Protein AF-A0AAN8G117-F1 (afdb_monomer_lite)

Foldseek 3Di:
DCVVVVNCVVPPLVVVLVVLLVVLLVVQVVDVVPDALQVLLVVLVVVLVVLQVVCVPDNPPVSNVSNSVSSLCNSDVVCLLVSLQPPVLVCLVVLVLVSLLSQQVSLVVDVCSLVSNLVSLLVSLLVVLLVLPVDPVNLQCSLVVVLVSVVSQLCSLVRRHDDPVSSVSSVVSNLVSLLVRVCVVPLSVLLSLLVVLLVCFFLVNLVDDLVNLLVVLVSSLVSVLSDLVNVLNLLSNLQSLVVCLLVVTTNDPVSLVSSLVSCCVRPNCVSSVLVVLQVVQSVVLVVLQVVLVVVVVVCVVVVNDDQADDDRDGDHDPPSHDDADQADWDDDPRVVVNVVSSQVVVCVPDPPDDDDDHQQSAWDWDFDDFPPPDTATETGGSLLVLLVVVCVVPQKDFLQRSCVNTVGDPVVSLQSQCLQDVDPWHQWDWVPDDNDHDRGIMIGGDRDGPDPDRYHYRDGPDDPCDVVNVVVSVVVSVVVLLVVLVVLLCVVCVVVQKDFPVVSLVSSVVRDSHDDDPVVSVVSVVVCCLVAPQDDDPVPNTIGGDDFDDPPPDPPLLPCPDPDHPVVVVVVVVVCVPPNDDDDDDDDDDDDDDDFDKDKDKDKDWDWPDDVVVVVCVVPPDPVPDDDDDDGDDDDPDDDSPVVVVVVVPPPDDDDDDDDDTTDIFMAMDMDTDDDDDDDDDDDDDDDDDDDDDDGDDDDDD

pLDDT: mean 73.95, std 25.24, range [22.16, 97.25]

Radius of gyration: 40.82 Å; chains: 1; bounding box: 96×75×125 Å

Structure (mmCIF, N/CA/C/O backbone):
data_AF-A0AAN8G117-F1
#
_entry.id   AF-A0AAN8G117-F1
#
loop_
_atom_site.group_PDB
_atom_site.id
_atom_site.type_symbol
_atom_site.label_atom_id
_atom_site.label_alt_id
_atom_site.label_comp_id
_atom_site.label_asym_id
_atom_site.label_entity_id
_atom_site.label_seq_id
_atom_site.pdbx_PDB_ins_code
_atom_site.Cartn_x
_atom_site.Cartn_y
_atom_site.Cartn_z
_atom_site.occupancy
_atom_site.B_iso_or_equiv
_atom_site.auth_seq_id
_atom_site.auth_comp_id
_atom_site.auth_asym_id
_atom_site.auth_atom_id
_atom_site.pdbx_PDB_model_num
ATOM 1 N N . MET A 1 1 ? 39.769 -10.212 -61.638 1.00 79.75 1 MET A N 1
ATOM 2 C CA . MET A 1 1 ? 40.255 -9.079 -62.457 1.00 79.75 1 MET A CA 1
ATOM 3 C C . MET A 1 1 ? 40.534 -7.855 -61.595 1.00 79.75 1 MET A C 1
ATOM 5 O O . MET A 1 1 ? 41.683 -7.718 -61.225 1.00 79.75 1 MET A O 1
ATOM 9 N N . LEU A 1 2 ? 39.553 -7.024 -61.202 1.00 82.44 2 LEU A N 1
ATOM 10 C CA . LEU A 1 2 ? 39.826 -5.782 -60.441 1.00 82.44 2 LEU A CA 1
ATOM 11 C C . LEU A 1 2 ? 40.625 -6.002 -59.141 1.00 82.44 2 LEU A C 1
ATOM 13 O O . LEU A 1 2 ? 41.574 -5.268 -58.888 1.00 82.44 2 LEU A O 1
ATOM 17 N N . ARG A 1 3 ? 40.301 -7.055 -58.372 1.00 78.38 3 ARG A N 1
ATOM 18 C CA . ARG A 1 3 ? 41.070 -7.487 -57.182 1.00 78.38 3 ARG A CA 1
ATOM 19 C C . ARG A 1 3 ? 42.521 -7.865 -57.515 1.00 78.38 3 ARG A C 1
ATOM 21 O O . ARG A 1 3 ? 43.430 -7.564 -56.768 1.00 78.38 3 ARG A O 1
ATOM 28 N N . THR A 1 4 ? 42.730 -8.518 -58.657 1.00 79.81 4 THR A N 1
ATOM 29 C CA . THR A 1 4 ? 44.030 -9.017 -59.147 1.00 79.81 4 THR A CA 1
ATOM 30 C C . THR A 1 4 ? 44.927 -7.907 -59.712 1.00 79.81 4 THR A C 1
ATOM 32 O O . THR A 1 4 ? 46.083 -8.160 -60.025 1.00 79.81 4 THR A O 1
ATOM 35 N N . LEU A 1 5 ? 44.377 -6.705 -59.904 1.00 85.75 5 LEU A N 1
ATOM 36 C CA . LEU A 1 5 ? 45.055 -5.537 -60.470 1.00 85.75 5 LEU A CA 1
ATOM 37 C C . LEU A 1 5 ? 45.213 -4.403 -59.437 1.00 85.75 5 LEU A C 1
ATOM 39 O O . LEU A 1 5 ? 45.572 -3.299 -59.824 1.00 85.75 5 LEU A O 1
ATOM 43 N N . ASP A 1 6 ? 44.864 -4.638 -58.165 1.00 81.62 6 ASP A N 1
ATOM 44 C CA . ASP A 1 6 ? 44.795 -3.641 -57.077 1.00 81.62 6 ASP A CA 1
ATOM 45 C C . ASP A 1 6 ? 43.905 -2.402 -57.347 1.00 81.62 6 ASP A C 1
ATOM 47 O O . ASP A 1 6 ? 43.872 -1.453 -56.565 1.00 81.62 6 ASP A O 1
ATOM 51 N N . LEU A 1 7 ? 43.088 -2.430 -58.407 1.00 88.50 7 LEU A N 1
ATOM 52 C CA . LEU A 1 7 ? 42.188 -1.331 -58.789 1.00 88.50 7 LEU A CA 1
ATOM 53 C C . LEU A 1 7 ? 40.824 -1.368 -58.082 1.00 88.50 7 LEU A C 1
ATOM 55 O O . LEU A 1 7 ? 40.067 -0.405 -58.177 1.00 88.50 7 LEU A O 1
ATOM 59 N N . TYR A 1 8 ? 40.483 -2.461 -57.388 1.00 90.12 8 TYR A N 1
ATOM 60 C CA . TYR A 1 8 ? 39.139 -2.694 -56.835 1.00 90.12 8 TYR A CA 1
ATOM 61 C C . TYR A 1 8 ? 38.614 -1.543 -55.960 1.00 90.12 8 TYR A C 1
ATOM 63 O O . TYR A 1 8 ? 37.458 -1.150 -56.107 1.00 90.12 8 TYR A O 1
ATOM 71 N N . LYS A 1 9 ? 39.460 -0.966 -55.097 1.00 83.62 9 LYS A N 1
ATOM 72 C CA . LYS A 1 9 ? 39.037 0.112 -54.190 1.00 83.62 9 LYS A CA 1
ATOM 73 C C . LYS A 1 9 ? 38.709 1.403 -54.941 1.00 83.62 9 LYS A C 1
ATOM 75 O O . LYS A 1 9 ? 37.574 1.865 -54.923 1.00 83.62 9 LYS A O 1
ATOM 80 N N . GLN A 1 10 ? 39.698 1.916 -55.674 1.00 84.38 10 GLN A N 1
ATOM 81 C CA . GLN A 1 10 ? 39.625 3.211 -56.359 1.00 84.38 10 GLN A CA 1
ATOM 82 C C . GLN A 1 10 ? 38.670 3.220 -57.561 1.00 84.38 10 GLN A C 1
ATOM 84 O O . GLN A 1 10 ? 38.085 4.254 -57.864 1.00 84.38 10 GLN A O 1
ATOM 89 N N . ALA A 1 11 ? 38.530 2.097 -58.274 1.00 86.31 11 ALA A N 1
ATOM 90 C CA . ALA A 1 11 ? 37.745 2.029 -59.509 1.00 86.31 11 ALA A CA 1
ATOM 91 C C . ALA A 1 11 ? 36.320 1.476 -59.322 1.00 86.31 11 ALA A C 1
ATOM 93 O O . ALA A 1 11 ? 35.545 1.491 -60.278 1.00 86.31 11 ALA A O 1
ATOM 94 N N . PHE A 1 12 ? 35.978 0.947 -58.140 1.00 91.88 12 PHE A N 1
ATOM 95 C CA . PHE A 1 12 ? 34.670 0.331 -57.897 1.00 91.88 12 PHE A CA 1
ATOM 96 C C . PHE A 1 12 ? 34.134 0.548 -56.475 1.00 91.88 12 PHE A C 1
ATOM 98 O O . PHE A 1 12 ? 33.015 1.034 -56.350 1.00 91.88 12 PHE A O 1
ATOM 105 N N . GLU A 1 13 ? 34.889 0.208 -55.421 1.00 91.69 13 GLU A N 1
ATOM 106 C CA . GLU A 1 13 ? 34.377 0.188 -54.034 1.00 91.69 13 GLU A CA 1
ATOM 107 C C . GLU A 1 13 ? 33.813 1.552 -53.592 1.00 91.69 13 GLU A C 1
ATOM 109 O O . GLU A 1 13 ? 32.686 1.611 -53.097 1.00 91.69 13 GLU A O 1
ATOM 114 N N . ASP A 1 14 ? 34.533 2.650 -53.839 1.00 90.62 14 ASP A N 1
ATOM 115 C CA . ASP A 1 14 ? 34.104 3.996 -53.423 1.00 90.62 14 ASP A CA 1
ATOM 116 C C . ASP A 1 14 ? 32.811 4.460 -54.128 1.00 90.62 14 ASP A C 1
ATOM 118 O O . ASP A 1 14 ? 31.867 4.922 -53.476 1.00 90.62 14 ASP A O 1
ATOM 122 N N . GLU A 1 15 ? 32.723 4.289 -55.452 1.00 92.56 15 GLU A N 1
ATOM 123 C CA . GLU A 1 15 ? 31.542 4.676 -56.240 1.00 92.56 15 GLU A CA 1
ATOM 124 C C . GLU A 1 15 ? 30.341 3.760 -55.951 1.00 92.56 15 GLU A C 1
ATOM 126 O O . GLU A 1 15 ? 29.205 4.225 -55.838 1.00 92.56 15 GLU A O 1
ATOM 131 N N . PHE A 1 16 ? 30.586 2.464 -55.734 1.00 93.88 16 PHE A N 1
ATOM 132 C CA . PHE A 1 16 ? 29.570 1.501 -55.316 1.00 93.88 16 PHE A CA 1
ATOM 133 C C . PHE A 1 16 ? 28.966 1.868 -53.952 1.00 93.88 16 PHE A C 1
ATOM 135 O O . PHE A 1 16 ? 27.741 1.887 -53.809 1.00 93.88 16 PHE A O 1
ATOM 142 N N . LEU A 1 17 ? 29.788 2.223 -52.958 1.00 93.88 17 LEU A N 1
ATOM 143 C CA . LEU A 1 17 ? 29.320 2.645 -51.630 1.00 93.88 17 LEU A CA 1
ATOM 144 C C . LEU A 1 17 ? 28.597 4.004 -51.666 1.00 93.88 17 LEU A C 1
ATOM 146 O O . LEU A 1 17 ? 27.619 4.207 -50.934 1.00 93.88 17 LEU A O 1
ATOM 150 N N . SER A 1 18 ? 29.038 4.922 -52.532 1.00 93.19 18 SER A N 1
ATOM 151 C CA . SER A 1 18 ? 28.368 6.203 -52.798 1.00 93.19 18 SER A CA 1
ATOM 152 C C . SER A 1 18 ? 26.968 5.983 -53.385 1.00 93.19 18 SER A C 1
ATOM 154 O O . SER A 1 18 ? 25.963 6.366 -52.775 1.00 93.19 18 SER A O 1
ATOM 156 N N . SER A 1 19 ? 26.885 5.252 -54.500 1.00 94.31 19 SER A N 1
ATOM 157 C CA . SER A 1 19 ? 25.632 4.883 -55.166 1.00 94.31 19 SER A CA 1
ATOM 158 C C . SER A 1 19 ? 24.686 4.092 -54.252 1.00 94.31 19 SER A C 1
ATOM 160 O O . SER A 1 19 ? 23.479 4.342 -54.247 1.00 94.31 19 SER A O 1
ATOM 162 N N . THR A 1 20 ? 25.218 3.193 -53.417 1.00 94.62 20 THR A N 1
ATOM 163 C CA . THR A 1 20 ? 24.432 2.430 -52.431 1.00 94.62 20 THR A CA 1
ATOM 164 C C . THR A 1 20 ? 23.830 3.331 -51.353 1.00 94.62 20 THR A C 1
ATOM 166 O O . THR A 1 20 ? 22.662 3.165 -51.004 1.00 94.62 20 THR A O 1
ATOM 169 N N . SER A 1 21 ? 24.578 4.333 -50.874 1.00 94.00 21 SER A N 1
ATOM 170 C CA . SER A 1 21 ? 24.059 5.321 -49.915 1.00 94.00 21 SER A CA 1
ATOM 171 C C . SER A 1 21 ? 22.875 6.094 -50.522 1.00 94.00 21 SER A C 1
ATOM 173 O O . SER A 1 21 ? 21.808 6.177 -49.917 1.00 94.00 21 SER A O 1
ATOM 175 N N . VAL A 1 22 ? 23.016 6.587 -51.761 1.00 95.56 22 VAL A N 1
ATOM 176 C CA . VAL A 1 22 ? 21.943 7.307 -52.480 1.00 95.56 22 VAL A CA 1
ATOM 177 C C . VAL A 1 22 ? 20.724 6.412 -52.734 1.00 95.56 22 VAL A C 1
ATOM 179 O O . VAL A 1 22 ? 19.584 6.865 -52.592 1.00 95.56 22 VAL A O 1
ATOM 182 N N . HIS A 1 23 ? 20.943 5.141 -53.087 1.00 95.56 23 HIS A N 1
ATOM 183 C CA . HIS A 1 23 ? 19.869 4.168 -53.273 1.00 95.56 23 HIS A CA 1
ATOM 184 C C . HIS A 1 23 ? 19.073 3.962 -51.981 1.00 95.56 23 HIS A C 1
ATOM 186 O O . HIS A 1 23 ? 17.854 4.150 -51.987 1.00 95.56 23 HIS A O 1
ATOM 192 N N . TYR A 1 24 ? 19.752 3.630 -50.878 1.00 96.25 24 TYR A N 1
ATOM 193 C CA . TYR A 1 24 ? 19.077 3.293 -49.628 1.00 96.25 24 TYR A CA 1
ATOM 194 C C . TYR A 1 24 ? 18.432 4.490 -48.939 1.00 96.25 24 TYR A C 1
ATOM 196 O O . TYR A 1 24 ? 17.336 4.325 -48.418 1.00 96.25 24 TYR A O 1
ATOM 204 N N . THR A 1 25 ? 19.007 5.697 -49.001 1.00 94.06 25 THR A N 1
ATOM 205 C CA . THR A 1 25 ? 18.320 6.910 -48.517 1.00 94.06 25 THR A CA 1
ATOM 206 C C . THR A 1 25 ? 17.015 7.168 -49.278 1.00 94.06 25 THR A C 1
ATOM 208 O O . THR A 1 25 ? 16.018 7.570 -48.682 1.00 94.06 25 THR A O 1
ATOM 211 N N . ARG A 1 26 ? 16.981 6.925 -50.596 1.00 94.31 26 ARG A N 1
ATOM 212 C CA . ARG A 1 26 ? 15.754 7.086 -51.392 1.00 94.31 26 ARG A CA 1
ATOM 213 C C . ARG A 1 26 ? 14.731 5.985 -51.106 1.00 94.31 26 ARG A C 1
ATOM 215 O O . ARG A 1 26 ? 13.543 6.286 -51.032 1.00 94.31 26 ARG A O 1
ATOM 222 N N . GLU A 1 27 ? 15.172 4.734 -50.969 1.00 94.44 27 GLU A N 1
ATOM 223 C CA . GLU A 1 27 ? 14.284 3.616 -50.629 1.00 94.44 27 GLU A CA 1
ATOM 224 C C . GLU A 1 27 ? 13.686 3.788 -49.228 1.00 94.44 27 GLU A C 1
ATOM 226 O O . GLU A 1 27 ? 12.467 3.736 -49.088 1.00 94.44 27 GLU A O 1
ATOM 231 N N . SER A 1 28 ? 14.500 4.078 -48.209 1.00 92.94 28 SER A N 1
ATOM 232 C CA . SER A 1 28 ? 14.032 4.210 -46.826 1.00 92.94 28 SER A CA 1
ATOM 233 C C . SER A 1 28 ? 13.000 5.327 -46.656 1.00 92.94 28 SER A C 1
ATOM 235 O O . SER A 1 28 ? 11.952 5.093 -46.055 1.00 92.94 28 SER A O 1
ATOM 237 N N . LEU A 1 29 ? 13.223 6.492 -47.279 1.00 92.25 29 LEU A N 1
ATOM 238 C CA . LEU A 1 29 ? 12.275 7.616 -47.283 1.00 92.25 29 LEU A CA 1
ATOM 239 C C . LEU A 1 29 ? 10.951 7.315 -48.001 1.00 92.25 29 LEU A C 1
ATOM 241 O O . LEU A 1 29 ? 9.932 7.925 -47.671 1.00 92.25 29 LEU A O 1
ATOM 245 N N . ALA A 1 30 ? 10.948 6.417 -48.989 1.00 93.12 30 ALA A N 1
ATOM 246 C CA . ALA A 1 30 ? 9.717 5.951 -49.618 1.00 93.12 30 ALA A CA 1
ATOM 247 C C . ALA A 1 30 ? 9.003 4.935 -48.714 1.00 93.12 30 ALA A C 1
ATOM 249 O O . ALA A 1 30 ? 7.826 5.113 -48.405 1.00 93.12 30 ALA A O 1
ATOM 250 N N . MET A 1 31 ? 9.734 3.918 -48.243 1.00 91.00 31 MET A N 1
ATOM 251 C CA . MET A 1 31 ? 9.188 2.803 -47.470 1.00 91.00 31 MET A CA 1
ATOM 252 C C . MET A 1 31 ? 8.594 3.249 -46.130 1.00 91.00 31 MET A C 1
ATOM 254 O O . MET A 1 31 ? 7.488 2.826 -45.807 1.00 91.00 31 MET A O 1
ATOM 258 N N . ILE A 1 32 ? 9.257 4.141 -45.381 1.00 89.44 32 ILE A N 1
ATOM 259 C CA . ILE A 1 32 ? 8.759 4.613 -44.073 1.00 89.44 32 ILE A CA 1
ATOM 260 C C . ILE A 1 32 ? 7.438 5.392 -44.169 1.00 89.44 32 ILE A C 1
ATOM 262 O O . ILE A 1 32 ? 6.661 5.420 -43.221 1.00 89.44 32 ILE A O 1
ATOM 266 N N . ARG A 1 33 ? 7.152 5.990 -45.332 1.00 88.94 33 ARG A N 1
ATOM 267 C CA . ARG A 1 33 ? 5.899 6.715 -45.598 1.00 88.94 33 ARG A CA 1
ATOM 268 C C . ARG A 1 33 ? 4.774 5.817 -46.106 1.00 88.94 33 ARG A C 1
ATOM 270 O O . ARG A 1 33 ? 3.619 6.226 -46.049 1.00 88.94 33 ARG A O 1
ATOM 277 N N . SER A 1 34 ? 5.104 4.651 -46.664 1.00 90.25 34 SER A N 1
ATOM 278 C CA . SER A 1 34 ? 4.140 3.748 -47.307 1.00 90.25 34 SER A CA 1
ATOM 279 C C . SER A 1 34 ? 3.825 2.481 -46.513 1.00 90.25 34 SER A C 1
ATOM 281 O O . SER A 1 34 ? 2.805 1.856 -46.784 1.00 90.25 34 SER A O 1
ATOM 283 N N . LEU A 1 35 ? 4.706 2.066 -45.599 1.00 90.62 35 LEU A N 1
ATOM 284 C CA . LEU A 1 35 ? 4.595 0.821 -44.838 1.00 90.62 35 LEU A CA 1
ATOM 285 C C . LEU A 1 35 ? 4.259 1.090 -43.369 1.00 90.62 35 LEU A C 1
ATOM 287 O O . LEU A 1 35 ? 4.689 2.088 -42.793 1.00 90.62 35 LEU A O 1
ATOM 291 N N . GLU A 1 36 ? 3.554 0.153 -42.736 1.00 89.12 36 GLU A N 1
ATOM 292 C CA . GLU A 1 36 ? 3.450 0.128 -41.277 1.00 89.12 36 GLU A CA 1
ATOM 293 C C . GLU A 1 36 ? 4.792 -0.264 -40.637 1.00 89.12 36 GLU A C 1
ATOM 295 O O . GLU A 1 36 ? 5.656 -0.878 -41.268 1.00 89.12 36 GLU A O 1
ATOM 300 N N . THR A 1 37 ? 4.969 0.044 -39.347 1.00 88.94 37 THR A N 1
ATOM 301 C CA . THR A 1 37 ? 6.219 -0.222 -38.612 1.00 88.94 37 THR A CA 1
ATOM 302 C C . THR A 1 37 ? 6.690 -1.674 -38.735 1.00 88.94 37 THR A C 1
ATOM 304 O O . THR A 1 37 ? 7.881 -1.910 -38.912 1.00 88.94 37 THR A O 1
ATOM 307 N N . VAL A 1 38 ? 5.784 -2.656 -38.653 1.00 91.69 38 VAL A N 1
ATOM 308 C CA . VAL A 1 38 ? 6.152 -4.083 -38.722 1.00 91.69 38 VAL A CA 1
ATOM 309 C C . VAL A 1 38 ? 6.702 -4.446 -40.103 1.00 91.69 38 VAL A C 1
ATOM 311 O O . VAL A 1 38 ? 7.765 -5.065 -40.192 1.00 91.69 38 VAL A O 1
ATOM 314 N N . ASP A 1 39 ? 6.032 -4.003 -41.167 1.00 92.62 39 ASP A N 1
ATOM 315 C CA . ASP A 1 39 ? 6.437 -4.259 -42.551 1.00 92.62 39 ASP A CA 1
ATOM 316 C C . ASP A 1 39 ? 7.736 -3.529 -42.909 1.00 92.62 39 ASP A C 1
ATOM 318 O O . ASP A 1 39 ? 8.590 -4.086 -43.598 1.00 92.62 39 ASP A O 1
ATOM 322 N N . PHE A 1 40 ? 7.935 -2.314 -42.386 1.00 93.56 40 PHE A N 1
ATOM 323 C CA . PHE A 1 40 ? 9.199 -1.592 -42.510 1.00 93.56 40 PHE A CA 1
ATOM 324 C C . PHE A 1 40 ? 10.354 -2.357 -41.842 1.00 93.56 40 PHE A C 1
ATOM 326 O O . PHE A 1 40 ? 11.394 -2.564 -42.467 1.00 93.56 40 PHE A O 1
ATOM 333 N N . LEU A 1 41 ? 10.177 -2.850 -40.609 1.00 93.12 41 LEU A N 1
ATOM 334 C CA . LEU A 1 41 ? 11.213 -3.629 -39.915 1.00 93.12 41 LEU A CA 1
ATOM 335 C C . LEU A 1 41 ? 11.537 -4.944 -40.649 1.00 93.12 41 LEU A C 1
ATOM 337 O O . LEU A 1 41 ? 12.708 -5.307 -40.751 1.00 93.12 41 LEU A O 1
ATOM 341 N N . LEU A 1 42 ? 10.528 -5.630 -41.199 1.00 94.19 42 LEU A N 1
ATOM 342 C CA . LEU A 1 42 ? 10.712 -6.815 -42.050 1.00 94.19 42 LEU A CA 1
ATOM 343 C C . LEU A 1 42 ? 11.447 -6.486 -43.359 1.00 94.19 42 LEU A C 1
ATOM 345 O O . LEU A 1 42 ? 12.324 -7.238 -43.787 1.00 94.19 42 LEU A O 1
ATOM 349 N N . HIS A 1 43 ? 11.125 -5.353 -43.991 1.00 94.50 43 HIS A N 1
ATOM 350 C CA . HIS A 1 43 ? 11.813 -4.883 -45.191 1.00 94.50 43 HIS A CA 1
ATOM 351 C C . HIS A 1 43 ? 13.300 -4.626 -44.909 1.00 94.50 43 HIS A C 1
ATOM 353 O O . HIS A 1 43 ? 14.148 -5.087 -45.675 1.00 94.50 43 HIS A O 1
ATOM 359 N N . VAL A 1 44 ? 13.620 -3.934 -43.810 1.00 94.25 44 VAL A N 1
ATOM 360 C CA . VAL A 1 44 ? 15.004 -3.650 -43.400 1.00 94.25 44 VAL A CA 1
ATOM 361 C C . VAL A 1 44 ? 15.763 -4.940 -43.075 1.00 94.25 44 VAL A C 1
ATOM 363 O O . VAL A 1 44 ? 16.865 -5.132 -43.582 1.00 94.25 44 VAL A O 1
ATOM 366 N N . GLU A 1 45 ? 15.171 -5.857 -42.302 1.00 93.88 45 GLU A N 1
ATOM 367 C CA . GLU A 1 45 ? 15.765 -7.169 -41.995 1.00 93.88 45 GLU A CA 1
ATOM 368 C C . GLU A 1 45 ? 16.097 -7.956 -43.276 1.00 93.88 45 GLU A C 1
ATOM 370 O O . GLU A 1 45 ? 17.203 -8.484 -43.421 1.00 93.88 45 GLU A O 1
ATOM 375 N N . ARG A 1 46 ? 15.182 -7.959 -44.255 1.00 95.25 46 ARG A N 1
ATOM 376 C CA . ARG A 1 46 ? 15.409 -8.570 -45.569 1.00 95.25 46 ARG A CA 1
ATOM 377 C C . ARG A 1 46 ? 16.544 -7.887 -46.341 1.00 95.25 46 ARG A C 1
ATOM 379 O O . ARG A 1 46 ? 17.421 -8.591 -46.830 1.00 95.25 46 ARG A O 1
ATOM 386 N N . ARG A 1 47 ? 16.565 -6.550 -46.438 1.00 94.56 47 ARG A N 1
ATOM 387 C CA . ARG A 1 47 ? 17.636 -5.813 -47.144 1.00 94.56 47 ARG A CA 1
ATOM 388 C C . ARG A 1 47 ? 19.012 -6.079 -46.539 1.00 94.56 47 ARG A C 1
ATOM 390 O O . ARG A 1 47 ? 19.959 -6.346 -47.271 1.00 94.56 47 ARG A O 1
ATOM 397 N N . MET A 1 48 ? 19.108 -6.105 -45.211 1.00 93.00 48 MET A N 1
ATOM 398 C CA . MET A 1 48 ? 20.347 -6.446 -44.505 1.00 93.00 48 MET A CA 1
ATOM 399 C C . MET A 1 48 ? 20.836 -7.868 -44.824 1.00 93.00 48 MET A C 1
ATOM 401 O O . MET A 1 48 ? 22.039 -8.084 -44.964 1.00 93.00 48 MET A O 1
ATOM 405 N N . LYS A 1 49 ? 19.919 -8.832 -44.982 1.00 93.62 49 LYS A N 1
ATOM 406 C CA . LYS A 1 49 ? 20.247 -10.199 -45.419 1.00 93.62 49 LYS A CA 1
ATOM 407 C C . LYS A 1 49 ? 20.710 -10.239 -46.880 1.00 93.62 49 LYS A C 1
ATOM 409 O O . LYS A 1 49 ? 21.736 -10.847 -47.161 1.00 93.62 49 LYS A O 1
ATOM 414 N N . GLU A 1 50 ? 20.003 -9.549 -47.777 1.00 94.56 50 GLU A N 1
ATOM 415 C CA . GLU A 1 50 ? 20.333 -9.460 -49.208 1.00 94.56 50 GLU A CA 1
ATOM 416 C C . GLU A 1 50 ? 21.714 -8.825 -49.463 1.00 94.56 50 GLU A C 1
ATOM 418 O O . GLU A 1 50 ? 22.448 -9.304 -50.324 1.00 94.56 50 GLU A O 1
ATOM 423 N N . GLU A 1 51 ? 22.107 -7.779 -48.723 1.00 93.50 51 GLU A N 1
ATOM 424 C CA . GLU A 1 51 ? 23.459 -7.200 -48.838 1.00 93.50 51 GLU A CA 1
ATOM 425 C C . GLU A 1 51 ? 24.547 -8.146 -48.319 1.00 93.50 51 GLU A C 1
ATOM 427 O O . GLU A 1 51 ? 25.617 -8.241 -48.919 1.00 93.50 51 GLU A O 1
ATOM 432 N N . ASN A 1 52 ? 24.281 -8.883 -47.238 1.00 91.25 52 ASN A N 1
ATOM 433 C CA . ASN A 1 52 ? 25.248 -9.832 -46.692 1.00 91.25 52 ASN A CA 1
ATOM 434 C C . ASN A 1 52 ? 25.473 -11.016 -47.659 1.00 91.25 52 ASN A C 1
ATOM 436 O O . ASN A 1 52 ? 26.615 -11.361 -47.953 1.00 91.25 52 ASN A O 1
ATOM 440 N N . GLU A 1 53 ? 24.394 -11.550 -48.243 1.00 94.31 53 GLU A N 1
ATOM 441 C CA . GLU A 1 53 ? 24.445 -12.575 -49.299 1.00 94.31 53 GLU A CA 1
ATOM 442 C C . GLU A 1 53 ? 25.123 -12.062 -50.580 1.00 94.31 53 GLU A C 1
ATOM 444 O O . GLU A 1 53 ? 25.844 -12.803 -51.247 1.00 94.31 53 GLU A O 1
ATOM 449 N N . ARG A 1 54 ? 24.945 -10.780 -50.927 1.00 93.06 54 ARG A N 1
ATOM 450 C CA . ARG A 1 54 ? 25.622 -10.155 -52.076 1.00 93.06 54 ARG A CA 1
ATOM 451 C C . ARG A 1 54 ? 27.140 -10.129 -51.908 1.00 93.06 54 ARG A C 1
ATOM 453 O O . ARG A 1 54 ? 27.857 -10.332 -52.890 1.00 93.06 54 ARG A O 1
ATOM 460 N N . VAL A 1 55 ? 27.625 -9.899 -50.685 1.00 92.75 55 VAL A N 1
ATOM 461 C CA . VAL A 1 55 ? 29.059 -9.988 -50.387 1.00 92.75 55 VAL A CA 1
ATOM 462 C C . VAL A 1 55 ? 29.552 -11.416 -50.576 1.00 92.75 55 VAL A C 1
ATOM 464 O O . VAL A 1 55 ? 30.509 -11.616 -51.320 1.00 92.75 55 VAL A O 1
ATOM 467 N N . ASP A 1 56 ? 28.851 -12.394 -49.994 1.00 91.56 56 ASP A N 1
ATOM 468 C CA . ASP A 1 56 ? 29.201 -13.819 -50.085 1.00 91.56 56 ASP A CA 1
ATOM 469 C C . ASP A 1 56 ? 29.254 -14.333 -51.538 1.00 91.56 56 ASP A C 1
ATOM 471 O O . ASP A 1 56 ? 30.034 -15.231 -51.857 1.00 91.56 56 ASP A O 1
ATOM 475 N N . LEU A 1 57 ? 28.428 -13.766 -52.426 1.00 92.69 57 LEU A N 1
ATOM 476 C CA . LEU A 1 57 ? 28.327 -14.171 -53.828 1.00 92.69 57 LEU A CA 1
ATOM 477 C C . LEU A 1 57 ? 29.445 -13.624 -54.730 1.00 92.69 57 LEU A C 1
ATOM 479 O O . LEU A 1 57 ? 29.952 -14.380 -55.562 1.00 92.69 57 LEU A O 1
ATOM 483 N N . TYR A 1 58 ? 29.779 -12.325 -54.663 1.00 87.75 58 TYR A N 1
ATOM 484 C CA . TYR A 1 58 ? 30.666 -11.720 -55.677 1.00 87.75 58 TYR A CA 1
ATOM 485 C C . TYR A 1 58 ? 31.467 -10.459 -55.295 1.00 87.75 58 TYR A C 1
ATOM 487 O O . TYR A 1 58 ? 32.217 -9.969 -56.147 1.00 87.75 58 TYR A O 1
ATOM 495 N N . LEU A 1 59 ? 31.350 -9.908 -54.081 1.00 90.94 59 LEU A N 1
ATOM 496 C CA . LEU A 1 59 ? 32.150 -8.736 -53.675 1.00 90.94 59 LEU A CA 1
ATOM 497 C C . LEU A 1 59 ? 33.468 -9.159 -52.997 1.00 90.94 59 LEU A C 1
ATOM 499 O O . LEU A 1 59 ? 33.702 -10.334 -52.719 1.00 90.94 59 LEU A O 1
ATOM 503 N N . ASP A 1 60 ? 34.372 -8.204 -52.758 1.00 89.88 60 ASP A N 1
ATOM 504 C CA . ASP A 1 60 ? 35.489 -8.428 -51.833 1.00 89.88 60 ASP A CA 1
ATOM 505 C C . ASP A 1 60 ? 34.974 -8.418 -50.383 1.00 89.88 60 ASP A C 1
ATOM 507 O O . ASP A 1 60 ? 34.120 -7.608 -50.018 1.00 89.88 60 ASP A O 1
ATOM 511 N N . GLU A 1 61 ? 35.539 -9.279 -49.538 1.00 90.81 61 GLU A N 1
ATOM 512 C CA . GLU A 1 61 ? 35.277 -9.311 -48.098 1.00 90.81 61 GLU A CA 1
ATOM 513 C C . GLU A 1 61 ? 35.587 -7.955 -47.434 1.00 90.81 61 GLU A C 1
ATOM 515 O O . GLU A 1 61 ? 34.906 -7.560 -46.488 1.00 90.81 61 GLU A O 1
ATOM 520 N N . SER A 1 62 ? 36.545 -7.179 -47.972 1.00 90.44 62 SER A N 1
ATOM 521 C CA . SER A 1 62 ? 36.829 -5.815 -47.496 1.00 90.44 62 SER A CA 1
ATOM 522 C C . SER A 1 62 ? 35.628 -4.876 -47.579 1.00 90.44 62 SER A C 1
ATOM 524 O O . SER A 1 62 ? 35.545 -3.927 -46.798 1.00 90.44 62 SER A O 1
ATOM 526 N N . THR A 1 63 ? 34.702 -5.139 -48.504 1.00 93.06 63 THR A N 1
ATOM 527 C CA . THR A 1 63 ? 33.511 -4.322 -48.734 1.00 93.06 63 THR A CA 1
ATOM 528 C C . THR A 1 63 ? 32.407 -4.616 -47.719 1.00 93.06 63 THR A C 1
ATOM 530 O O . THR A 1 63 ? 31.539 -3.762 -47.544 1.00 93.06 63 THR A O 1
ATOM 533 N N . ARG A 1 64 ? 32.439 -5.749 -46.991 1.00 93.88 64 ARG A N 1
ATOM 534 C CA . ARG A 1 64 ? 31.356 -6.153 -46.070 1.00 93.88 64 ARG A CA 1
ATOM 535 C C . ARG A 1 64 ? 31.050 -5.081 -45.027 1.00 93.88 64 ARG A C 1
ATOM 537 O O . ARG A 1 64 ? 29.932 -4.575 -44.974 1.00 93.88 64 ARG A O 1
ATOM 544 N N . THR A 1 65 ? 32.039 -4.705 -44.219 1.00 93.31 65 THR A N 1
ATOM 545 C CA . THR A 1 65 ? 31.835 -3.743 -43.126 1.00 93.31 65 THR A CA 1
ATOM 546 C C . THR A 1 65 ? 31.460 -2.348 -43.646 1.00 93.31 65 THR A C 1
ATOM 548 O O . THR A 1 65 ? 30.469 -1.804 -43.162 1.00 93.31 65 THR A O 1
ATOM 551 N N . PRO A 1 66 ? 32.149 -1.758 -44.650 1.00 93.50 66 PRO A N 1
ATOM 552 C CA . PRO A 1 66 ? 31.728 -0.489 -45.248 1.00 93.50 66 PRO A CA 1
ATOM 553 C C . PRO A 1 66 ? 30.300 -0.508 -45.809 1.00 93.50 66 PRO A C 1
ATOM 555 O O . PRO A 1 66 ? 29.553 0.440 -45.576 1.00 93.50 66 PRO A O 1
ATOM 558 N N . LEU A 1 67 ? 29.909 -1.576 -46.512 1.00 93.81 67 LEU A N 1
ATOM 559 C CA . LEU A 1 67 ? 28.584 -1.723 -47.117 1.00 93.81 67 LEU A CA 1
ATOM 560 C C . LEU A 1 67 ? 27.483 -1.802 -46.059 1.00 93.81 67 LEU A C 1
ATOM 562 O O . LEU A 1 67 ? 26.527 -1.025 -46.112 1.00 93.81 67 LEU A O 1
ATOM 566 N N . LEU A 1 68 ? 27.644 -2.688 -45.071 1.00 93.50 68 LEU A N 1
ATOM 567 C CA . LEU A 1 68 ? 26.667 -2.851 -43.997 1.00 93.50 68 LEU A CA 1
ATOM 568 C C . LEU A 1 68 ? 26.540 -1.571 -43.161 1.00 93.50 68 LEU A C 1
ATOM 570 O O . LEU A 1 68 ? 25.419 -1.142 -42.924 1.00 93.50 68 LEU A O 1
ATOM 574 N N . MET A 1 69 ? 27.638 -0.871 -42.843 1.00 93.00 69 MET A N 1
ATOM 575 C CA . MET A 1 69 ? 27.565 0.425 -42.146 1.00 93.00 69 MET A CA 1
ATOM 576 C C . MET A 1 69 ? 26.793 1.496 -42.940 1.00 93.00 69 MET A C 1
ATOM 578 O O . MET A 1 69 ? 26.108 2.328 -42.342 1.00 93.00 69 MET A O 1
ATOM 582 N N . ARG A 1 70 ? 26.872 1.508 -44.282 1.00 93.88 70 ARG A N 1
ATOM 583 C CA . ARG A 1 70 ? 26.056 2.423 -45.108 1.00 93.88 70 ARG A CA 1
ATOM 584 C C . ARG A 1 70 ? 24.583 2.018 -45.117 1.00 93.88 70 ARG A C 1
ATOM 586 O O . ARG A 1 70 ? 23.732 2.892 -44.965 1.00 93.88 70 ARG A O 1
ATOM 593 N N . ALA A 1 71 ? 24.286 0.726 -45.245 1.00 93.62 71 ALA A N 1
ATOM 594 C CA . ALA A 1 71 ? 22.919 0.213 -45.193 1.00 93.62 71 ALA A CA 1
ATOM 595 C C . ALA A 1 71 ? 22.270 0.467 -43.818 1.00 93.62 71 ALA A C 1
ATOM 597 O O . ALA A 1 71 ? 21.199 1.065 -43.753 1.00 93.62 71 ALA A O 1
ATOM 598 N N . GLU A 1 72 ? 22.945 0.117 -42.719 1.00 93.94 72 GLU A N 1
ATOM 599 C CA . GLU A 1 72 ? 22.488 0.342 -41.339 1.00 93.94 72 GLU A CA 1
ATOM 600 C C . GLU A 1 72 ? 22.281 1.832 -41.054 1.00 93.94 72 GLU A C 1
ATOM 602 O O . GLU A 1 72 ? 21.276 2.206 -40.447 1.00 93.94 72 GLU A O 1
ATOM 607 N N . LYS A 1 73 ? 23.148 2.715 -41.569 1.00 93.69 73 LYS A N 1
ATOM 608 C CA . LYS A 1 73 ? 22.912 4.158 -41.468 1.00 93.69 73 LYS A CA 1
ATOM 609 C C . LYS A 1 73 ? 21.614 4.576 -42.174 1.00 93.69 73 LYS A C 1
ATOM 611 O O . LYS A 1 73 ? 20.729 5.137 -41.534 1.00 93.69 73 LYS A O 1
ATOM 616 N N . CYS A 1 74 ? 21.493 4.288 -43.469 1.00 93.81 74 CYS A N 1
ATOM 617 C CA . CYS A 1 74 ? 20.408 4.814 -44.302 1.00 93.81 74 CYS A CA 1
ATOM 618 C C . CYS A 1 74 ? 19.042 4.146 -44.070 1.00 93.81 74 CYS A C 1
ATOM 620 O O . CYS A 1 74 ? 18.014 4.763 -44.358 1.00 93.81 74 CYS A O 1
ATOM 622 N N . LEU A 1 75 ? 19.017 2.898 -43.587 1.00 92.56 75 LEU A N 1
ATOM 623 C CA . LEU A 1 75 ? 17.797 2.133 -43.296 1.00 92.56 75 LEU A CA 1
ATOM 624 C C . LEU A 1 75 ? 17.373 2.212 -41.822 1.00 92.56 75 LEU A C 1
ATOM 626 O O . LEU A 1 75 ? 16.177 2.156 -41.547 1.00 92.56 75 LEU A O 1
ATOM 630 N N . ILE A 1 76 ? 18.320 2.331 -40.881 1.00 93.69 76 ILE A N 1
ATOM 631 C CA . ILE A 1 76 ? 18.049 2.278 -39.433 1.00 93.69 76 ILE A CA 1
ATOM 632 C C . ILE A 1 76 ? 18.397 3.612 -38.763 1.00 93.69 76 ILE A C 1
ATOM 634 O O . ILE A 1 76 ? 17.514 4.246 -38.189 1.00 93.69 76 ILE A O 1
ATOM 638 N N . SER A 1 77 ? 19.655 4.061 -38.833 1.00 93.62 77 SER A N 1
ATOM 639 C CA . SER A 1 77 ? 20.129 5.227 -38.064 1.00 93.62 77 SER A CA 1
ATOM 640 C C . SER A 1 77 ? 19.403 6.524 -38.410 1.00 93.62 77 SER A C 1
ATOM 642 O O . SER A 1 77 ? 19.076 7.291 -37.508 1.00 93.62 77 SER A O 1
ATOM 644 N N . ASP A 1 78 ? 19.158 6.776 -39.695 1.00 92.62 78 ASP A N 1
ATOM 645 C CA . ASP A 1 78 ? 18.520 8.012 -40.157 1.00 92.62 78 ASP A CA 1
ATOM 646 C C . ASP A 1 78 ? 17.020 8.072 -39.767 1.00 92.62 78 ASP A C 1
ATOM 648 O O . ASP A 1 78 ? 16.441 9.156 -39.733 1.00 92.62 78 ASP A O 1
ATOM 652 N N . HIS A 1 79 ? 16.404 6.931 -39.407 1.00 92.62 79 HIS A N 1
ATOM 653 C CA . HIS A 1 79 ? 14.955 6.786 -39.156 1.00 92.62 79 HIS A CA 1
ATOM 654 C C . HIS A 1 79 ? 14.582 6.305 -37.747 1.00 92.62 79 HIS A C 1
ATOM 656 O O . HIS A 1 79 ? 13.402 6.287 -37.394 1.00 92.62 79 HIS A O 1
ATOM 662 N N . MET A 1 80 ? 15.557 5.911 -36.919 1.00 92.94 80 MET A N 1
ATOM 663 C CA . MET A 1 80 ? 15.304 5.247 -35.631 1.00 92.94 80 MET A CA 1
ATOM 664 C C . MET A 1 80 ? 14.398 6.046 -34.683 1.00 92.94 80 MET A C 1
ATOM 666 O O . MET A 1 80 ? 13.619 5.447 -33.944 1.00 92.94 80 MET A O 1
ATOM 670 N N . GLN A 1 81 ? 14.458 7.381 -34.729 1.00 93.06 81 GLN A N 1
ATOM 671 C CA . GLN A 1 81 ? 13.598 8.259 -33.930 1.00 93.06 81 GLN A CA 1
ATOM 672 C C . GLN A 1 81 ? 12.123 8.125 -34.335 1.00 93.06 81 GLN A C 1
ATOM 674 O O . GLN A 1 81 ? 11.277 7.872 -33.483 1.00 93.06 81 GLN A O 1
ATOM 679 N N . GLU A 1 82 ? 11.822 8.217 -35.633 1.00 91.12 82 GLU A N 1
ATOM 680 C CA . GLU A 1 82 ? 10.455 8.134 -36.164 1.00 91.12 82 GLU A CA 1
ATOM 681 C C . GLU A 1 82 ? 9.847 6.739 -35.943 1.00 91.12 82 GLU A C 1
ATOM 683 O O . GLU A 1 82 ? 8.698 6.612 -35.513 1.00 91.12 82 GLU A O 1
ATOM 688 N N . VAL A 1 83 ? 10.648 5.686 -36.149 1.00 92.06 83 VAL A N 1
ATOM 689 C CA . VAL A 1 83 ? 10.253 4.288 -35.910 1.00 92.06 83 VAL A CA 1
ATOM 690 C C . VAL A 1 83 ? 9.938 4.032 -34.430 1.00 92.06 83 VAL A C 1
ATOM 692 O O . VAL A 1 83 ? 8.953 3.358 -34.121 1.00 92.06 83 VAL A O 1
ATOM 695 N N . VAL A 1 84 ? 10.737 4.571 -33.501 1.00 93.31 84 VAL A N 1
ATOM 696 C CA . VAL A 1 84 ? 10.501 4.414 -32.056 1.00 93.31 84 VAL A CA 1
ATOM 697 C C . VAL A 1 84 ? 9.306 5.246 -31.589 1.00 93.31 84 VAL A C 1
ATOM 699 O O . VAL A 1 84 ? 8.444 4.705 -30.896 1.00 93.31 84 VAL A O 1
ATOM 702 N N . ASP A 1 85 ? 9.210 6.519 -31.976 1.00 89.25 85 ASP A N 1
ATOM 703 C CA . ASP A 1 85 ? 8.160 7.419 -31.482 1.00 89.25 85 ASP A CA 1
ATOM 704 C C . ASP A 1 85 ? 6.759 7.013 -31.968 1.00 89.25 85 ASP A C 1
ATOM 706 O O . ASP A 1 85 ? 5.810 6.996 -31.176 1.00 89.25 85 ASP A O 1
ATOM 710 N N . ASN A 1 86 ? 6.630 6.630 -33.243 1.00 86.69 86 ASN A N 1
ATOM 711 C CA . ASN A 1 86 ? 5.347 6.246 -33.834 1.00 86.69 86 ASN A CA 1
ATOM 712 C C . ASN A 1 86 ? 5.038 4.752 -33.636 1.00 86.69 86 ASN A C 1
ATOM 714 O O . ASN A 1 86 ? 3.904 4.384 -33.324 1.00 86.69 86 ASN A O 1
ATOM 718 N N . GLY A 1 87 ? 6.042 3.882 -33.784 1.00 88.69 87 GLY A N 1
ATOM 719 C CA . GLY A 1 87 ? 5.846 2.434 -33.853 1.00 88.69 87 GLY A CA 1
ATOM 720 C C . GLY A 1 87 ? 5.851 1.706 -32.508 1.00 88.69 87 GLY A C 1
ATOM 721 O O . GLY A 1 87 ? 4.997 0.851 -32.268 1.00 88.69 87 GLY A O 1
ATOM 722 N N . LEU A 1 88 ? 6.774 2.041 -31.594 1.00 93.31 88 LEU A N 1
ATOM 723 C CA . LEU A 1 88 ? 6.993 1.260 -30.364 1.00 93.31 88 LEU A CA 1
ATOM 724 C C . LEU A 1 88 ? 5.725 1.140 -29.506 1.00 93.31 88 LEU A C 1
ATOM 726 O O . LEU A 1 88 ? 5.441 0.079 -28.951 1.00 93.31 88 LEU A O 1
ATOM 730 N N . SER A 1 89 ? 4.950 2.223 -29.407 1.00 92.25 89 SER A N 1
ATOM 731 C CA . SER A 1 89 ? 3.735 2.240 -28.587 1.00 92.25 89 SER A CA 1
ATOM 732 C C . SER A 1 89 ? 2.649 1.286 -29.099 1.00 92.25 89 SER A C 1
ATOM 734 O O . SER A 1 89 ? 1.947 0.685 -28.286 1.00 92.25 89 SER A O 1
ATOM 736 N N . LEU A 1 90 ? 2.555 1.091 -30.420 1.00 91.88 90 LEU A N 1
ATOM 737 C CA . LEU A 1 90 ? 1.629 0.149 -31.051 1.00 91.88 90 LEU A CA 1
ATOM 738 C C . LEU A 1 90 ? 2.066 -1.295 -30.787 1.00 91.88 90 LEU A C 1
ATOM 740 O O . LEU A 1 90 ? 1.272 -2.086 -30.285 1.00 91.88 90 LEU A O 1
ATOM 744 N N . LEU A 1 91 ? 3.347 -1.614 -31.014 1.00 93.62 91 LEU A N 1
ATOM 745 C CA . LEU A 1 91 ? 3.897 -2.959 -30.781 1.00 93.62 91 LEU A CA 1
ATOM 746 C C . LEU A 1 91 ? 3.718 -3.420 -29.324 1.00 93.62 91 LEU A C 1
ATOM 748 O O . LEU A 1 91 ? 3.347 -4.568 -29.067 1.00 93.62 91 LEU A O 1
ATOM 752 N N . LEU A 1 92 ? 3.943 -2.513 -28.365 1.00 94.25 92 LEU A N 1
ATOM 753 C CA . LEU A 1 92 ? 3.746 -2.783 -26.940 1.00 94.25 92 LEU A CA 1
ATOM 754 C C . LEU A 1 92 ? 2.258 -2.918 -26.580 1.00 94.25 92 LEU A C 1
ATOM 756 O O . LEU A 1 92 ? 1.901 -3.817 -25.815 1.00 94.25 92 LEU A O 1
ATOM 760 N N . ASN A 1 93 ? 1.370 -2.091 -27.142 1.00 92.69 93 ASN A N 1
ATOM 761 C CA . ASN A 1 93 ? -0.077 -2.214 -26.930 1.00 92.69 93 ASN A CA 1
ATOM 762 C C . ASN A 1 93 ? -0.613 -3.561 -27.441 1.00 92.69 93 ASN A C 1
ATOM 764 O O . ASN A 1 93 ? -1.196 -4.306 -26.650 1.00 92.69 93 ASN A O 1
ATOM 768 N N . ASP A 1 94 ? -0.308 -3.915 -28.689 1.00 92.50 94 ASP A N 1
ATOM 769 C CA . ASP A 1 94 ? -0.741 -5.144 -29.374 1.00 92.50 94 ASP A CA 1
ATOM 770 C C . ASP A 1 94 ? -0.082 -6.431 -28.839 1.00 92.50 94 ASP A C 1
ATOM 772 O O . ASP A 1 94 ? -0.421 -7.530 -29.271 1.00 92.50 94 ASP A O 1
ATOM 776 N N . ASN A 1 95 ? 0.858 -6.320 -27.893 1.00 92.44 95 ASN A N 1
ATOM 777 C CA . ASN A 1 95 ? 1.601 -7.448 -27.321 1.00 92.44 95 ASN A CA 1
ATOM 778 C C . ASN A 1 95 ? 2.493 -8.199 -28.341 1.00 92.44 95 ASN A C 1
ATOM 780 O O . ASN A 1 95 ? 2.679 -9.413 -28.237 1.00 92.44 95 ASN A O 1
ATOM 784 N N . ARG A 1 96 ? 3.061 -7.493 -29.332 1.00 93.31 96 ARG A N 1
ATOM 785 C CA . ARG A 1 96 ? 3.861 -8.088 -30.423 1.00 93.31 96 ARG A CA 1
ATOM 786 C C . ARG A 1 96 ? 5.312 -8.365 -30.015 1.00 93.31 96 ARG A C 1
ATOM 788 O O . ARG A 1 96 ? 6.244 -7.701 -30.464 1.00 93.31 96 ARG A O 1
ATOM 795 N N . VAL A 1 97 ? 5.496 -9.371 -29.161 1.00 93.50 97 VAL A N 1
ATOM 796 C CA . VAL A 1 97 ? 6.798 -9.812 -28.615 1.00 93.50 97 VAL A CA 1
ATOM 797 C C . VAL A 1 97 ? 7.862 -10.015 -29.711 1.00 93.50 97 VAL A C 1
ATOM 799 O O . VAL A 1 97 ? 8.961 -9.473 -29.615 1.00 93.50 97 VAL A O 1
ATOM 802 N N . SER A 1 98 ? 7.532 -10.723 -30.797 1.00 93.31 98 SER A N 1
ATOM 803 C CA . SER A 1 98 ? 8.459 -10.973 -31.915 1.00 93.31 98 SER A CA 1
ATOM 804 C C . SER A 1 98 ? 8.949 -9.692 -32.593 1.00 93.31 98 SER A C 1
ATOM 806 O O . SER A 1 98 ? 10.129 -9.567 -32.915 1.00 93.31 98 SER A O 1
ATOM 808 N N . ASP A 1 99 ? 8.056 -8.724 -32.786 1.00 93.88 99 ASP A N 1
ATOM 809 C CA . ASP A 1 99 ? 8.353 -7.503 -33.534 1.00 93.88 99 ASP A CA 1
ATOM 810 C C . ASP A 1 99 ? 9.128 -6.495 -32.673 1.00 93.88 99 ASP A C 1
ATOM 812 O O . ASP A 1 99 ? 10.004 -5.799 -33.185 1.00 93.88 99 ASP A O 1
ATOM 816 N N . VAL A 1 100 ? 8.895 -6.479 -31.353 1.00 94.62 100 VAL A N 1
ATOM 817 C CA . VAL A 1 100 ? 9.738 -5.740 -30.395 1.00 94.62 100 VAL A CA 1
ATOM 818 C C . VAL A 1 100 ? 11.142 -6.350 -30.310 1.00 94.62 100 VAL A C 1
ATOM 820 O O . VAL A 1 100 ? 12.121 -5.607 -30.238 1.00 94.62 100 VAL A O 1
ATOM 823 N N . SER A 1 101 ? 11.275 -7.680 -30.385 1.00 94.44 101 SER A N 1
ATOM 824 C CA . SER A 1 101 ? 12.588 -8.336 -30.452 1.00 94.44 101 SER A CA 1
ATOM 825 C C . SER A 1 101 ? 13.335 -8.015 -31.757 1.00 94.44 101 SER A C 1
ATOM 827 O O . SER A 1 101 ? 14.515 -7.658 -31.711 1.00 94.44 101 SER A O 1
ATOM 829 N N . ARG A 1 102 ? 12.644 -8.009 -32.912 1.00 94.38 102 ARG A N 1
ATOM 830 C CA . ARG A 1 102 ? 13.208 -7.532 -34.193 1.00 94.38 102 ARG A CA 1
ATOM 831 C C . ARG A 1 102 ? 13.656 -6.071 -34.100 1.00 94.38 102 ARG A C 1
ATOM 833 O O . ARG A 1 102 ? 14.770 -5.750 -34.507 1.00 94.38 102 ARG A O 1
ATOM 840 N N . LEU A 1 103 ? 12.826 -5.198 -33.524 1.00 94.19 103 LEU A N 1
ATOM 841 C CA . LEU A 1 103 ? 13.154 -3.785 -33.313 1.00 94.19 103 LEU A CA 1
ATOM 842 C C . LEU A 1 103 ? 14.412 -3.614 -32.445 1.00 94.19 103 LEU A C 1
ATOM 844 O O . LEU A 1 103 ? 15.288 -2.833 -32.809 1.00 94.19 103 LEU A O 1
ATOM 848 N N . TYR A 1 104 ? 14.547 -4.367 -31.345 1.00 94.94 104 TYR A N 1
ATOM 849 C CA . TYR A 1 104 ? 15.778 -4.373 -30.545 1.00 94.94 104 TYR A CA 1
ATOM 850 C C . TYR A 1 104 ? 16.985 -4.856 -31.364 1.00 94.94 104 TYR A C 1
ATOM 852 O O . TYR A 1 104 ? 18.015 -4.191 -31.346 1.00 94.94 104 TYR A O 1
ATOM 860 N N . SER A 1 105 ? 16.864 -5.958 -32.114 1.00 93.38 105 SER A N 1
ATOM 861 C CA . SER A 1 105 ? 17.975 -6.515 -32.902 1.00 93.38 105 SER A CA 1
ATOM 862 C C . SER A 1 105 ? 18.467 -5.571 -34.008 1.00 93.38 105 SER A C 1
ATOM 864 O O . SER A 1 105 ? 19.668 -5.490 -34.270 1.00 93.38 105 SER A O 1
ATOM 866 N N . LEU A 1 106 ? 17.557 -4.825 -34.640 1.00 93.25 106 LEU A N 1
ATOM 867 C CA . LEU A 1 106 ? 17.915 -3.805 -35.626 1.00 93.25 106 LEU A CA 1
ATOM 868 C C . LEU A 1 106 ? 18.553 -2.580 -34.953 1.00 93.25 106 LEU A C 1
ATOM 870 O O . LEU A 1 106 ? 19.614 -2.131 -35.380 1.00 93.25 106 LEU A O 1
ATOM 874 N N . LEU A 1 107 ? 17.978 -2.080 -33.855 1.00 93.31 107 LEU A N 1
ATOM 875 C CA . LEU A 1 107 ? 18.520 -0.927 -33.125 1.00 93.31 107 LEU A CA 1
ATOM 876 C C . LEU A 1 107 ? 19.813 -1.228 -32.348 1.00 93.31 107 LEU A C 1
ATOM 878 O O . LEU A 1 107 ? 20.547 -0.295 -32.031 1.00 93.31 107 LEU A O 1
ATOM 882 N N . SER A 1 108 ? 20.140 -2.494 -32.066 1.00 93.56 108 SER A N 1
ATOM 883 C CA . SER A 1 108 ? 21.418 -2.876 -31.445 1.00 93.56 108 SER A CA 1
ATOM 884 C C . SER A 1 108 ? 22.624 -2.770 -32.381 1.00 93.56 108 SER A C 1
ATOM 886 O O . SER A 1 108 ? 23.755 -2.858 -31.915 1.00 93.56 108 SER A O 1
ATOM 888 N N . ARG A 1 109 ? 22.395 -2.589 -33.687 1.00 90.75 109 ARG A N 1
ATOM 889 C CA . ARG A 1 109 ? 23.446 -2.442 -34.710 1.00 90.75 109 ARG A CA 1
ATOM 890 C C . ARG A 1 109 ? 23.983 -1.017 -34.836 1.00 90.75 109 ARG A C 1
ATOM 892 O O . ARG A 1 109 ? 25.037 -0.816 -35.421 1.00 90.75 109 ARG A O 1
ATOM 899 N N . VAL A 1 110 ? 23.250 -0.035 -34.312 1.00 92.19 110 VAL A N 1
ATOM 900 C CA . VAL A 1 110 ? 23.516 1.392 -34.517 1.00 92.19 110 VAL A CA 1
ATOM 901 C C . VAL A 1 110 ? 23.809 2.076 -33.186 1.00 92.19 110 VAL A C 1
ATOM 903 O O . VAL A 1 110 ? 23.086 1.891 -32.201 1.00 92.19 110 VAL A O 1
ATOM 906 N N . ASP A 1 111 ? 24.838 2.922 -33.171 1.00 89.75 111 ASP A N 1
ATOM 907 C CA . ASP A 1 111 ? 25.192 3.743 -32.015 1.00 89.75 111 ASP A CA 1
ATOM 908 C C . ASP A 1 111 ? 23.995 4.573 -31.524 1.00 89.75 111 ASP A C 1
ATOM 910 O O . ASP A 1 111 ? 23.384 5.347 -32.258 1.00 89.75 111 ASP A O 1
ATOM 914 N N . GLY A 1 112 ? 23.645 4.407 -30.247 1.00 91.38 112 GLY A N 1
ATOM 915 C CA . GLY A 1 112 ? 22.513 5.096 -29.621 1.00 91.38 112 GLY A CA 1
ATOM 916 C C . GLY A 1 112 ? 21.129 4.473 -29.864 1.00 91.38 112 GLY A C 1
ATOM 917 O O . GLY A 1 112 ? 20.183 4.852 -29.173 1.00 91.38 112 GLY A O 1
ATOM 918 N N . GLY A 1 113 ? 20.983 3.472 -30.739 1.00 93.38 113 GLY A N 1
ATOM 919 C CA . GLY A 1 113 ? 19.682 2.842 -31.007 1.00 93.38 113 GLY A CA 1
ATOM 920 C C . GLY A 1 113 ? 19.064 2.176 -29.767 1.00 93.38 113 GLY A C 1
ATOM 921 O O . GLY A 1 113 ? 17.892 2.389 -29.449 1.00 93.38 113 GLY A O 1
ATOM 922 N N . VAL A 1 114 ? 19.865 1.439 -28.987 1.00 93.25 114 VAL A N 1
ATOM 923 C CA . VAL A 1 114 ? 19.407 0.785 -27.740 1.00 93.25 114 VAL A CA 1
ATOM 924 C C . VAL A 1 114 ? 19.039 1.804 -26.651 1.00 93.25 114 VAL A C 1
ATOM 926 O O . VAL A 1 114 ? 18.065 1.612 -25.917 1.00 93.25 114 VAL A O 1
ATOM 929 N N . SER A 1 115 ? 19.784 2.910 -26.530 1.00 93.56 115 SER A N 1
ATOM 930 C CA . SER A 1 115 ? 19.501 3.942 -25.521 1.00 93.56 115 SER A CA 1
ATOM 931 C C . SER A 1 115 ? 18.256 4.761 -25.872 1.00 93.56 115 SER A C 1
ATOM 933 O O . SER A 1 115 ? 17.483 5.094 -24.966 1.00 93.56 115 SER A O 1
ATOM 935 N N . LEU A 1 116 ? 18.009 5.001 -27.163 1.00 95.31 116 LEU A N 1
ATOM 936 C CA . LEU A 1 116 ? 16.756 5.546 -27.677 1.00 95.31 116 LEU A CA 1
ATOM 937 C C . LEU A 1 116 ? 15.578 4.601 -27.392 1.00 95.31 116 LEU A C 1
ATOM 939 O O . LEU A 1 116 ? 14.609 5.026 -26.763 1.00 95.31 116 LEU A O 1
ATOM 943 N N . LEU A 1 117 ? 15.684 3.312 -27.743 1.00 95.50 117 LEU A N 1
ATOM 944 C CA . LEU A 1 117 ? 14.634 2.312 -27.494 1.00 95.50 117 LEU A CA 1
ATOM 945 C C . LEU A 1 117 ? 14.253 2.235 -26.007 1.00 95.50 117 LEU A C 1
ATOM 947 O O . LEU A 1 117 ? 13.073 2.253 -25.660 1.00 95.50 117 LEU A O 1
ATOM 951 N N . ARG A 1 118 ? 15.247 2.229 -25.109 1.00 95.25 118 ARG A N 1
ATOM 952 C CA . ARG A 1 118 ? 15.040 2.263 -23.651 1.00 95.25 118 ARG A CA 1
ATOM 953 C C . ARG A 1 118 ? 14.334 3.539 -23.181 1.00 95.25 118 ARG A C 1
ATOM 955 O O . ARG A 1 118 ? 13.514 3.492 -22.263 1.00 95.25 118 ARG A O 1
ATOM 962 N N . THR A 1 119 ? 14.630 4.674 -23.812 1.00 95.69 119 THR A N 1
ATOM 963 C CA . THR A 1 119 ? 13.991 5.964 -23.512 1.00 95.69 119 THR A CA 1
ATOM 964 C C . THR A 1 119 ? 12.533 5.977 -23.982 1.00 95.69 119 THR A C 1
ATOM 966 O O . THR A 1 119 ? 11.652 6.347 -23.203 1.00 95.69 119 THR A O 1
ATOM 969 N N . GLY A 1 120 ? 12.256 5.477 -25.192 1.00 95.69 120 GLY A N 1
ATOM 970 C CA . GLY A 1 120 ? 10.901 5.261 -25.711 1.00 95.69 120 GLY A CA 1
ATOM 971 C C . GLY A 1 120 ? 10.081 4.306 -24.838 1.00 95.69 120 GLY A C 1
ATOM 972 O O . GLY A 1 120 ? 8.955 4.631 -24.463 1.00 95.69 120 GLY A O 1
ATOM 973 N N . PHE A 1 121 ? 10.668 3.182 -24.415 1.00 96.19 121 PHE A N 1
ATOM 974 C CA . PHE A 1 121 ? 10.047 2.210 -23.507 1.00 96.19 121 PHE A CA 1
ATOM 975 C C . PHE A 1 121 ? 9.672 2.846 -22.157 1.00 96.19 121 PHE A C 1
ATOM 977 O O . PHE A 1 121 ? 8.518 2.772 -21.735 1.00 96.19 121 PHE A O 1
ATOM 984 N N . SER A 1 122 ? 10.599 3.570 -21.516 1.00 96.69 122 SER A N 1
ATOM 985 C CA . SER A 1 122 ? 10.313 4.298 -20.267 1.00 96.69 122 SER A CA 1
ATOM 986 C C . SER A 1 122 ? 9.228 5.372 -20.458 1.00 96.69 122 SER A C 1
ATOM 988 O O . SER A 1 122 ? 8.357 5.530 -19.602 1.00 96.69 122 SER A O 1
ATOM 990 N N . SER A 1 123 ? 9.236 6.090 -21.587 1.00 96.06 123 SER A N 1
ATOM 991 C CA . SER A 1 123 ? 8.222 7.099 -21.928 1.00 96.06 123 SER A CA 1
ATOM 992 C C . SER A 1 123 ? 6.828 6.482 -22.106 1.00 96.06 123 SER A C 1
ATOM 994 O O . SER A 1 123 ? 5.856 6.963 -21.517 1.00 96.06 123 SER A O 1
ATOM 996 N N . TYR A 1 124 ? 6.735 5.361 -22.832 1.00 96.31 124 TYR A N 1
ATOM 997 C CA . TYR A 1 124 ? 5.511 4.577 -23.002 1.00 96.31 124 TYR A CA 1
ATOM 998 C C . TYR A 1 124 ? 4.932 4.133 -21.652 1.00 96.31 124 TYR A C 1
ATOM 1000 O O . TYR A 1 124 ? 3.769 4.427 -21.365 1.00 96.31 124 TYR A O 1
ATOM 1008 N N . ILE A 1 125 ? 5.748 3.517 -20.786 1.00 97.25 125 ILE A N 1
ATOM 1009 C CA . ILE A 1 125 ? 5.310 3.051 -19.460 1.00 97.25 125 ILE A CA 1
ATOM 1010 C C . ILE A 1 125 ? 4.784 4.223 -18.626 1.00 97.25 125 ILE A C 1
ATOM 1012 O O . ILE A 1 125 ? 3.704 4.132 -18.043 1.00 97.25 125 ILE A O 1
ATOM 1016 N N . LYS A 1 126 ? 5.493 5.360 -18.614 1.00 96.50 126 LYS A N 1
ATOM 1017 C CA . LYS A 1 126 ? 5.063 6.568 -17.890 1.00 96.50 126 LYS A CA 1
ATOM 1018 C C . LYS A 1 126 ? 3.753 7.143 -18.437 1.00 96.50 126 LYS A C 1
ATOM 1020 O O . LYS A 1 126 ? 2.938 7.617 -17.648 1.00 96.50 126 LYS A O 1
ATOM 1025 N N . LYS A 1 127 ? 3.533 7.112 -19.756 1.00 95.38 127 LYS A N 1
ATOM 1026 C CA . LYS A 1 127 ? 2.306 7.605 -20.410 1.00 95.38 127 LYS A CA 1
ATOM 1027 C C . LYS A 1 127 ? 1.105 6.705 -20.101 1.00 95.38 127 LYS A C 1
ATOM 1029 O O . LYS A 1 127 ? 0.079 7.201 -19.639 1.00 95.38 127 LYS A O 1
ATOM 1034 N N . VAL A 1 128 ? 1.244 5.396 -20.313 1.00 95.19 128 VAL A N 1
ATOM 1035 C CA . VAL A 1 128 ? 0.174 4.407 -20.094 1.00 95.19 128 VAL A CA 1
ATOM 1036 C C . VAL A 1 128 ? -0.135 4.249 -18.604 1.00 95.19 128 VAL A C 1
ATOM 1038 O O . VAL A 1 128 ? -1.297 4.342 -18.214 1.00 95.19 128 VAL A O 1
ATOM 1041 N N . GLY A 1 129 ? 0.888 4.124 -17.755 1.00 95.06 129 GLY A N 1
ATOM 1042 C CA . GLY A 1 129 ? 0.728 4.024 -16.304 1.00 95.06 129 GLY A CA 1
ATOM 1043 C C . GLY A 1 129 ? 0.034 5.244 -15.692 1.00 95.06 129 GLY A C 1
ATOM 1044 O O . GLY A 1 129 ? -0.862 5.090 -14.864 1.00 95.06 129 GLY A O 1
ATOM 1045 N N . LYS A 1 130 ? 0.345 6.466 -16.159 1.00 94.62 130 LYS A N 1
ATOM 1046 C CA . LYS A 1 130 ? -0.411 7.671 -15.768 1.00 94.62 130 LYS A CA 1
ATOM 1047 C C . LYS A 1 130 ? -1.882 7.593 -16.169 1.00 94.62 130 LYS A C 1
ATOM 1049 O O . LYS A 1 130 ? -2.737 7.900 -15.345 1.00 94.62 130 LYS A O 1
ATOM 1054 N N . ALA A 1 131 ? -2.191 7.170 -17.394 1.00 93.56 131 ALA A N 1
ATOM 1055 C CA . ALA A 1 131 ? -3.576 7.030 -17.846 1.00 93.56 131 ALA A CA 1
ATOM 1056 C C . ALA A 1 131 ? -4.356 5.961 -17.052 1.00 93.56 131 ALA A C 1
ATOM 1058 O O . ALA A 1 131 ? -5.553 6.123 -16.831 1.00 93.56 131 ALA A O 1
ATOM 1059 N N . MET A 1 132 ? -3.687 4.901 -16.583 1.00 92.38 132 MET A N 1
ATOM 1060 C CA . MET A 1 132 ? -4.290 3.887 -15.709 1.00 92.38 132 MET A CA 1
ATOM 1061 C C . MET A 1 132 ? -4.614 4.423 -14.312 1.00 92.38 132 MET A C 1
ATOM 1063 O O . MET A 1 132 ? -5.678 4.110 -13.786 1.00 92.38 132 MET A O 1
ATOM 1067 N N . ILE A 1 133 ? -3.725 5.223 -13.706 1.00 93.44 133 ILE A N 1
ATOM 1068 C CA . ILE A 1 133 ? -3.933 5.681 -12.325 1.00 93.44 133 ILE A CA 1
ATOM 1069 C C . ILE A 1 133 ? -4.739 6.975 -12.199 1.00 93.44 133 ILE A C 1
ATOM 1071 O O . ILE A 1 133 ? -5.319 7.201 -11.143 1.00 93.44 133 ILE A O 1
ATOM 1075 N N . MET A 1 134 ? -4.729 7.865 -13.196 1.00 91.50 134 MET A N 1
ATOM 1076 C CA . MET A 1 134 ? -5.289 9.218 -13.045 1.00 91.50 134 MET A CA 1
ATOM 1077 C C . MET A 1 134 ? -6.815 9.274 -13.158 1.00 91.50 134 MET A C 1
ATOM 1079 O O . MET A 1 134 ? -7.405 10.235 -12.668 1.00 91.50 134 MET A O 1
ATOM 1083 N N . ASP A 1 135 ? -7.446 8.268 -13.766 1.00 89.75 135 ASP A N 1
ATOM 1084 C CA . ASP A 1 135 ? -8.900 8.179 -13.920 1.00 89.75 135 ASP A CA 1
ATOM 1085 C C . ASP A 1 135 ? -9.571 7.592 -12.657 1.00 89.75 135 ASP A C 1
ATOM 1087 O O . ASP A 1 135 ? -9.386 6.406 -12.368 1.00 89.75 135 ASP A O 1
ATOM 1091 N N . PRO A 1 136 ? -10.393 8.366 -11.915 1.00 88.31 136 PRO A N 1
ATOM 1092 C CA . PRO A 1 136 ? -11.094 7.867 -10.733 1.00 88.31 136 PRO A CA 1
ATOM 1093 C C . PRO A 1 136 ? -12.114 6.759 -11.028 1.00 88.31 136 PRO A C 1
ATOM 1095 O O . PRO A 1 136 ? -12.462 6.009 -10.118 1.00 88.31 136 PRO A O 1
ATOM 1098 N N . GLN A 1 137 ? -12.606 6.627 -12.268 1.00 89.31 137 GLN A N 1
ATOM 1099 C CA . GLN A 1 137 ? -13.528 5.543 -12.632 1.00 89.31 137 GLN A CA 1
ATOM 1100 C C . GLN A 1 137 ? -12.836 4.173 -12.616 1.00 89.31 137 GLN A C 1
ATOM 1102 O O . GLN A 1 137 ? -13.497 3.153 -12.419 1.00 89.31 137 GLN A O 1
ATOM 1107 N N . ARG A 1 138 ? -11.504 4.154 -12.757 1.00 89.31 138 ARG A N 1
ATOM 1108 C CA . ARG A 1 138 ? -10.666 2.947 -12.740 1.00 89.31 138 ARG A CA 1
ATOM 1109 C C . ARG A 1 138 ? -10.139 2.579 -11.353 1.00 89.31 138 ARG A C 1
ATOM 1111 O O . ARG A 1 138 ? -9.543 1.516 -11.208 1.00 89.31 138 ARG A O 1
ATOM 1118 N N . ASP A 1 139 ? -10.402 3.383 -10.318 1.00 89.50 139 ASP A N 1
ATOM 1119 C CA . ASP A 1 139 ? -10.037 3.076 -8.921 1.00 89.50 139 ASP A CA 1
ATOM 1120 C C . ASP A 1 139 ? -10.385 1.639 -8.469 1.00 89.50 139 ASP A C 1
ATOM 1122 O O . ASP A 1 139 ? -9.559 1.048 -7.770 1.00 89.50 139 ASP A O 1
ATOM 1126 N N . PRO A 1 140 ? -11.531 1.031 -8.856 1.00 89.69 140 PRO A N 1
ATOM 1127 C CA . PRO A 1 140 ? -11.862 -0.339 -8.459 1.00 89.69 140 PRO A CA 1
ATOM 1128 C C . PRO A 1 140 ? -10.970 -1.424 -9.082 1.00 89.69 140 PRO A C 1
ATOM 1130 O O . PRO A 1 140 ? -10.714 -2.427 -8.420 1.00 89.69 140 PRO A O 1
ATOM 1133 N N . THR A 1 141 ? -10.508 -1.248 -10.328 1.00 92.94 141 THR A N 1
ATOM 1134 C CA . THR A 1 141 ? -9.691 -2.241 -11.062 1.00 92.94 141 THR A CA 1
ATOM 1135 C C . THR A 1 141 ? -8.201 -1.916 -11.049 1.00 92.94 141 THR A C 1
ATOM 1137 O O . THR A 1 141 ? -7.387 -2.770 -11.380 1.00 92.94 141 THR A O 1
ATOM 1140 N N . MET A 1 142 ? -7.819 -0.707 -10.626 1.00 94.44 142 MET A N 1
ATOM 1141 C CA . MET A 1 142 ? -6.463 -0.160 -10.732 1.00 94.44 142 MET A CA 1
ATOM 1142 C C . MET A 1 142 ? -5.347 -1.114 -10.311 1.00 94.44 142 MET A C 1
ATOM 1144 O O . MET A 1 142 ? -4.347 -1.231 -11.009 1.00 94.44 142 MET A O 1
ATOM 1148 N N . VAL A 1 143 ? -5.488 -1.782 -9.165 1.00 95.19 143 VAL A N 1
ATOM 1149 C CA . VAL A 1 143 ? -4.433 -2.669 -8.649 1.00 95.19 143 VAL A CA 1
ATOM 1150 C C . VAL A 1 143 ? -4.282 -3.912 -9.531 1.00 95.19 143 VAL A C 1
ATOM 1152 O O . VAL A 1 143 ? -3.165 -4.368 -9.752 1.00 95.19 143 VAL A O 1
ATOM 1155 N N . GLU A 1 144 ? -5.382 -4.423 -10.086 1.00 94.44 144 GLU A N 1
ATOM 1156 C CA . GLU A 1 144 ? -5.387 -5.559 -11.014 1.00 94.44 144 GLU A CA 1
ATOM 1157 C C . GLU A 1 144 ? -4.816 -5.154 -12.375 1.00 94.44 144 GLU A C 1
ATOM 1159 O O . GLU A 1 144 ? -3.891 -5.803 -12.862 1.00 94.44 144 GLU A O 1
ATOM 1164 N N . ASP A 1 145 ? -5.276 -4.024 -12.922 1.00 94.88 145 ASP A N 1
ATOM 1165 C CA . ASP A 1 145 ? -4.768 -3.433 -14.166 1.00 94.88 145 ASP A CA 1
ATOM 1166 C C . ASP A 1 145 ? -3.245 -3.203 -14.096 1.00 94.88 145 ASP A C 1
ATOM 1168 O O . ASP A 1 145 ? -2.522 -3.519 -15.042 1.00 94.88 145 ASP A O 1
ATOM 1172 N N . LEU A 1 146 ? -2.737 -2.696 -12.963 1.00 96.06 146 LEU A N 1
ATOM 1173 C CA . LEU A 1 146 ? -1.305 -2.473 -12.739 1.00 96.06 146 LEU A CA 1
ATOM 1174 C C . LEU A 1 146 ? -0.505 -3.775 -12.611 1.00 96.06 146 LEU A C 1
ATOM 1176 O O . LEU A 1 146 ? 0.629 -3.817 -13.088 1.00 96.06 146 LEU A O 1
ATOM 1180 N N . MET A 1 147 ? -1.060 -4.830 -12.001 1.00 95.31 147 MET A N 1
ATOM 1181 C CA . MET A 1 147 ? -0.403 -6.144 -11.956 1.00 95.31 147 MET A CA 1
ATOM 1182 C C . MET A 1 147 ? -0.312 -6.760 -13.355 1.00 95.31 147 MET A C 1
ATOM 1184 O O . MET A 1 147 ? 0.768 -7.182 -13.754 1.00 95.31 147 MET A O 1
ATOM 1188 N N . VAL A 1 148 ? -1.403 -6.738 -14.130 1.00 95.38 148 VAL A N 1
ATOM 1189 C CA . VAL A 1 148 ? -1.424 -7.248 -15.513 1.00 95.38 148 VAL A CA 1
ATOM 1190 C C . VAL A 1 148 ? -0.475 -6.448 -16.412 1.00 95.38 148 VAL A C 1
ATOM 1192 O O . VAL A 1 148 ? 0.239 -7.024 -17.233 1.00 95.38 148 VAL A O 1
ATOM 1195 N N . PHE A 1 149 ? -0.416 -5.124 -16.243 1.00 96.25 149 PHE A N 1
ATOM 1196 C CA . PHE A 1 149 ? 0.526 -4.278 -16.976 1.00 96.25 149 PHE A CA 1
ATOM 1197 C C . PHE A 1 149 ? 1.985 -4.577 -16.604 1.00 96.25 149 PHE A C 1
ATOM 1199 O O . PHE A 1 149 ? 2.827 -4.655 -17.497 1.00 96.25 149 PHE A O 1
ATOM 1206 N N . LYS A 1 150 ? 2.279 -4.805 -15.316 1.00 95.75 150 LYS A N 1
ATOM 1207 C CA . LYS A 1 150 ? 3.612 -5.205 -14.841 1.00 95.75 150 LYS A CA 1
ATOM 1208 C C . LYS A 1 150 ? 4.024 -6.571 -15.400 1.00 95.75 150 LYS A C 1
ATOM 1210 O O . LYS A 1 150 ? 5.087 -6.656 -16.003 1.00 95.75 150 LYS A O 1
ATOM 1215 N N . ASP A 1 151 ? 3.160 -7.585 -15.290 1.00 94.94 151 ASP A N 1
ATOM 1216 C CA . ASP A 1 151 ? 3.399 -8.933 -15.833 1.00 94.94 151 ASP A CA 1
ATOM 1217 C C . ASP A 1 151 ? 3.707 -8.880 -17.345 1.00 94.94 151 ASP A C 1
ATOM 1219 O O . ASP A 1 151 ? 4.633 -9.529 -17.831 1.00 94.94 151 ASP A O 1
ATOM 1223 N N . LYS A 1 152 ? 2.952 -8.069 -18.102 1.00 95.19 152 LYS A N 1
ATOM 1224 C CA . LYS A 1 152 ? 3.162 -7.868 -19.544 1.00 95.19 152 LYS A CA 1
ATOM 1225 C C . LYS A 1 152 ? 4.527 -7.243 -19.851 1.00 95.19 152 LYS A C 1
ATOM 1227 O O . LYS A 1 152 ? 5.187 -7.657 -20.802 1.00 95.19 152 LYS A O 1
ATOM 1232 N N . LEU A 1 153 ? 4.954 -6.252 -19.069 1.00 95.44 153 LEU A N 1
ATOM 1233 C CA . LEU A 1 153 ? 6.248 -5.591 -19.251 1.00 95.44 153 LEU A CA 1
ATOM 1234 C C . LEU A 1 153 ? 7.422 -6.494 -18.850 1.00 95.44 153 LEU A C 1
ATOM 1236 O O . LEU A 1 153 ? 8.415 -6.508 -19.575 1.00 95.44 153 LEU A O 1
ATOM 1240 N N . ASP A 1 154 ? 7.284 -7.306 -17.794 1.00 93.69 154 ASP A N 1
ATOM 1241 C CA . ASP A 1 154 ? 8.274 -8.335 -17.434 1.00 93.69 154 ASP A CA 1
ATOM 1242 C C . ASP A 1 154 ? 8.512 -9.309 -18.598 1.00 93.69 154 ASP A C 1
ATOM 1244 O O . ASP A 1 154 ? 9.661 -9.605 -18.920 1.00 93.69 154 ASP A O 1
ATOM 1248 N N . VAL A 1 155 ? 7.455 -9.750 -19.296 1.00 94.69 155 VAL A N 1
ATOM 1249 C CA . VAL A 1 155 ? 7.599 -10.611 -20.485 1.00 94.69 155 VAL A CA 1
ATOM 1250 C C . VAL A 1 155 ? 8.427 -9.926 -21.574 1.00 94.69 155 VAL A C 1
ATOM 1252 O O . VAL A 1 155 ? 9.336 -10.555 -22.115 1.00 94.69 155 VAL A O 1
ATOM 1255 N N . PHE A 1 156 ? 8.180 -8.649 -21.887 1.00 94.31 156 PHE A N 1
ATOM 1256 C CA . PHE A 1 156 ? 9.001 -7.915 -22.861 1.00 94.31 156 PHE A CA 1
ATOM 1257 C C . PHE A 1 156 ? 10.465 -7.802 -22.417 1.00 94.31 156 PHE A C 1
ATOM 1259 O O . PHE A 1 156 ? 11.366 -8.043 -23.222 1.00 94.31 156 PHE A O 1
ATOM 1266 N N . VAL A 1 157 ? 10.709 -7.476 -21.145 1.00 93.88 157 VAL A N 1
ATOM 1267 C CA . VAL A 1 157 ? 12.063 -7.336 -20.590 1.00 93.88 157 VAL A CA 1
ATOM 1268 C C . VAL A 1 157 ? 12.831 -8.660 -20.630 1.00 93.88 157 VAL A C 1
ATOM 1270 O O . VAL A 1 157 ? 14.005 -8.676 -21.002 1.00 93.88 157 VAL A O 1
ATOM 1273 N N . GLU A 1 158 ? 12.166 -9.768 -20.311 1.00 91.75 158 GLU A N 1
ATOM 1274 C CA . GLU A 1 158 ? 12.782 -11.093 -20.250 1.00 91.75 158 GLU A CA 1
ATOM 1275 C C . GLU A 1 158 ? 12.995 -11.721 -21.639 1.00 91.75 158 GLU A C 1
ATOM 1277 O O . GLU A 1 158 ? 13.959 -12.463 -21.830 1.00 91.75 158 GLU A O 1
ATOM 1282 N N . THR A 1 159 ? 12.136 -11.427 -22.623 1.00 91.69 159 THR A N 1
ATOM 1283 C CA . THR A 1 159 ? 12.141 -12.115 -23.933 1.00 91.69 159 THR A CA 1
ATOM 1284 C C . THR A 1 159 ? 12.675 -11.294 -25.107 1.00 91.69 159 THR A C 1
ATOM 1286 O O . THR A 1 159 ? 13.249 -11.879 -26.022 1.00 91.69 159 THR A O 1
ATOM 1289 N N . CYS A 1 160 ? 12.490 -9.969 -25.126 1.00 90.25 160 CYS A N 1
ATOM 1290 C CA . CYS A 1 160 ? 12.724 -9.172 -26.338 1.00 90.25 160 CYS A CA 1
ATOM 1291 C C . CYS A 1 160 ? 14.104 -8.519 -26.400 1.00 90.25 160 CYS A C 1
ATOM 1293 O O . CYS A 1 160 ? 14.645 -8.355 -27.494 1.00 90.25 160 CYS A O 1
ATOM 1295 N N . PHE A 1 161 ? 14.656 -8.123 -25.252 1.00 88.75 161 PHE A N 1
ATOM 1296 C CA . PHE A 1 161 ? 15.944 -7.433 -25.173 1.00 88.75 161 PHE A CA 1
ATOM 1297 C C . PHE A 1 161 ? 17.079 -8.448 -24.985 1.00 88.75 161 PHE A C 1
ATOM 1299 O O . PHE A 1 161 ? 16.938 -9.420 -24.250 1.00 88.75 161 PHE A O 1
ATOM 1306 N N . GLY A 1 162 ? 18.190 -8.248 -25.693 1.00 80.62 162 GLY A N 1
ATOM 1307 C CA . GLY A 1 162 ? 19.210 -9.276 -25.922 1.00 80.62 162 GLY A CA 1
ATOM 1308 C C . GLY A 1 162 ? 20.115 -9.572 -24.729 1.00 80.62 162 GLY A C 1
ATOM 1309 O O . GLY A 1 162 ? 19.883 -10.525 -23.984 1.00 80.62 162 GLY A O 1
ATOM 1310 N N . SER A 1 163 ? 21.209 -8.815 -24.600 1.00 82.06 163 SER A N 1
ATOM 1311 C CA . SER A 1 163 ? 22.257 -9.111 -23.614 1.00 82.06 163 SER A CA 1
ATOM 1312 C C . SER A 1 163 ? 21.745 -9.001 -22.170 1.00 82.06 163 SER A C 1
ATOM 1314 O O . SER A 1 163 ? 20.878 -8.180 -21.871 1.00 82.06 163 SER A O 1
ATOM 1316 N N . THR A 1 164 ? 22.303 -9.790 -21.243 1.00 86.06 164 THR A N 1
ATOM 1317 C CA . THR A 1 164 ? 21.921 -9.748 -19.816 1.00 86.06 164 THR A CA 1
ATOM 1318 C C . THR A 1 164 ? 22.066 -8.345 -19.212 1.00 86.06 164 THR A C 1
ATOM 1320 O O . THR A 1 164 ? 21.232 -7.928 -18.412 1.00 86.06 164 THR A O 1
ATOM 1323 N N . ASP A 1 165 ? 23.093 -7.600 -19.629 1.00 88.50 165 ASP A N 1
ATOM 1324 C CA . ASP A 1 165 ? 23.328 -6.214 -19.215 1.00 88.50 165 ASP A CA 1
ATOM 1325 C C . ASP A 1 165 ? 22.228 -5.269 -19.740 1.00 88.50 165 ASP A C 1
ATOM 1327 O O . ASP A 1 165 ? 21.673 -4.469 -18.986 1.00 88.50 165 ASP A O 1
ATOM 1331 N N . ASP A 1 166 ? 21.809 -5.411 -21.001 1.00 89.38 166 ASP A N 1
ATOM 1332 C CA . ASP A 1 166 ? 20.688 -4.625 -21.522 1.00 89.38 166 ASP A CA 1
ATOM 1333 C C . ASP A 1 166 ? 19.365 -4.992 -20.850 1.00 89.38 166 ASP A C 1
ATOM 1335 O O . ASP A 1 166 ? 18.638 -4.082 -20.451 1.00 89.38 166 ASP A O 1
ATOM 1339 N N . LYS A 1 167 ? 19.074 -6.282 -20.621 1.00 91.25 167 LYS A N 1
ATOM 1340 C CA . LYS A 1 167 ? 17.895 -6.697 -19.839 1.00 91.25 167 LYS A CA 1
ATOM 1341 C C . LYS A 1 167 ? 17.867 -6.012 -18.472 1.00 91.25 167 LYS A C 1
ATOM 1343 O O . LYS A 1 167 ? 16.836 -5.462 -18.091 1.00 91.25 167 LYS A O 1
ATOM 1348 N N . MET A 1 168 ? 19.003 -5.939 -17.770 1.00 91.94 168 MET A N 1
ATOM 1349 C CA . MET A 1 168 ? 19.111 -5.198 -16.506 1.00 91.94 168 MET A CA 1
ATOM 1350 C C . MET A 1 168 ? 18.854 -3.690 -16.675 1.00 91.94 168 MET A C 1
ATOM 1352 O O . MET A 1 168 ? 18.126 -3.106 -15.869 1.00 91.94 168 MET A O 1
ATOM 1356 N N . LYS A 1 169 ? 19.376 -3.046 -17.730 1.00 93.69 169 LYS A N 1
ATOM 1357 C CA . LYS A 1 169 ? 19.117 -1.619 -18.023 1.00 93.69 169 LYS A CA 1
ATOM 1358 C C . LYS A 1 169 ? 17.653 -1.337 -18.375 1.00 93.69 169 LYS A C 1
ATOM 1360 O O . LYS A 1 169 ? 17.146 -0.281 -17.991 1.00 93.69 169 LYS A O 1
ATOM 1365 N N . PHE A 1 170 ? 16.984 -2.232 -19.102 1.00 95.38 170 PHE A N 1
ATOM 1366 C CA . PHE A 1 170 ? 15.558 -2.125 -19.424 1.00 95.38 170 PHE A CA 1
ATOM 1367 C C . PHE A 1 170 ? 14.692 -2.378 -18.184 1.00 95.38 170 PHE A C 1
ATOM 1369 O O . PHE A 1 170 ? 13.822 -1.559 -17.897 1.00 95.38 170 PHE A O 1
ATOM 1376 N N . ALA A 1 171 ? 14.998 -3.404 -17.382 1.00 94.38 171 ALA A N 1
ATOM 1377 C CA . ALA A 1 171 ? 14.353 -3.652 -16.090 1.00 94.38 171 ALA A CA 1
ATOM 1378 C C . ALA A 1 171 ? 14.502 -2.462 -15.124 1.00 94.38 171 ALA A C 1
ATOM 1380 O O . ALA A 1 171 ? 13.581 -2.145 -14.373 1.00 94.38 171 ALA A O 1
ATOM 1381 N N . GLN A 1 172 ? 15.649 -1.773 -15.130 1.00 94.81 172 GLN A N 1
ATOM 1382 C CA . GLN A 1 172 ? 15.824 -0.556 -14.336 1.00 94.81 172 GLN A CA 1
ATOM 1383 C C . GLN A 1 172 ? 14.988 0.608 -14.886 1.00 94.81 172 GLN A C 1
ATOM 1385 O O . GLN A 1 172 ? 14.273 1.248 -14.123 1.00 94.81 172 GLN A O 1
ATOM 1390 N N . ALA A 1 173 ? 14.997 0.837 -16.204 1.00 95.75 173 ALA A N 1
ATOM 1391 C CA . ALA A 1 173 ? 14.183 1.881 -16.836 1.00 95.75 173 ALA A CA 1
ATOM 1392 C C . ALA A 1 173 ? 12.666 1.659 -16.667 1.00 95.75 1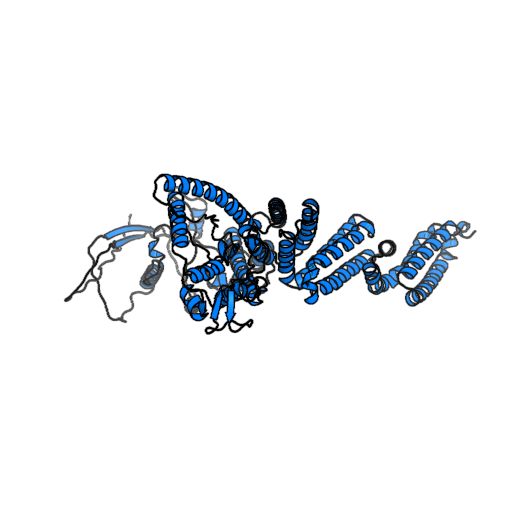73 ALA A C 1
ATOM 1394 O O . ALA A 1 173 ? 11.900 2.629 -16.652 1.00 95.75 173 ALA A O 1
ATOM 1395 N N . GLU A 1 174 ? 12.245 0.399 -16.525 1.00 96.06 174 GLU A N 1
ATOM 1396 C CA . GLU A 1 174 ? 10.895 -0.009 -16.145 1.00 96.06 174 GLU A CA 1
ATOM 1397 C C . GLU A 1 174 ? 10.597 0.344 -14.678 1.00 96.06 174 GLU A C 1
ATOM 1399 O O . GLU A 1 174 ? 9.628 1.052 -14.407 1.00 96.06 174 GLU A O 1
ATOM 1404 N N . LYS A 1 175 ? 11.455 -0.064 -13.730 1.00 95.19 175 LYS A N 1
ATOM 1405 C CA . LYS A 1 175 ? 11.319 0.271 -12.298 1.00 95.19 175 LYS A CA 1
ATOM 1406 C C . LYS A 1 175 ? 11.256 1.782 -12.064 1.00 95.19 175 LYS A C 1
ATOM 1408 O O . LYS A 1 175 ? 10.371 2.249 -11.352 1.00 95.19 175 LYS A O 1
ATOM 1413 N N . ASP A 1 176 ? 12.138 2.542 -12.714 1.00 95.00 176 ASP A N 1
ATOM 1414 C CA . ASP A 1 176 ? 12.173 4.008 -12.654 1.00 95.00 176 ASP A CA 1
ATOM 1415 C C . ASP A 1 176 ? 10.909 4.638 -13.267 1.00 95.00 176 ASP A C 1
ATOM 1417 O O . ASP A 1 176 ? 10.477 5.722 -12.869 1.00 95.00 176 ASP A O 1
ATOM 1421 N N . ALA A 1 177 ? 10.293 3.978 -14.256 1.00 96.88 177 ALA A N 1
ATOM 1422 C CA . ALA A 1 177 ? 9.019 4.404 -14.818 1.00 96.88 177 ALA A CA 1
ATOM 1423 C C . ALA A 1 177 ? 7.848 4.134 -13.867 1.00 96.88 177 ALA A C 1
ATOM 1425 O O . ALA A 1 177 ? 7.037 5.043 -13.675 1.00 96.88 177 ALA A O 1
ATOM 1426 N N . PHE A 1 178 ? 7.785 2.949 -13.252 1.00 96.38 178 PHE A N 1
ATOM 1427 C CA . PHE A 1 178 ? 6.777 2.604 -12.244 1.00 96.38 178 PHE A CA 1
ATOM 1428 C C . PHE A 1 178 ? 6.846 3.525 -11.023 1.00 96.38 178 PHE A C 1
ATOM 1430 O O . PHE A 1 178 ? 5.825 4.119 -10.678 1.00 96.38 178 PHE A O 1
ATOM 1437 N N . ASP A 1 179 ? 8.028 3.721 -10.426 1.00 93.69 179 ASP A N 1
ATOM 1438 C CA . ASP A 1 179 ? 8.202 4.654 -9.302 1.00 93.69 179 ASP A CA 1
ATOM 1439 C C . ASP A 1 179 ? 7.780 6.080 -9.690 1.00 93.69 179 ASP A C 1
ATOM 1441 O O . ASP A 1 179 ? 7.011 6.722 -8.971 1.00 93.69 179 ASP A O 1
ATOM 1445 N N . PHE A 1 180 ? 8.173 6.559 -10.876 1.00 93.88 180 PHE A N 1
ATOM 1446 C CA . PHE A 1 180 ? 7.747 7.878 -11.334 1.00 93.88 180 PHE A CA 1
ATOM 1447 C C . PHE A 1 180 ? 6.226 7.988 -11.486 1.00 93.88 180 PHE A C 1
ATOM 1449 O O . PHE A 1 180 ? 5.646 8.971 -11.022 1.00 93.88 180 PHE A O 1
ATOM 1456 N N . PHE A 1 181 ? 5.566 7.040 -12.167 1.00 95.38 181 PHE A N 1
ATOM 1457 C CA . PHE A 1 181 ? 4.151 7.218 -12.484 1.00 95.38 181 PHE A CA 1
ATOM 1458 C C . PHE A 1 181 ? 3.246 6.979 -11.274 1.00 95.38 181 PHE A C 1
ATOM 1460 O O . PHE A 1 181 ? 2.392 7.836 -11.044 1.00 95.38 181 PHE A O 1
ATOM 1467 N N . ILE A 1 182 ? 3.430 5.919 -10.467 1.00 94.56 182 ILE A N 1
ATOM 1468 C CA . ILE A 1 182 ? 2.498 5.627 -9.355 1.00 94.56 182 ILE A CA 1
ATOM 1469 C C . ILE A 1 182 ? 2.464 6.786 -8.352 1.00 94.56 182 ILE A C 1
ATOM 1471 O O . ILE A 1 182 ? 1.390 7.221 -7.938 1.00 94.56 182 ILE A O 1
ATOM 1475 N N . ASN A 1 183 ? 3.619 7.389 -8.060 1.00 91.44 183 ASN A N 1
ATOM 1476 C CA . ASN A 1 183 ? 3.716 8.496 -7.112 1.00 91.44 183 ASN A CA 1
ATOM 1477 C C . ASN A 1 183 ? 3.167 9.833 -7.660 1.00 91.44 183 ASN A C 1
ATOM 1479 O O . ASN A 1 183 ? 3.022 10.787 -6.896 1.00 91.44 183 ASN A O 1
ATOM 1483 N N . THR A 1 184 ? 2.771 9.924 -8.942 1.00 91.75 184 THR A N 1
ATOM 1484 C CA . THR A 1 184 ? 2.125 11.147 -9.468 1.00 91.75 184 THR A CA 1
ATOM 1485 C C . THR A 1 184 ? 0.690 11.368 -8.981 1.00 91.75 184 THR A C 1
ATOM 1487 O O . THR A 1 184 ? 0.229 12.507 -9.016 1.00 91.75 184 THR A O 1
ATOM 1490 N N . ARG A 1 185 ? 0.006 10.341 -8.446 1.00 88.50 185 ARG A N 1
ATOM 1491 C CA . ARG A 1 185 ? -1.321 10.480 -7.804 1.00 88.50 185 ARG A CA 1
ATOM 1492 C C . ARG A 1 185 ? -1.252 10.524 -6.268 1.00 88.50 185 ARG A C 1
ATOM 1494 O O . ARG A 1 185 ? -2.205 10.165 -5.575 1.00 88.50 185 ARG A O 1
ATOM 1501 N N . GLY A 1 186 ? -0.122 10.981 -5.727 1.00 84.81 186 GLY A N 1
ATOM 1502 C CA . GLY A 1 186 ? 0.065 11.208 -4.294 1.00 84.81 186 GLY A CA 1
ATOM 1503 C C . GLY A 1 186 ? -0.241 9.966 -3.454 1.00 84.81 186 GLY A C 1
ATOM 1504 O O . GLY A 1 186 ? 0.321 8.898 -3.675 1.00 84.81 186 GLY A O 1
ATOM 1505 N N . ASN A 1 187 ? -1.147 10.109 -2.487 1.00 85.19 187 ASN A N 1
ATOM 1506 C CA . ASN A 1 187 ? -1.450 9.075 -1.497 1.00 85.19 187 ASN A CA 1
ATOM 1507 C C . ASN A 1 187 ? -2.445 7.994 -1.991 1.00 85.19 187 ASN A C 1
ATOM 1509 O O . ASN A 1 187 ? -2.564 6.941 -1.362 1.00 85.19 187 ASN A O 1
ATOM 1513 N N . LYS A 1 188 ? -3.145 8.207 -3.118 1.00 88.56 188 LYS A N 1
ATOM 1514 C CA . LYS A 1 188 ? -4.275 7.352 -3.537 1.00 88.56 188 LYS A CA 1
ATOM 1515 C C . LYS A 1 188 ? -3.894 5.896 -3.875 1.00 88.56 188 LYS A C 1
ATOM 1517 O O . LYS A 1 188 ? -4.613 4.999 -3.436 1.00 88.56 188 LYS A O 1
ATOM 1522 N N . PRO A 1 189 ? -2.775 5.600 -4.570 1.00 92.38 189 PRO A N 1
ATOM 1523 C CA . PRO A 1 189 ? -2.382 4.213 -4.839 1.00 92.38 189 PRO A CA 1
ATOM 1524 C C . PRO A 1 189 ? -2.068 3.410 -3.569 1.00 92.38 189 PRO A C 1
ATOM 1526 O O . PRO A 1 189 ? -2.353 2.216 -3.521 1.00 92.38 189 PRO A O 1
ATOM 1529 N N . ALA A 1 190 ? -1.547 4.059 -2.519 1.00 92.06 190 ALA A N 1
ATOM 1530 C CA . ALA A 1 190 ? -1.278 3.424 -1.226 1.00 92.06 190 ALA A CA 1
ATOM 1531 C C . ALA A 1 190 ? -2.573 2.950 -0.540 1.00 92.06 190 ALA A C 1
ATOM 1533 O O . ALA A 1 190 ? -2.648 1.815 -0.069 1.00 92.06 190 ALA A O 1
ATOM 1534 N N . GLU A 1 191 ? -3.609 3.796 -0.541 1.00 90.19 191 GLU A N 1
ATOM 1535 C CA . GLU A 1 191 ? -4.950 3.452 -0.053 1.00 90.19 191 GLU A CA 1
ATOM 1536 C C . GLU A 1 191 ? -5.560 2.295 -0.859 1.00 90.19 191 GLU A C 1
ATOM 1538 O O . GLU A 1 191 ? -6.025 1.314 -0.276 1.00 90.19 191 GLU A O 1
ATOM 1543 N N . LEU A 1 192 ? -5.557 2.390 -2.194 1.00 92.44 192 LEU A N 1
ATOM 1544 C CA . LEU A 1 192 ? -6.180 1.382 -3.058 1.00 92.44 192 LEU A CA 1
ATOM 1545 C C . LEU A 1 192 ? -5.502 0.013 -2.918 1.00 92.44 192 LEU A C 1
ATOM 1547 O O . LEU A 1 192 ? -6.194 -1.001 -2.866 1.00 92.44 192 LEU A O 1
ATOM 1551 N N . ILE A 1 193 ? -4.176 -0.031 -2.762 1.00 94.88 193 ILE A N 1
ATOM 1552 C CA . ILE A 1 193 ? -3.431 -1.276 -2.527 1.00 94.88 193 ILE A CA 1
ATOM 1553 C C . ILE A 1 193 ? -3.723 -1.864 -1.133 1.00 94.88 193 ILE A C 1
ATOM 1555 O O . ILE A 1 193 ? -3.893 -3.080 -1.013 1.00 94.88 193 ILE A O 1
ATOM 1559 N N . ALA A 1 194 ? -3.892 -1.037 -0.093 1.00 93.12 194 ALA A N 1
ATOM 1560 C CA . ALA A 1 194 ? -4.350 -1.511 1.219 1.00 93.12 194 ALA A CA 1
ATOM 1561 C C . ALA A 1 194 ? -5.773 -2.101 1.155 1.00 93.12 194 ALA A C 1
ATOM 1563 O O . ALA A 1 194 ? -6.009 -3.206 1.652 1.00 93.12 194 ALA A O 1
ATOM 1564 N N . LYS A 1 195 ? -6.704 -1.406 0.487 1.00 91.31 195 LYS A N 1
ATOM 1565 C CA . LYS A 1 195 ? -8.103 -1.838 0.320 1.00 91.31 195 LYS A CA 1
ATOM 1566 C C . LYS A 1 195 ? -8.239 -3.088 -0.546 1.00 91.31 195 LYS A C 1
ATOM 1568 O O . LYS A 1 195 ? -9.058 -3.952 -0.239 1.00 91.31 195 LYS A O 1
ATOM 1573 N N . PHE A 1 196 ? -7.414 -3.219 -1.584 1.00 93.12 196 PHE A N 1
ATOM 1574 C CA . PHE A 1 196 ? -7.329 -4.429 -2.397 1.00 93.12 196 PHE A CA 1
ATOM 1575 C C . PHE A 1 196 ? -6.916 -5.638 -1.549 1.00 93.12 196 PHE A C 1
ATOM 1577 O O . PHE A 1 196 ? -7.586 -6.671 -1.576 1.00 93.12 196 PHE A O 1
ATOM 1584 N N . MET A 1 197 ? -5.872 -5.495 -0.725 1.00 92.19 197 MET A N 1
ATOM 1585 C CA . MET A 1 197 ? -5.440 -6.573 0.169 1.00 92.19 197 MET A CA 1
ATOM 1586 C C . MET A 1 197 ? -6.473 -6.907 1.245 1.00 92.19 197 MET A C 1
ATOM 1588 O O . MET A 1 197 ? -6.696 -8.087 1.503 1.00 92.19 197 MET A O 1
ATOM 1592 N N . ASP A 1 198 ? -7.157 -5.921 1.833 1.00 91.06 198 ASP A N 1
ATOM 1593 C CA . ASP A 1 198 ? -8.267 -6.196 2.752 1.00 91.06 198 ASP A CA 1
ATOM 1594 C C . ASP A 1 198 ? -9.411 -6.958 2.067 1.00 91.06 198 ASP A C 1
ATOM 1596 O O . ASP A 1 198 ? -9.912 -7.937 2.620 1.00 91.06 198 ASP A O 1
ATOM 1600 N N . ALA A 1 199 ? -9.796 -6.570 0.847 1.00 89.44 199 ALA A N 1
ATOM 1601 C CA . ALA A 1 199 ? -10.800 -7.298 0.080 1.00 89.44 199 ALA A CA 1
ATOM 1602 C C . ALA A 1 199 ? -10.376 -8.759 -0.141 1.00 89.44 199 ALA A C 1
ATOM 1604 O O . ALA A 1 199 ? -11.167 -9.667 0.117 1.00 89.44 199 ALA A O 1
ATOM 1605 N N . ARG A 1 200 ? -9.123 -8.996 -0.550 1.00 89.19 200 ARG A N 1
ATOM 1606 C CA . ARG A 1 200 ? -8.579 -10.333 -0.839 1.00 89.19 200 ARG A CA 1
ATOM 1607 C C . ARG A 1 200 ? -8.396 -11.204 0.413 1.00 89.19 200 ARG A C 1
ATOM 1609 O O . ARG A 1 200 ? -8.709 -12.386 0.348 1.00 89.19 200 ARG A O 1
ATOM 1616 N N . LEU A 1 201 ? -8.020 -10.631 1.559 1.00 88.38 201 LEU A N 1
ATOM 1617 C CA . LEU A 1 201 ? -7.826 -11.344 2.837 1.00 88.38 201 LEU A CA 1
ATOM 1618 C C . LEU A 1 201 ? -9.121 -11.592 3.640 1.00 88.38 201 LEU A C 1
ATOM 1620 O O . LEU A 1 201 ? -9.080 -12.211 4.706 1.00 88.38 201 LEU A O 1
ATOM 1624 N N . ARG A 1 202 ? -10.291 -11.138 3.169 1.00 86.31 202 ARG A N 1
ATOM 1625 C CA . ARG A 1 202 ? -11.586 -11.415 3.817 1.00 86.31 202 ARG A CA 1
ATOM 1626 C C . ARG A 1 202 ? -12.106 -12.822 3.502 1.00 86.31 202 ARG A C 1
ATOM 1628 O O . ARG A 1 202 ? -12.128 -13.261 2.361 1.00 86.31 202 ARG A O 1
ATOM 1635 N N . SER A 1 203 ? -12.701 -13.449 4.514 1.00 67.75 203 SER A N 1
ATOM 1636 C CA . SER A 1 203 ? -13.416 -14.743 4.517 1.00 67.75 203 SER A CA 1
ATOM 1637 C C . SER A 1 203 ? -14.515 -14.946 3.466 1.00 67.75 203 SER A C 1
ATOM 1639 O O . SER A 1 203 ? -15.010 -16.063 3.342 1.00 67.75 203 SER A O 1
ATOM 1641 N N . ALA A 1 204 ? -14.899 -13.911 2.715 1.00 60.62 204 ALA A N 1
ATOM 1642 C CA . ALA A 1 204 ? -15.744 -14.061 1.533 1.00 60.62 204 ALA A CA 1
ATOM 1643 C C . ALA A 1 204 ? -14.996 -14.731 0.362 1.00 60.62 204 ALA A C 1
ATOM 1645 O O . ALA A 1 204 ? -15.622 -15.428 -0.423 1.00 60.62 204 ALA A O 1
ATOM 1646 N N . ASN A 1 205 ? -13.668 -14.587 0.290 1.00 63.56 205 ASN A N 1
ATOM 1647 C CA . ASN A 1 205 ? -12.818 -15.111 -0.785 1.00 63.56 205 ASN A CA 1
ATOM 1648 C C . ASN A 1 205 ? -12.180 -16.471 -0.441 1.00 63.56 205 ASN A C 1
ATOM 1650 O O . ASN A 1 205 ? -11.066 -16.763 -0.862 1.00 63.56 205 ASN A O 1
ATOM 1654 N N . LYS A 1 206 ? -12.883 -17.319 0.323 1.00 63.75 206 LYS A N 1
ATOM 1655 C CA . LYS A 1 206 ? -12.420 -18.668 0.718 1.00 63.75 206 LYS A CA 1
ATOM 1656 C C . LYS A 1 206 ? -12.283 -19.677 -0.436 1.00 63.75 206 LYS A C 1
ATOM 1658 O O . LYS A 1 206 ? -11.959 -20.831 -0.185 1.00 63.75 206 LYS A O 1
ATOM 1663 N N . GLU A 1 207 ? -12.563 -19.261 -1.667 1.00 62.91 207 GLU A N 1
ATOM 1664 C CA . GLU A 1 207 ? -12.451 -20.084 -2.876 1.00 62.91 207 GLU A CA 1
ATOM 1665 C C . GLU A 1 207 ? -11.023 -20.109 -3.454 1.00 62.91 207 GLU A C 1
ATOM 1667 O O . GLU A 1 207 ? -10.696 -21.021 -4.207 1.00 62.91 207 GLU A O 1
ATOM 1672 N N . ALA A 1 208 ? -10.167 -19.141 -3.101 1.00 71.44 208 ALA A N 1
ATOM 1673 C CA . ALA A 1 208 ? -8.759 -19.133 -3.502 1.00 71.44 208 ALA A CA 1
ATOM 1674 C C . ALA A 1 208 ? -7.916 -20.038 -2.588 1.00 71.44 208 ALA A C 1
ATOM 1676 O O . ALA A 1 208 ? -8.120 -20.041 -1.372 1.00 71.44 208 ALA A O 1
ATOM 1677 N N . SER A 1 209 ? -6.948 -20.767 -3.156 1.00 83.12 209 SER A N 1
ATOM 1678 C CA . SER A 1 209 ? -5.994 -21.548 -2.353 1.00 83.12 209 SER A CA 1
ATOM 1679 C C . SER A 1 209 ? -4.958 -20.646 -1.672 1.00 83.12 209 SER A C 1
ATOM 1681 O O . SER A 1 209 ? -4.688 -19.532 -2.135 1.00 83.12 209 SER A O 1
ATOM 1683 N N . ASP A 1 210 ? -4.343 -21.128 -0.588 1.00 83.19 210 ASP A N 1
ATOM 1684 C CA . ASP A 1 210 ? -3.303 -20.368 0.114 1.00 83.19 210 ASP A CA 1
ATOM 1685 C C . ASP A 1 210 ? -2.074 -20.113 -0.792 1.00 83.19 210 ASP A C 1
ATOM 1687 O O . ASP A 1 210 ? -1.472 -19.043 -0.700 1.00 83.19 210 ASP A O 1
ATOM 1691 N N . GLU A 1 211 ? -1.742 -21.002 -1.744 1.00 87.69 211 GLU A N 1
ATOM 1692 C CA . GLU A 1 211 ? -0.672 -20.750 -2.728 1.00 87.69 211 GLU A CA 1
ATOM 1693 C C . GLU A 1 211 ? -1.041 -19.649 -3.733 1.00 87.69 211 GLU A C 1
ATOM 1695 O O . GLU A 1 211 ? -0.214 -18.790 -4.044 1.00 87.69 211 GLU A O 1
ATOM 1700 N N . GLN A 1 212 ? -2.281 -19.642 -4.237 1.00 88.31 212 GLN A N 1
ATOM 1701 C CA . GLN A 1 212 ? -2.771 -18.583 -5.130 1.00 88.31 212 GLN A CA 1
ATOM 1702 C C . GLN A 1 212 ? -2.768 -17.225 -4.420 1.00 88.31 212 GLN A C 1
ATOM 1704 O O . GLN A 1 212 ? -2.393 -16.202 -5.001 1.00 88.31 212 GLN A O 1
ATOM 1709 N N . LEU A 1 213 ? -3.152 -17.219 -3.142 1.00 88.19 213 LEU A N 1
ATOM 1710 C CA . LEU A 1 213 ? -3.149 -16.033 -2.302 1.00 88.19 213 LEU A CA 1
ATOM 1711 C C . LEU A 1 213 ? -1.716 -15.555 -2.004 1.00 88.19 213 LEU A C 1
ATOM 1713 O O . LEU A 1 213 ? -1.463 -14.351 -2.049 1.00 88.19 213 LEU A O 1
ATOM 1717 N N . ASP A 1 214 ? -0.757 -16.462 -1.782 1.00 90.69 214 ASP A N 1
ATOM 1718 C CA . ASP A 1 214 ? 0.662 -16.118 -1.619 1.00 90.69 214 ASP A CA 1
ATOM 1719 C C . ASP A 1 214 ? 1.263 -15.491 -2.888 1.00 90.69 214 ASP A C 1
ATOM 1721 O O . ASP A 1 214 ? 1.918 -14.444 -2.816 1.00 90.69 214 ASP A O 1
ATOM 1725 N N . GLN A 1 215 ? 0.985 -16.080 -4.057 1.00 91.88 215 GLN A N 1
ATOM 1726 C CA . GLN A 1 215 ? 1.393 -15.539 -5.358 1.00 91.88 215 GLN A CA 1
ATOM 1727 C C . GLN A 1 215 ? 0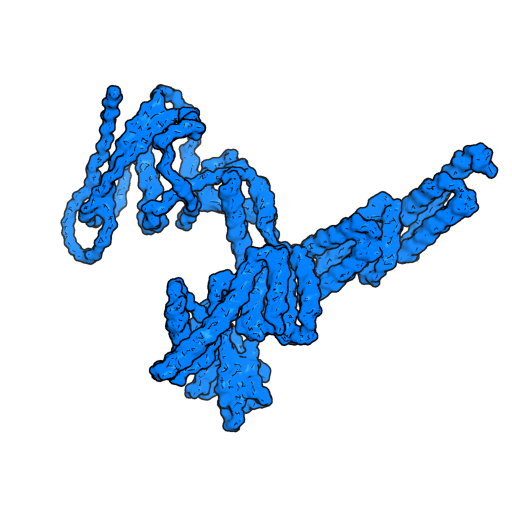.809 -14.141 -5.592 1.00 91.88 215 GLN A C 1
ATOM 1729 O O . GLN A 1 215 ? 1.536 -13.230 -5.996 1.00 91.88 215 GLN A O 1
ATOM 1734 N N . LEU A 1 216 ? -0.473 -13.935 -5.270 1.00 92.25 216 LEU A N 1
ATOM 1735 C CA . LEU A 1 216 ? -1.112 -12.622 -5.337 1.00 92.25 216 LEU A CA 1
ATOM 1736 C C . LEU A 1 216 ? -0.434 -11.613 -4.396 1.00 92.25 216 LEU A C 1
ATOM 1738 O O . LEU A 1 216 ? -0.127 -10.497 -4.817 1.00 92.25 216 LEU A O 1
ATOM 1742 N N . MET A 1 217 ? -0.122 -12.010 -3.155 1.00 93.19 217 MET A N 1
ATOM 1743 C CA . MET A 1 217 ? 0.648 -11.172 -2.228 1.00 93.19 217 MET A CA 1
ATOM 1744 C C . MET A 1 217 ? 2.020 -10.789 -2.808 1.00 93.19 217 MET A C 1
ATOM 1746 O O . MET A 1 217 ? 2.421 -9.639 -2.667 1.00 93.19 217 MET A O 1
ATOM 1750 N N . ASN A 1 218 ? 2.734 -11.695 -3.490 1.00 94.62 218 ASN A N 1
ATOM 1751 C CA . ASN A 1 218 ? 4.032 -11.382 -4.114 1.00 94.62 218 ASN A CA 1
ATOM 1752 C C . ASN A 1 218 ? 3.914 -10.318 -5.222 1.00 94.62 218 ASN A C 1
ATOM 1754 O O . ASN A 1 218 ? 4.753 -9.413 -5.304 1.00 94.62 218 ASN A O 1
ATOM 1758 N N . LYS A 1 219 ? 2.852 -10.374 -6.038 1.00 94.62 219 LYS A N 1
ATOM 1759 C CA . LYS A 1 219 ? 2.578 -9.354 -7.066 1.00 94.62 219 LYS A CA 1
ATOM 1760 C C . LYS A 1 219 ? 2.232 -8.001 -6.444 1.00 94.62 219 LYS A C 1
ATOM 1762 O O . LYS A 1 219 ? 2.815 -6.983 -6.816 1.00 94.62 219 LYS A O 1
ATOM 1767 N N . VAL A 1 220 ? 1.367 -7.984 -5.430 1.00 95.00 220 VAL A N 1
ATOM 1768 C CA . VAL A 1 220 ? 0.996 -6.741 -4.732 1.00 95.00 220 VAL A CA 1
ATOM 1769 C C . VAL A 1 220 ? 2.181 -6.137 -3.969 1.00 95.00 220 VAL A C 1
ATOM 1771 O O . VAL A 1 220 ? 2.364 -4.922 -3.999 1.00 95.00 220 VAL A O 1
ATOM 1774 N N . ILE A 1 221 ? 3.036 -6.956 -3.351 1.00 94.69 221 ILE A N 1
ATOM 1775 C CA . ILE A 1 221 ? 4.280 -6.499 -2.712 1.00 94.69 221 ILE A CA 1
ATOM 1776 C C . ILE A 1 221 ? 5.246 -5.895 -3.743 1.00 94.69 221 ILE A C 1
ATOM 1778 O O . ILE A 1 221 ? 5.863 -4.864 -3.473 1.00 94.69 221 ILE A O 1
ATOM 1782 N N . THR A 1 222 ? 5.324 -6.462 -4.950 1.00 93.38 222 THR A N 1
ATOM 1783 C CA . THR A 1 222 ? 6.100 -5.875 -6.053 1.00 93.38 222 THR A CA 1
ATOM 1784 C C . THR A 1 222 ? 5.591 -4.482 -6.433 1.00 93.38 222 THR A C 1
ATOM 1786 O O . THR A 1 222 ? 6.407 -3.577 -6.584 1.00 93.38 222 THR A O 1
ATOM 1789 N N . LEU A 1 223 ? 4.272 -4.259 -6.493 1.00 94.94 223 LEU A N 1
ATOM 1790 C CA . LEU A 1 223 ? 3.716 -2.912 -6.695 1.00 94.94 223 LEU A CA 1
ATOM 1791 C C . LEU A 1 223 ? 3.967 -1.980 -5.496 1.00 94.94 223 LEU A C 1
ATOM 1793 O O . LEU A 1 223 ? 4.334 -0.820 -5.677 1.00 94.94 223 LEU A O 1
ATOM 1797 N N . PHE A 1 224 ? 3.824 -2.484 -4.267 1.00 94.19 224 PHE A N 1
ATOM 1798 C CA . PHE A 1 224 ? 4.052 -1.734 -3.027 1.00 94.19 224 PHE A CA 1
ATOM 1799 C C . PHE A 1 224 ? 5.487 -1.196 -2.894 1.00 94.19 224 PHE A C 1
ATOM 1801 O O . PHE A 1 224 ? 5.695 -0.134 -2.300 1.00 94.19 224 PHE A O 1
ATOM 1808 N N . ARG A 1 225 ? 6.484 -1.870 -3.485 1.00 92.56 225 ARG A N 1
ATOM 1809 C CA . ARG A 1 225 ? 7.876 -1.386 -3.520 1.00 92.56 225 ARG A CA 1
ATOM 1810 C C . ARG A 1 225 ? 8.009 0.005 -4.143 1.00 92.56 225 ARG A C 1
ATOM 1812 O O . ARG A 1 225 ? 8.779 0.793 -3.596 1.00 92.56 225 ARG A O 1
ATOM 1819 N N . PHE A 1 226 ? 7.239 0.298 -5.196 1.00 92.56 226 PHE A N 1
ATOM 1820 C CA . PHE A 1 226 ? 7.242 1.571 -5.934 1.00 92.56 226 PHE A CA 1
ATOM 1821 C C . PHE A 1 226 ? 6.482 2.708 -5.232 1.00 92.56 226 PHE A C 1
ATOM 1823 O O . PHE A 1 226 ? 6.499 3.839 -5.704 1.00 92.56 226 PHE A O 1
ATOM 1830 N N . ILE A 1 227 ? 5.773 2.442 -4.131 1.00 91.19 227 ILE A N 1
ATOM 1831 C CA . ILE A 1 227 ? 4.993 3.467 -3.427 1.00 91.19 227 ILE A CA 1
ATOM 1832 C C . ILE A 1 227 ? 5.896 4.223 -2.449 1.00 91.19 227 ILE A C 1
ATOM 1834 O O . ILE A 1 227 ? 6.530 3.615 -1.590 1.00 91.19 227 ILE A O 1
ATOM 1838 N N . GLN A 1 228 ? 5.897 5.554 -2.500 1.00 85.56 228 GLN A N 1
ATOM 1839 C CA . GLN A 1 228 ? 6.620 6.385 -1.529 1.00 85.56 228 GLN A CA 1
ATOM 1840 C C . GLN A 1 228 ? 5.808 6.618 -0.236 1.00 85.56 228 GLN A C 1
ATOM 1842 O O . GLN A 1 228 ? 6.374 6.691 0.852 1.00 85.56 228 GLN A O 1
ATOM 1847 N N . GLY A 1 229 ? 4.473 6.679 -0.318 1.00 82.75 229 GLY A N 1
ATOM 1848 C CA . GLY A 1 229 ? 3.552 6.827 0.825 1.00 82.75 229 GLY A CA 1
ATOM 1849 C C . GLY A 1 229 ? 3.262 5.531 1.601 1.00 82.75 229 GLY A C 1
ATOM 1850 O O . GLY A 1 229 ? 2.100 5.159 1.764 1.00 82.75 229 GLY A O 1
ATOM 1851 N N . LYS A 1 230 ? 4.294 4.805 2.054 1.00 89.56 230 LYS A N 1
ATOM 1852 C CA . LYS A 1 230 ? 4.132 3.508 2.757 1.00 89.56 230 LYS A CA 1
ATOM 1853 C C . LYS A 1 230 ? 3.466 3.632 4.134 1.00 89.56 230 LYS A C 1
ATOM 1855 O O . LYS A 1 230 ? 2.806 2.702 4.585 1.00 89.56 230 LYS A O 1
ATOM 1860 N N . ASP A 1 231 ? 3.595 4.790 4.768 1.00 86.75 231 ASP A N 1
ATOM 1861 C CA . ASP A 1 231 ? 2.913 5.172 6.008 1.00 86.75 231 ASP A CA 1
ATOM 1862 C C . ASP A 1 231 ? 1.391 5.323 5.835 1.00 86.75 231 ASP A C 1
ATOM 1864 O O . ASP A 1 231 ? 0.623 4.863 6.677 1.00 86.75 231 ASP A O 1
ATOM 1868 N N . VAL A 1 232 ? 0.935 5.870 4.704 1.00 88.62 232 VAL A N 1
ATOM 1869 C CA . VAL A 1 232 ? -0.494 5.901 4.345 1.00 88.62 232 VAL A CA 1
ATOM 1870 C C . VAL A 1 232 ? -1.044 4.479 4.222 1.00 88.62 232 VAL A C 1
ATOM 1872 O O . VAL A 1 232 ? -2.097 4.170 4.785 1.00 88.62 232 VAL A O 1
ATOM 1875 N N . PHE A 1 233 ? -0.311 3.591 3.539 1.00 91.88 233 PHE A N 1
ATOM 1876 C CA . PHE A 1 233 ? -0.663 2.171 3.475 1.00 91.88 233 PHE A CA 1
ATOM 1877 C C . PHE A 1 233 ? -0.725 1.545 4.880 1.00 91.88 233 PHE A C 1
ATOM 1879 O O . PHE A 1 233 ? -1.690 0.838 5.161 1.00 91.88 233 PHE A O 1
ATOM 1886 N N . GLU A 1 234 ? 0.236 1.826 5.778 1.00 90.81 234 GLU A N 1
ATOM 1887 C CA . GLU A 1 234 ? 0.224 1.326 7.168 1.00 90.81 234 GLU A CA 1
ATOM 1888 C C . GLU A 1 234 ? -1.084 1.687 7.879 1.00 90.81 234 GLU A C 1
ATOM 1890 O O . GLU A 1 234 ? -1.710 0.810 8.471 1.00 90.81 234 GLU A O 1
ATOM 1895 N N . VAL A 1 235 ? -1.534 2.946 7.807 1.00 88.56 235 VAL A N 1
ATOM 1896 C CA . VAL A 1 235 ? -2.735 3.394 8.533 1.00 88.56 235 VAL A CA 1
ATOM 1897 C C . VAL A 1 235 ? -4.003 2.716 8.009 1.00 88.56 235 VAL A C 1
ATOM 1899 O O . VAL A 1 235 ? -4.765 2.170 8.815 1.00 88.56 235 VAL A O 1
ATOM 1902 N N . PHE A 1 236 ? -4.211 2.664 6.687 1.00 89.88 236 PHE A N 1
ATOM 1903 C CA . PHE A 1 236 ? -5.359 1.953 6.107 1.00 89.88 236 PHE A CA 1
ATOM 1904 C C . PHE A 1 236 ? -5.297 0.444 6.391 1.00 89.88 236 PHE A C 1
ATOM 1906 O O . PHE A 1 236 ? -6.274 -0.135 6.873 1.00 89.88 236 PHE A O 1
ATOM 1913 N N . TYR A 1 237 ? -4.136 -0.188 6.195 1.00 93.31 237 TYR A N 1
ATOM 1914 C CA . TYR A 1 237 ? -3.955 -1.619 6.445 1.00 93.31 237 TYR A CA 1
ATOM 1915 C C . TYR A 1 237 ? -4.169 -1.979 7.925 1.00 93.31 237 TYR A C 1
ATOM 1917 O O . TYR A 1 237 ? -4.843 -2.964 8.220 1.00 93.31 237 TYR A O 1
ATOM 1925 N N . LYS A 1 238 ? -3.681 -1.157 8.866 1.00 92.06 238 LYS A N 1
ATOM 1926 C CA . LYS A 1 238 ? -3.903 -1.283 10.321 1.00 92.06 238 LYS A CA 1
ATOM 1927 C C . LYS A 1 238 ? -5.388 -1.151 10.679 1.00 92.06 238 LYS A C 1
ATOM 1929 O O . LYS A 1 238 ? -5.906 -1.971 11.441 1.00 92.06 238 LYS A O 1
ATOM 1934 N N . LYS A 1 239 ? -6.087 -0.152 10.115 1.00 88.44 239 LYS A N 1
ATOM 1935 C CA . LYS A 1 239 ? -7.536 0.076 10.306 1.00 88.44 239 LYS A CA 1
ATOM 1936 C C . LYS A 1 239 ? -8.344 -1.150 9.877 1.00 88.44 239 LYS A C 1
ATOM 1938 O O . LYS A 1 239 ? -9.237 -1.580 10.607 1.00 88.44 239 LYS A O 1
ATOM 1943 N N . ASP A 1 240 ? -8.021 -1.729 8.725 1.00 89.62 240 ASP A N 1
ATOM 1944 C CA . ASP A 1 240 ? -8.752 -2.872 8.180 1.00 89.62 240 ASP A CA 1
ATOM 1945 C C . ASP A 1 240 ? -8.349 -4.212 8.808 1.00 89.62 240 ASP A C 1
ATOM 1947 O O . ASP A 1 240 ? -9.230 -5.008 9.137 1.00 89.62 240 ASP A O 1
ATOM 1951 N N . LEU A 1 241 ? -7.065 -4.434 9.110 1.00 92.00 241 LEU A N 1
ATOM 1952 C CA . LEU A 1 241 ? -6.610 -5.589 9.892 1.00 92.00 241 LEU A CA 1
ATOM 1953 C C . LEU A 1 241 ? -7.319 -5.647 11.253 1.00 92.00 241 LEU A C 1
ATOM 1955 O O . LEU A 1 241 ? -7.793 -6.710 11.649 1.00 92.00 241 LEU A O 1
ATOM 1959 N N . ALA A 1 242 ? -7.471 -4.510 11.941 1.00 90.88 242 ALA A N 1
ATOM 1960 C CA . ALA A 1 242 ? -8.193 -4.457 13.210 1.00 90.88 242 ALA A CA 1
ATOM 1961 C C . ALA A 1 242 ? -9.655 -4.919 13.061 1.00 90.88 242 ALA A C 1
ATOM 1963 O O . ALA A 1 242 ? -10.136 -5.729 13.857 1.00 90.88 242 ALA A O 1
ATOM 1964 N N . LYS A 1 243 ? -10.349 -4.478 11.997 1.00 85.94 243 LYS A N 1
ATOM 1965 C CA . LYS A 1 243 ? -11.702 -4.957 11.656 1.00 85.94 243 LYS A CA 1
ATOM 1966 C C . LYS A 1 243 ? -11.702 -6.460 11.341 1.00 85.94 243 LYS A C 1
ATOM 1968 O O . LYS A 1 243 ? -12.637 -7.152 11.742 1.00 85.94 243 LYS A O 1
ATOM 1973 N N . ARG A 1 244 ? -10.701 -6.982 10.619 1.00 88.50 244 ARG A N 1
ATOM 1974 C CA . ARG A 1 244 ? -10.631 -8.409 10.251 1.00 88.50 244 ARG A CA 1
ATOM 1975 C C . ARG A 1 244 ? -10.406 -9.312 11.465 1.00 88.50 244 ARG A C 1
ATOM 1977 O O . ARG A 1 244 ? -11.165 -10.271 11.622 1.00 88.50 244 ARG A O 1
ATOM 1984 N N . LEU A 1 245 ? -9.464 -8.957 12.343 1.00 88.94 245 LEU A N 1
ATOM 1985 C CA . LEU A 1 245 ? -9.156 -9.690 13.575 1.00 88.94 245 LEU A CA 1
ATOM 1986 C C . LEU A 1 245 ? -10.336 -9.681 14.559 1.00 88.94 245 LEU A C 1
ATOM 1988 O O . LEU A 1 245 ? -10.843 -10.741 14.920 1.00 88.94 245 LEU A O 1
ATOM 1992 N N . LEU A 1 246 ? -10.831 -8.498 14.945 1.00 85.69 246 LEU A N 1
ATOM 1993 C CA . LEU A 1 246 ? -11.852 -8.371 15.997 1.00 85.69 246 LEU A CA 1
ATOM 1994 C C . LEU A 1 246 ? -13.226 -8.908 15.579 1.00 85.69 246 LEU A C 1
ATOM 1996 O O . LEU A 1 246 ? -13.959 -9.451 16.401 1.00 85.69 246 LEU A O 1
ATOM 2000 N N . LEU A 1 247 ? -13.591 -8.768 14.300 1.00 79.62 247 LEU A N 1
ATOM 2001 C CA . LEU A 1 247 ? -14.900 -9.195 13.795 1.00 79.62 247 LEU A CA 1
ATOM 2002 C C . LEU A 1 247 ? -14.879 -10.626 13.225 1.00 79.62 247 LEU A C 1
ATOM 2004 O O . LEU A 1 247 ? -15.888 -11.048 12.647 1.00 79.62 247 LEU A O 1
ATOM 2008 N N . GLY A 1 248 ? -13.750 -11.342 13.342 1.00 75.50 248 GLY A N 1
ATOM 2009 C CA . GLY A 1 248 ? -13.559 -12.705 12.834 1.00 75.50 248 GLY A CA 1
ATOM 2010 C C . GLY A 1 248 ? -13.794 -12.822 11.326 1.00 75.50 248 GLY A C 1
ATOM 2011 O O . GLY A 1 248 ? -14.511 -13.719 10.886 1.00 75.50 248 GLY A O 1
ATOM 2012 N N . ARG A 1 249 ? -13.284 -11.862 10.540 1.00 77.44 249 ARG A N 1
ATOM 2013 C CA . ARG A 1 249 ? -13.537 -11.764 9.089 1.00 77.44 249 ARG A CA 1
ATOM 2014 C C . ARG A 1 249 ? -12.364 -12.192 8.202 1.00 77.44 249 ARG A C 1
ATOM 2016 O O . ARG A 1 249 ? -12.589 -12.230 6.995 1.00 77.44 249 ARG A O 1
ATOM 2023 N N . SER A 1 250 ? -11.180 -12.509 8.727 1.00 81.00 250 SER A N 1
ATOM 2024 C CA . SER A 1 250 ? -10.039 -13.017 7.935 1.00 81.00 250 SER A CA 1
ATOM 2025 C C . SER A 1 250 ? -10.350 -14.350 7.236 1.00 81.00 250 SER A C 1
ATOM 2027 O O . SER A 1 250 ? -11.126 -15.154 7.752 1.00 81.00 250 SER A O 1
ATOM 2029 N N . ALA A 1 251 ? -9.760 -14.587 6.062 1.00 76.94 251 ALA A N 1
ATOM 2030 C CA . ALA A 1 251 ? -9.888 -15.844 5.319 1.00 76.94 251 ALA A CA 1
ATOM 2031 C C . ALA A 1 251 ? -9.100 -16.989 5.978 1.00 76.94 251 ALA A C 1
ATOM 2033 O O . ALA A 1 251 ? -9.684 -18.031 6.282 1.00 76.94 251 ALA A O 1
ATOM 2034 N N . SER A 1 252 ? -7.818 -16.740 6.259 1.00 82.88 252 SER A N 1
ATOM 2035 C CA . SER A 1 252 ? -6.870 -17.630 6.936 1.00 82.88 252 SER A CA 1
ATOM 2036 C C . SER A 1 252 ? -6.003 -16.802 7.895 1.00 82.88 252 SER A C 1
ATOM 2038 O O . SER A 1 252 ? -5.684 -15.647 7.605 1.00 82.88 252 SER A O 1
ATOM 2040 N N . VAL A 1 253 ? -5.649 -17.364 9.057 1.00 84.56 253 VAL A N 1
ATOM 2041 C CA . VAL A 1 253 ? -4.736 -16.712 10.020 1.00 84.56 253 VAL A CA 1
ATOM 2042 C C . VAL A 1 253 ? -3.300 -16.761 9.503 1.00 84.56 253 VAL A C 1
ATOM 2044 O O . VAL A 1 253 ? -2.551 -15.799 9.674 1.00 84.56 253 VAL A O 1
ATOM 2047 N N . ASP A 1 254 ? -2.935 -17.850 8.831 1.00 87.44 254 ASP A N 1
ATOM 2048 C CA . ASP A 1 254 ? -1.588 -18.064 8.315 1.00 87.44 254 ASP A CA 1
ATOM 2049 C C . ASP A 1 254 ? -1.312 -17.153 7.116 1.00 87.44 254 ASP A C 1
ATOM 2051 O O . ASP A 1 254 ? -0.260 -16.520 7.070 1.00 87.44 254 ASP A O 1
ATOM 2055 N N . ALA A 1 255 ? -2.298 -16.940 6.236 1.00 89.31 255 ALA A N 1
ATOM 2056 C CA . ALA A 1 255 ? -2.213 -15.944 5.163 1.00 89.31 255 ALA A CA 1
ATOM 2057 C C . ALA A 1 255 ? -1.953 -14.517 5.689 1.00 89.31 255 ALA A C 1
ATOM 2059 O O . ALA A 1 255 ? -1.151 -13.775 5.120 1.00 89.31 255 ALA A O 1
ATOM 2060 N N . GLU A 1 256 ? -2.582 -14.125 6.803 1.00 90.94 256 GLU A N 1
ATOM 2061 C CA . GLU A 1 256 ? -2.341 -12.810 7.412 1.00 90.94 256 GLU A CA 1
ATOM 2062 C C . GLU A 1 256 ? -0.935 -12.726 8.037 1.00 90.94 256 GLU A C 1
ATOM 2064 O O . GLU A 1 256 ? -0.271 -11.697 7.896 1.00 90.94 256 GLU A O 1
ATOM 2069 N N . LYS A 1 257 ? -0.442 -13.807 8.668 1.00 91.31 257 LYS A N 1
ATOM 2070 C CA . LYS A 1 257 ? 0.938 -13.899 9.188 1.00 91.31 257 LYS A CA 1
ATOM 2071 C C . LYS A 1 257 ? 1.982 -13.868 8.060 1.00 91.31 257 LYS A C 1
ATOM 2073 O O . LYS A 1 257 ? 3.006 -13.197 8.204 1.00 91.31 257 LYS A O 1
ATOM 2078 N N . ILE A 1 258 ? 1.709 -14.514 6.925 1.00 92.75 258 ILE A N 1
ATOM 2079 C CA . ILE A 1 258 ? 2.537 -14.472 5.710 1.00 92.75 258 ILE A CA 1
ATOM 2080 C C . ILE A 1 258 ? 2.609 -13.044 5.155 1.00 92.75 258 ILE A C 1
ATOM 2082 O O . ILE A 1 258 ? 3.710 -12.536 4.933 1.00 92.75 258 ILE A O 1
ATOM 2086 N N . MET A 1 259 ? 1.472 -12.353 5.004 1.00 93.62 259 MET A N 1
ATOM 2087 C CA . MET A 1 259 ? 1.452 -10.957 4.543 1.00 93.62 259 MET A CA 1
ATOM 2088 C C . MET A 1 259 ? 2.265 -10.040 5.472 1.00 93.62 259 MET A C 1
ATOM 2090 O O . MET A 1 259 ? 3.033 -9.194 5.011 1.00 93.62 259 MET A O 1
ATOM 2094 N N . LEU A 1 260 ? 2.155 -10.250 6.788 1.00 93.50 260 LEU A N 1
ATOM 2095 C CA . LEU A 1 260 ? 2.941 -9.536 7.798 1.00 93.50 260 LEU A CA 1
ATOM 2096 C C . LEU A 1 260 ? 4.452 -9.781 7.647 1.00 93.50 260 LEU A C 1
ATOM 2098 O O . LEU A 1 260 ? 5.237 -8.834 7.708 1.00 93.50 260 LEU A O 1
ATOM 2102 N N . SER A 1 261 ? 4.859 -11.029 7.392 1.00 94.19 261 SER A N 1
ATOM 2103 C CA . SER A 1 261 ? 6.253 -11.401 7.118 1.00 94.19 261 SER A CA 1
ATOM 2104 C C . SER A 1 261 ? 6.806 -10.687 5.877 1.00 94.19 261 SER A C 1
ATOM 2106 O O . SER A 1 261 ? 7.892 -10.107 5.928 1.00 94.19 261 SER A O 1
ATOM 2108 N N . LYS A 1 262 ? 6.027 -10.621 4.788 1.00 95.00 262 LYS A N 1
ATOM 2109 C CA . LYS A 1 262 ? 6.411 -9.901 3.560 1.00 95.00 262 LYS A CA 1
ATOM 2110 C C . LYS A 1 262 ? 6.554 -8.396 3.800 1.00 95.00 262 LYS A C 1
ATOM 2112 O O . LYS A 1 262 ? 7.577 -7.816 3.448 1.00 95.00 262 LYS A O 1
ATOM 2117 N N . LEU A 1 263 ? 5.603 -7.761 4.491 1.00 94.25 263 LEU A N 1
ATOM 2118 C CA . LEU A 1 263 ? 5.719 -6.346 4.880 1.00 94.25 263 LEU A CA 1
ATOM 2119 C C . LEU A 1 263 ? 6.943 -6.082 5.779 1.00 94.25 263 LEU A C 1
ATOM 2121 O O . LEU A 1 263 ? 7.604 -5.051 5.640 1.00 94.25 263 LEU A O 1
ATOM 2125 N N . ARG A 1 264 ? 7.291 -7.023 6.666 1.00 93.56 264 ARG A N 1
ATOM 2126 C CA . ARG A 1 264 ? 8.490 -6.946 7.516 1.00 93.56 264 ARG A CA 1
ATOM 2127 C C . ARG A 1 264 ? 9.780 -7.079 6.708 1.00 93.56 264 ARG A C 1
ATOM 2129 O O . ARG A 1 264 ? 10.750 -6.403 7.039 1.00 93.56 264 ARG A O 1
ATOM 2136 N N . GLN A 1 265 ? 9.805 -7.909 5.668 1.00 92.81 265 GLN A N 1
ATOM 2137 C CA . GLN A 1 265 ? 10.951 -8.036 4.764 1.00 92.81 265 GLN A CA 1
ATOM 2138 C C . GLN A 1 265 ? 11.192 -6.735 3.980 1.00 92.81 265 GLN A C 1
ATOM 2140 O O . GLN A 1 265 ? 12.327 -6.274 3.899 1.00 92.81 265 GLN A O 1
ATOM 2145 N N . GLU A 1 266 ? 10.128 -6.103 3.478 1.00 89.75 266 GLU A N 1
ATOM 2146 C CA . GLU A 1 266 ? 10.219 -4.878 2.670 1.00 89.75 266 GLU A CA 1
ATOM 2147 C C . GLU A 1 266 ? 10.479 -3.600 3.481 1.00 89.75 266 GLU A C 1
ATOM 2149 O O . GLU A 1 266 ? 11.173 -2.692 3.023 1.00 89.75 266 GLU A O 1
ATOM 2154 N N . CYS A 1 267 ? 9.887 -3.479 4.672 1.00 87.44 267 CYS A N 1
ATOM 2155 C CA . CYS A 1 267 ? 9.937 -2.249 5.472 1.00 87.44 267 CYS A CA 1
ATOM 2156 C C . CYS A 1 267 ? 10.716 -2.388 6.788 1.00 87.44 267 CYS A C 1
ATOM 2158 O O . CYS A 1 267 ? 11.012 -1.382 7.438 1.00 87.44 267 CYS A O 1
ATOM 2160 N N . GLY A 1 268 ? 11.117 -3.596 7.174 1.00 88.12 268 GLY A N 1
ATOM 2161 C CA . GLY A 1 268 ? 11.786 -3.871 8.443 1.00 88.12 268 GLY A CA 1
ATOM 2162 C C . GLY A 1 268 ? 10.839 -3.871 9.649 1.00 88.12 268 GLY A C 1
ATOM 2163 O O . GLY A 1 268 ? 9.729 -3.340 9.617 1.00 88.12 268 GLY A O 1
ATOM 2164 N N . ALA A 1 269 ? 11.318 -4.432 10.761 1.00 88.75 269 ALA A N 1
ATOM 2165 C CA . ALA A 1 269 ? 10.514 -4.682 11.963 1.00 88.75 269 ALA A CA 1
ATOM 2166 C C . ALA A 1 269 ? 9.898 -3.427 12.617 1.00 88.75 269 ALA A C 1
ATOM 2168 O O . ALA A 1 269 ? 8.887 -3.532 13.302 1.00 88.75 269 ALA A O 1
ATOM 2169 N N . GLY A 1 270 ? 10.474 -2.236 12.408 1.00 87.06 270 GLY A N 1
ATOM 2170 C CA . GLY A 1 270 ? 9.912 -0.986 12.939 1.00 87.06 270 GLY A CA 1
ATOM 2171 C C . GLY A 1 270 ? 8.571 -0.597 12.304 1.00 87.06 270 GLY A C 1
ATOM 2172 O O . GLY A 1 270 ? 7.744 0.012 12.971 1.00 87.06 270 GLY A O 1
ATOM 2173 N N . PHE A 1 271 ? 8.340 -0.982 11.045 1.00 87.69 271 PHE A N 1
ATOM 2174 C CA . PHE A 1 271 ? 7.081 -0.742 10.332 1.00 87.69 271 PHE A CA 1
ATOM 2175 C C . PHE A 1 271 ? 5.992 -1.731 10.766 1.00 87.69 271 PHE A C 1
ATOM 2177 O O . PHE A 1 271 ? 4.852 -1.357 11.022 1.00 87.69 271 PHE A O 1
ATOM 2184 N N . THR A 1 272 ? 6.350 -3.009 10.917 1.00 92.69 272 THR A N 1
ATOM 2185 C CA . THR A 1 272 ? 5.398 -4.059 11.305 1.00 92.69 272 THR A CA 1
ATOM 2186 C C . THR A 1 272 ? 5.129 -4.136 12.804 1.00 92.69 272 THR A C 1
ATOM 2188 O O . THR A 1 272 ? 4.185 -4.815 13.193 1.00 92.69 272 THR A O 1
ATOM 2191 N N . GLN A 1 273 ? 5.883 -3.420 13.648 1.00 92.06 273 GLN A N 1
ATOM 2192 C CA . GLN A 1 273 ? 5.801 -3.501 15.113 1.00 92.06 273 GLN A CA 1
ATOM 2193 C C . GLN A 1 273 ? 4.365 -3.415 15.656 1.00 92.06 273 GLN A C 1
ATOM 2195 O O . GLN A 1 273 ? 3.976 -4.258 16.463 1.00 92.06 273 GLN A O 1
ATOM 2200 N N . LYS A 1 274 ? 3.573 -2.433 15.196 1.00 91.88 274 LYS A N 1
ATOM 2201 C CA . LYS A 1 274 ? 2.176 -2.245 15.634 1.00 91.88 274 LYS A CA 1
ATOM 2202 C C . LYS A 1 274 ? 1.283 -3.414 15.210 1.00 91.88 274 LYS A C 1
ATOM 2204 O O . LYS A 1 274 ? 0.528 -3.944 16.019 1.00 91.88 274 LYS A O 1
ATOM 2209 N N . LEU A 1 275 ? 1.419 -3.852 13.956 1.00 94.00 275 LEU A N 1
ATOM 2210 C CA . LEU A 1 275 ? 0.663 -4.966 13.378 1.00 94.00 275 LEU A CA 1
ATOM 2211 C C . LEU A 1 275 ? 1.000 -6.294 14.086 1.00 94.00 275 LEU A C 1
ATOM 2213 O O . LEU A 1 275 ? 0.101 -7.052 14.435 1.00 94.00 275 LEU A O 1
ATOM 2217 N N . GLU A 1 276 ? 2.279 -6.552 14.372 1.00 94.00 276 GLU A N 1
ATOM 2218 C CA . GLU A 1 276 ? 2.730 -7.703 15.170 1.00 94.00 276 GLU A CA 1
ATOM 2219 C C . GLU A 1 276 ? 2.203 -7.641 16.616 1.00 94.00 276 GLU A C 1
ATOM 2221 O O . GLU A 1 276 ? 1.818 -8.667 17.183 1.00 94.00 276 GLU A O 1
ATOM 2226 N N . GLY A 1 277 ? 2.142 -6.441 17.206 1.00 95.00 277 GLY A N 1
ATOM 2227 C CA . GLY A 1 277 ? 1.523 -6.195 18.509 1.00 95.00 277 GLY A CA 1
ATOM 2228 C C . GLY A 1 277 ? 0.044 -6.586 18.542 1.00 95.00 277 GLY A C 1
ATOM 2229 O O . GLY A 1 277 ? -0.377 -7.283 19.462 1.00 95.00 277 GLY A O 1
ATOM 2230 N N . MET A 1 278 ? -0.718 -6.240 17.499 1.00 95.06 278 MET A N 1
ATOM 2231 C CA . MET A 1 278 ? -2.130 -6.625 17.368 1.00 95.06 278 MET A CA 1
ATOM 2232 C C . MET A 1 278 ? -2.318 -8.152 17.363 1.00 95.06 278 MET A C 1
ATOM 2234 O O . MET A 1 278 ? -3.214 -8.658 18.036 1.00 95.06 278 MET A O 1
ATOM 2238 N N . PHE A 1 279 ? -1.462 -8.912 16.670 1.00 93.25 279 PHE A N 1
ATOM 2239 C CA . PHE A 1 279 ? -1.519 -10.382 16.714 1.00 93.25 279 PHE A CA 1
ATOM 2240 C C . PHE A 1 279 ? -1.199 -10.942 18.102 1.00 93.25 279 PHE A C 1
ATOM 2242 O O . PHE A 1 279 ? -1.905 -11.833 18.576 1.00 93.25 279 PHE A O 1
ATOM 2249 N N . ARG A 1 280 ? -0.187 -10.390 18.780 1.00 94.62 280 ARG A N 1
ATOM 2250 C CA . ARG A 1 280 ? 0.183 -10.805 20.139 1.00 94.62 280 ARG A CA 1
ATOM 2251 C C . ARG A 1 280 ? -0.941 -10.537 21.143 1.00 94.62 280 ARG A C 1
ATOM 2253 O O . ARG A 1 280 ? -1.226 -11.398 21.968 1.00 94.62 280 ARG A O 1
ATOM 2260 N N . ASP A 1 281 ? -1.619 -9.395 21.037 1.00 95.12 281 ASP A N 1
ATOM 2261 C CA . ASP A 1 281 ? -2.798 -9.075 21.852 1.00 95.12 281 ASP A CA 1
ATOM 2262 C C . ASP A 1 281 ? -3.954 -10.065 21.606 1.00 95.12 281 ASP A C 1
ATOM 2264 O O . ASP A 1 281 ? -4.644 -10.449 22.550 1.00 95.12 281 ASP A O 1
ATOM 2268 N N . MET A 1 282 ? -4.159 -10.529 20.364 1.00 92.50 282 MET A N 1
ATOM 2269 C CA . MET A 1 282 ? -5.170 -11.553 20.045 1.00 92.50 282 MET A CA 1
ATOM 2270 C C . MET A 1 282 ? -4.821 -12.938 20.605 1.00 92.50 282 MET A C 1
ATOM 2272 O O . MET A 1 282 ? -5.723 -13.685 20.980 1.00 92.50 282 MET A O 1
ATOM 2276 N N . GLU A 1 283 ? -3.539 -13.302 20.654 1.00 91.88 283 GLU A N 1
ATOM 2277 C CA . GLU A 1 283 ? -3.082 -14.556 21.266 1.00 91.88 283 GLU A CA 1
ATOM 2278 C C . GLU A 1 283 ? -3.227 -14.482 22.799 1.00 91.88 283 GLU A C 1
ATOM 2280 O O . GLU A 1 283 ? -3.945 -15.297 23.378 1.00 91.88 283 GLU A O 1
ATOM 2285 N N . LEU A 1 284 ? -2.720 -13.419 23.437 1.00 93.88 284 LEU A N 1
ATOM 2286 C CA . LEU A 1 284 ? -2.874 -13.173 24.880 1.00 93.88 284 LEU A CA 1
ATOM 2287 C C . LEU A 1 284 ? -4.345 -13.070 25.327 1.00 93.88 284 LEU A C 1
ATOM 2289 O O . LEU A 1 284 ? -4.700 -13.529 26.413 1.00 93.88 284 LEU A O 1
ATOM 2293 N N . SER A 1 285 ? -5.223 -12.499 24.496 1.00 94.25 285 SER A N 1
ATOM 2294 C CA . SER A 1 285 ? -6.664 -12.419 24.781 1.00 94.25 285 SER A CA 1
ATOM 2295 C C . SER A 1 285 ? -7.334 -13.793 24.848 1.00 94.25 285 SER A C 1
ATOM 2297 O O . SER A 1 285 ? -8.236 -13.992 25.662 1.00 94.25 285 SER A O 1
ATOM 2299 N N . LYS A 1 286 ? -6.892 -14.768 24.040 1.00 91.56 286 LYS A N 1
ATOM 2300 C CA . LYS A 1 286 ? -7.421 -16.143 24.098 1.00 91.56 286 LYS A CA 1
ATOM 2301 C C . LYS A 1 286 ? -7.042 -16.818 25.413 1.00 91.56 286 LYS A C 1
ATOM 2303 O O . LYS A 1 286 ? -7.907 -17.421 26.049 1.00 91.56 286 LYS A O 1
ATOM 2308 N N . ASP A 1 287 ? -5.794 -16.655 25.846 1.00 93.56 287 ASP A N 1
ATOM 2309 C CA . ASP A 1 287 ? -5.299 -17.207 27.111 1.00 93.56 287 ASP A CA 1
ATOM 2310 C C . ASP A 1 287 ? -6.025 -16.583 28.314 1.00 93.56 287 ASP A C 1
ATOM 2312 O O . ASP A 1 287 ? -6.492 -17.296 29.208 1.00 93.56 287 ASP A O 1
ATOM 2316 N N . LEU A 1 288 ? -6.219 -15.257 28.298 1.00 93.88 288 LEU A N 1
ATOM 2317 C CA . LEU A 1 288 ? -7.044 -14.550 29.283 1.00 93.88 288 LEU A CA 1
ATOM 2318 C C . LEU A 1 288 ? -8.501 -15.039 29.272 1.00 93.88 288 LEU A C 1
ATOM 2320 O O . LEU A 1 288 ? -9.074 -15.237 30.340 1.00 93.88 288 LEU A O 1
ATOM 2324 N N . GLY A 1 289 ? -9.088 -15.303 28.102 1.00 92.38 289 GLY A N 1
ATOM 2325 C CA . GLY A 1 289 ? -10.445 -15.844 27.971 1.00 92.38 289 GLY A CA 1
ATOM 2326 C C . GLY A 1 289 ? -10.606 -17.277 28.502 1.00 92.38 289 GLY A C 1
ATOM 2327 O O . GLY A 1 289 ? -11.658 -17.627 29.039 1.00 92.38 289 GLY A O 1
ATOM 2328 N N . VAL A 1 290 ? -9.574 -18.123 28.409 1.00 92.94 290 VAL A N 1
ATOM 2329 C CA . VAL A 1 290 ? -9.548 -19.433 29.092 1.00 92.94 290 VAL A CA 1
ATOM 2330 C C . VAL A 1 290 ? -9.455 -19.234 30.606 1.00 92.94 290 VAL A C 1
ATOM 2332 O O . VAL A 1 290 ? -10.262 -19.786 31.352 1.00 92.94 290 VAL A O 1
ATOM 2335 N N . ALA A 1 291 ? -8.527 -18.392 31.065 1.00 92.69 291 ALA A N 1
ATOM 2336 C CA . ALA A 1 291 ? -8.336 -18.119 32.485 1.00 92.69 291 ALA A CA 1
ATOM 2337 C C . ALA A 1 291 ? -9.569 -17.476 33.155 1.00 92.69 291 ALA A C 1
ATOM 2339 O O . ALA A 1 291 ? -9.862 -17.789 34.309 1.00 92.69 291 ALA A O 1
ATOM 2340 N N . PHE A 1 292 ? -10.305 -16.621 32.439 1.00 92.25 292 PHE A N 1
ATOM 2341 C CA . PHE A 1 292 ? -11.531 -15.986 32.924 1.00 92.25 292 PHE A CA 1
ATOM 2342 C C . PHE A 1 292 ? -12.697 -16.972 33.032 1.00 92.25 292 PHE A C 1
ATOM 2344 O O . PHE A 1 292 ? -13.412 -16.953 34.029 1.00 92.25 292 PHE A O 1
ATOM 2351 N N . ARG A 1 293 ? -12.860 -17.893 32.070 1.00 89.81 293 ARG A N 1
ATOM 2352 C CA . ARG A 1 293 ? -13.883 -18.952 32.166 1.00 89.81 293 ARG A CA 1
ATOM 2353 C C . ARG A 1 293 ? -13.648 -19.865 33.369 1.00 89.81 293 ARG A C 1
ATOM 2355 O O . ARG A 1 293 ? -14.591 -20.142 34.103 1.00 89.81 293 ARG A O 1
ATOM 2362 N N . ASN A 1 294 ? -12.395 -20.242 33.627 1.00 89.94 294 ASN A N 1
ATOM 2363 C CA . ASN A 1 294 ? -12.036 -21.015 34.820 1.00 89.94 294 ASN A CA 1
ATOM 2364 C C . ASN A 1 294 ? -12.310 -20.228 36.118 1.00 89.94 294 ASN A C 1
ATOM 2366 O O . ASN A 1 294 ? -12.747 -20.808 37.110 1.00 89.94 294 ASN A O 1
ATOM 2370 N N . TYR A 1 295 ? -12.085 -18.908 36.111 1.00 88.75 295 TYR A N 1
ATOM 2371 C CA . TYR A 1 295 ? -12.403 -18.032 37.242 1.00 88.75 295 TYR A CA 1
ATOM 2372 C C . TYR A 1 295 ? -13.915 -17.927 37.497 1.00 88.75 295 TYR A C 1
ATOM 2374 O O . TYR A 1 295 ? -14.336 -18.109 38.636 1.00 88.75 295 TYR A O 1
ATOM 2382 N N . ILE A 1 296 ? -14.738 -17.727 36.457 1.00 86.75 296 ILE A N 1
ATOM 2383 C CA . ILE A 1 296 ? -16.206 -17.756 36.589 1.00 86.75 296 ILE A CA 1
ATOM 2384 C C . ILE A 1 296 ? -16.659 -19.104 37.150 1.00 86.75 296 ILE A C 1
ATOM 2386 O O . ILE A 1 296 ? -17.402 -19.129 38.123 1.00 86.75 296 ILE A O 1
ATOM 2390 N N . GLN A 1 297 ? -16.182 -20.224 36.598 1.00 85.56 297 GLN A N 1
ATOM 2391 C CA . GLN A 1 297 ? -16.587 -21.558 37.052 1.00 85.56 297 GLN A CA 1
ATOM 2392 C C . GLN A 1 297 ? -16.285 -21.789 38.546 1.00 85.56 297 GLN A C 1
ATOM 2394 O O . GLN A 1 297 ? -17.071 -22.434 39.239 1.00 85.56 297 GLN A O 1
ATOM 2399 N N . HIS A 1 298 ? -15.181 -21.231 39.052 1.00 85.31 298 HIS A N 1
ATOM 2400 C CA . HIS A 1 298 ? -14.840 -21.237 40.474 1.00 85.31 298 HIS A CA 1
ATOM 2401 C C . HIS A 1 298 ? -15.736 -20.304 41.312 1.00 85.31 298 HIS A C 1
ATOM 2403 O O . HIS A 1 298 ? -16.235 -20.699 42.358 1.00 85.31 298 HIS A O 1
ATOM 2409 N N . GLU A 1 299 ? -15.986 -19.069 40.877 1.00 82.88 299 GLU A N 1
ATOM 2410 C CA . GLU A 1 299 ? -16.847 -18.147 41.634 1.00 82.88 299 GLU A CA 1
ATOM 2411 C C . GLU A 1 299 ? -18.332 -18.573 41.631 1.00 82.88 299 GLU A C 1
ATOM 2413 O O . GLU A 1 299 ? -19.039 -18.356 42.620 1.00 82.88 299 GLU A O 1
ATOM 2418 N N . SER A 1 300 ? -18.801 -19.237 40.569 1.00 81.06 300 SER A N 1
ATOM 2419 C CA . SER A 1 300 ? -20.127 -19.865 40.511 1.00 81.06 300 SER A CA 1
ATOM 2420 C C . SER A 1 300 ? -20.219 -21.105 41.405 1.00 81.06 300 SER A C 1
ATOM 2422 O O . SER A 1 300 ? -21.234 -21.280 42.073 1.00 81.06 300 SER A O 1
ATOM 2424 N N . SER A 1 301 ? -19.165 -21.928 41.525 1.00 79.19 301 SER A N 1
ATOM 2425 C CA . SER A 1 301 ? -19.166 -23.047 42.490 1.00 79.19 301 SER A CA 1
ATOM 2426 C C . SER A 1 301 ? -19.156 -22.583 43.954 1.00 79.19 301 SER A C 1
ATOM 2428 O O . SER A 1 301 ? -19.604 -23.314 44.835 1.00 79.19 301 SER A O 1
ATOM 2430 N N . LEU A 1 302 ? -18.723 -21.343 44.209 1.00 78.12 302 LEU A N 1
ATOM 2431 C CA . LEU A 1 302 ? -18.850 -20.650 45.495 1.00 78.12 302 LEU A CA 1
ATOM 2432 C C . LEU A 1 302 ? -20.216 -19.961 45.702 1.00 78.12 302 LEU A C 1
ATOM 2434 O O . LEU A 1 302 ? -20.395 -19.276 46.709 1.00 78.12 302 LEU A O 1
ATOM 2438 N N . GLY A 1 303 ? -21.165 -20.098 44.767 1.00 72.00 303 GLY A N 1
ATOM 2439 C CA . GLY A 1 303 ? -22.512 -19.519 44.860 1.00 72.00 303 GLY A CA 1
ATOM 2440 C C . GLY A 1 303 ? -22.562 -17.988 44.793 1.00 72.00 303 GLY A C 1
ATOM 2441 O O . GLY A 1 303 ? -23.549 -17.388 45.211 1.00 72.00 303 GLY A O 1
ATOM 2442 N N . ARG A 1 304 ? -21.495 -17.330 44.314 1.00 70.44 304 ARG A N 1
ATOM 2443 C CA . ARG A 1 304 ? -21.382 -15.857 44.307 1.00 70.44 304 ARG A CA 1
ATOM 2444 C C . ARG A 1 304 ? -21.961 -15.200 43.055 1.00 70.44 304 ARG A C 1
ATOM 2446 O O . ARG A 1 304 ? -22.334 -14.031 43.108 1.00 70.44 304 ARG A O 1
ATOM 2453 N N . TYR A 1 305 ? -22.009 -15.935 41.945 1.00 68.00 305 TYR A N 1
ATOM 2454 C CA . TYR A 1 305 ? -22.504 -15.467 40.650 1.00 68.00 305 TYR A CA 1
ATOM 2455 C C . TYR A 1 305 ? -23.227 -16.610 39.929 1.00 68.00 305 TYR A C 1
ATOM 2457 O O . TYR A 1 305 ? -22.578 -17.538 39.447 1.00 68.00 305 TYR A O 1
ATOM 2465 N N . ASP A 1 306 ? -24.555 -16.524 39.861 1.00 59.53 306 ASP A N 1
ATOM 2466 C CA . ASP A 1 306 ? -25.426 -17.570 39.293 1.00 59.53 306 ASP A CA 1
ATOM 2467 C C . ASP A 1 306 ? -25.959 -17.206 37.887 1.00 59.53 306 ASP A C 1
ATOM 2469 O O . ASP A 1 306 ? -26.308 -18.077 37.098 1.00 59.53 306 ASP A O 1
ATOM 2473 N N . ASP A 1 307 ? -25.966 -15.911 37.538 1.00 64.31 307 ASP A N 1
ATOM 2474 C CA . ASP A 1 307 ? -26.621 -15.372 36.333 1.00 64.31 307 ASP A CA 1
ATOM 2475 C C . ASP A 1 307 ? -25.687 -14.426 35.542 1.00 64.31 307 ASP A C 1
ATOM 2477 O O . ASP A 1 307 ? -25.929 -13.227 35.384 1.00 64.31 307 ASP A O 1
ATOM 2481 N N . CYS A 1 308 ? -24.535 -14.952 35.104 1.00 67.81 308 CYS A N 1
ATOM 2482 C CA . CYS A 1 308 ? -23.561 -14.210 34.295 1.00 67.81 308 CYS A CA 1
ATOM 2483 C C . CYS A 1 308 ? -23.741 -14.498 32.798 1.00 67.81 308 CYS A C 1
ATOM 2485 O O . CYS A 1 308 ? -23.745 -15.651 32.370 1.00 67.81 308 CYS A O 1
ATOM 2487 N N . VAL A 1 309 ? -23.791 -13.443 31.978 1.00 80.38 309 VAL A N 1
ATOM 2488 C CA . VAL A 1 309 ? -23.792 -13.569 30.512 1.00 80.38 309 VAL A CA 1
ATOM 2489 C C . VAL A 1 309 ? -22.470 -14.191 30.040 1.00 80.38 309 VAL A C 1
ATOM 2491 O O . VAL A 1 309 ? -21.401 -13.848 30.549 1.00 80.38 309 VAL A O 1
ATOM 2494 N N . GLU A 1 310 ? -22.524 -15.085 29.047 1.00 82.50 310 GLU A N 1
ATOM 2495 C CA . GLU A 1 310 ? -21.322 -15.632 28.407 1.00 82.50 310 GLU A CA 1
ATOM 2496 C C . GLU A 1 310 ? -20.556 -14.509 27.686 1.00 82.50 310 GLU A C 1
ATOM 2498 O O . GLU A 1 310 ? -21.003 -13.974 26.668 1.00 82.50 310 GLU A O 1
ATOM 2503 N N . CYS A 1 311 ? -19.389 -14.140 28.218 1.00 84.12 311 CYS A N 1
ATOM 2504 C CA . CYS A 1 311 ? -18.564 -13.056 27.696 1.00 84.12 311 CYS A CA 1
ATOM 2505 C C . CYS A 1 311 ? -17.222 -13.567 27.160 1.00 84.12 311 CYS A C 1
ATOM 2507 O O . CYS A 1 311 ? -16.455 -14.218 27.867 1.00 84.12 311 CYS A O 1
ATOM 2509 N N . SER A 1 312 ? -16.904 -13.181 25.923 1.00 88.12 312 SER A N 1
ATOM 2510 C CA . SER A 1 312 ? -15.567 -13.304 25.336 1.00 88.12 312 SER A CA 1
ATOM 2511 C C . SER A 1 312 ? -14.977 -11.906 25.185 1.00 88.12 312 SER A C 1
ATOM 2513 O O . SER A 1 312 ? -15.527 -11.083 24.453 1.00 88.12 312 SER A O 1
ATOM 2515 N N . VAL A 1 313 ? -13.869 -11.631 25.872 1.00 92.19 313 VAL A N 1
ATOM 2516 C CA . VAL A 1 313 ? -13.244 -10.301 25.925 1.00 92.19 313 VAL A CA 1
ATOM 2517 C C . VAL A 1 313 ? -11.886 -10.336 25.233 1.00 92.19 313 VAL A C 1
ATOM 2519 O O . VAL A 1 313 ? -11.070 -11.207 25.513 1.00 92.19 313 VAL A O 1
ATOM 2522 N N . ASN A 1 314 ? -11.640 -9.361 24.358 1.00 92.81 314 ASN A N 1
ATOM 2523 C CA . ASN A 1 314 ? -10.327 -9.113 23.769 1.00 92.81 314 ASN A CA 1
ATOM 2524 C C . ASN A 1 314 ? -9.700 -7.888 24.444 1.00 92.81 314 ASN A C 1
ATOM 2526 O O . ASN A 1 314 ? -10.300 -6.812 24.441 1.00 92.81 314 ASN A O 1
ATOM 2530 N N . VAL A 1 315 ? -8.506 -8.045 25.014 1.00 94.56 315 VAL A N 1
ATOM 2531 C CA . VAL A 1 315 ? -7.750 -6.964 25.662 1.00 94.56 315 VAL A CA 1
ATOM 2532 C C . VAL A 1 315 ? -6.725 -6.431 24.668 1.00 94.56 315 VAL A C 1
ATOM 2534 O O . VAL A 1 315 ? -5.893 -7.182 24.167 1.00 94.56 315 VAL A O 1
ATOM 2537 N N . LEU A 1 316 ? -6.807 -5.135 24.363 1.00 94.69 316 LEU A N 1
ATOM 2538 C CA . LEU A 1 316 ? -6.047 -4.494 23.287 1.00 94.69 316 LEU A CA 1
ATOM 2539 C C . LEU A 1 316 ? -5.043 -3.494 23.873 1.00 94.69 316 LEU A C 1
ATOM 2541 O O . LEU A 1 316 ? -5.418 -2.634 24.673 1.00 94.69 316 LEU A O 1
ATOM 2545 N N . THR A 1 317 ? -3.777 -3.564 23.464 1.00 94.31 317 THR A N 1
ATOM 2546 C CA . THR A 1 317 ? -2.737 -2.646 23.934 1.00 94.31 317 THR A CA 1
ATOM 2547 C C . THR A 1 317 ? -2.882 -1.286 23.244 1.00 94.31 317 THR A C 1
ATOM 2549 O O . THR A 1 317 ? -2.628 -1.139 22.043 1.00 94.31 317 THR A O 1
ATOM 2552 N N . MET A 1 318 ? -3.269 -0.262 24.011 1.00 87.94 318 MET A N 1
ATOM 2553 C CA . MET A 1 318 ? -3.399 1.114 23.518 1.00 87.94 318 MET A CA 1
ATOM 2554 C C . MET A 1 318 ? -2.087 1.585 22.861 1.00 87.94 318 MET A C 1
ATOM 2556 O O . MET A 1 318 ? -1.013 1.478 23.451 1.00 87.94 318 MET A O 1
ATOM 2560 N N . GLY A 1 319 ? -2.171 2.070 21.618 1.00 86.50 319 GLY A N 1
ATOM 2561 C CA . GLY A 1 319 ? -1.020 2.479 20.799 1.00 86.50 319 GLY A CA 1
ATOM 2562 C C . GLY A 1 319 ? -0.514 1.433 19.790 1.00 86.50 319 GLY A C 1
ATOM 2563 O O . GLY A 1 319 ? 0.198 1.807 18.860 1.00 86.50 319 GLY A O 1
ATOM 2564 N N . GLN A 1 320 ? -0.896 0.153 19.911 1.00 90.25 320 GLN A N 1
ATOM 2565 C CA . GLN A 1 320 ? -0.706 -0.839 18.832 1.00 90.25 320 GLN A CA 1
ATOM 2566 C C . GLN A 1 320 ? -1.882 -0.804 17.840 1.00 90.25 320 GLN A C 1
ATOM 2568 O O . GLN A 1 320 ? -1.699 -0.881 16.626 1.00 90.25 320 GLN A O 1
ATOM 2573 N N . TRP A 1 321 ? -3.095 -0.638 18.369 1.00 92.62 321 TRP A N 1
ATOM 2574 C CA . TRP A 1 321 ? -4.352 -0.602 17.620 1.00 92.62 321 TRP A CA 1
ATOM 2575 C C . TRP A 1 321 ? -4.684 0.812 17.108 1.00 92.62 321 TRP A C 1
ATOM 2577 O O . TRP A 1 321 ? -4.121 1.791 17.609 1.00 92.62 321 TRP A O 1
ATOM 2587 N N . PRO A 1 322 ? -5.599 0.955 16.126 1.00 88.88 322 PRO A N 1
ATOM 2588 C CA . PRO A 1 322 ? -6.199 2.246 15.788 1.00 88.88 322 PRO A CA 1
ATOM 2589 C C . PRO A 1 322 ? -6.793 2.949 17.018 1.00 88.88 322 PRO A C 1
ATOM 2591 O O . PRO A 1 322 ? -7.237 2.290 17.960 1.00 88.88 322 PRO A O 1
ATOM 2594 N N . ALA A 1 323 ? -6.831 4.282 16.997 1.00 85.19 323 ALA A N 1
ATOM 2595 C CA . ALA A 1 323 ? -7.588 5.037 17.986 1.00 85.19 323 ALA A CA 1
ATOM 2596 C C . ALA A 1 323 ? -9.097 4.793 17.794 1.00 85.19 323 ALA A C 1
ATOM 2598 O O . ALA A 1 323 ? -9.580 4.692 16.665 1.00 85.19 323 ALA A O 1
ATOM 2599 N N . TYR A 1 324 ? -9.830 4.698 18.904 1.00 83.44 324 TYR A N 1
ATOM 2600 C CA . TYR A 1 324 ? -11.284 4.550 18.920 1.00 83.44 324 TYR A CA 1
ATOM 2601 C C . TYR A 1 324 ? -11.885 5.565 19.889 1.00 83.44 324 TYR A C 1
ATOM 2603 O O . TYR A 1 324 ? -11.485 5.626 21.056 1.00 83.44 324 TYR A O 1
ATOM 2611 N N . ASP A 1 325 ? -12.847 6.342 19.398 1.00 81.75 325 ASP A N 1
ATOM 2612 C CA . ASP A 1 325 ? -13.541 7.366 20.175 1.00 81.75 325 ASP A CA 1
ATOM 2613 C C . ASP A 1 325 ? -14.320 6.747 21.338 1.00 81.75 325 ASP A C 1
ATOM 2615 O O . ASP A 1 325 ? -15.015 5.738 21.184 1.00 81.75 325 ASP A O 1
ATOM 2619 N N . ASN A 1 326 ? -14.227 7.369 22.513 1.00 81.94 326 ASN A N 1
ATOM 2620 C CA . ASN A 1 326 ? -14.911 6.890 23.706 1.00 81.94 326 ASN A CA 1
ATOM 2621 C C . ASN A 1 326 ? -16.387 7.318 23.697 1.00 81.94 326 ASN A C 1
ATOM 2623 O O . ASN A 1 326 ? -16.721 8.426 24.117 1.00 81.94 326 ASN A O 1
ATOM 2627 N N . ILE A 1 327 ? -17.268 6.436 23.226 1.00 84.69 327 ILE A N 1
ATOM 2628 C CA . ILE A 1 327 ? -18.714 6.682 23.171 1.00 84.69 327 ILE A CA 1
ATOM 2629 C C . ILE A 1 327 ? -19.349 6.290 24.510 1.00 84.69 327 ILE A C 1
ATOM 2631 O O . ILE A 1 327 ? -19.277 5.132 24.925 1.00 84.69 327 ILE A O 1
ATOM 2635 N N . GLN A 1 328 ? -20.007 7.244 25.173 1.00 84.00 328 GLN A N 1
ATOM 2636 C CA . GLN A 1 328 ? -20.827 6.958 26.351 1.00 84.00 328 GLN A CA 1
ATOM 2637 C C . GLN A 1 328 ? -22.150 6.320 25.916 1.00 84.00 328 GLN A C 1
ATOM 2639 O O . GLN A 1 328 ? -22.852 6.875 25.079 1.00 84.00 328 GLN A O 1
ATOM 2644 N N . VAL A 1 329 ? -22.499 5.172 26.498 1.00 90.12 329 VAL A N 1
ATOM 2645 C CA . VAL A 1 329 ? -23.783 4.490 26.269 1.00 90.12 329 VAL A CA 1
ATOM 2646 C C . VAL A 1 329 ? -24.345 3.953 27.577 1.00 90.12 329 VAL A C 1
ATOM 2648 O O . VAL A 1 329 ? -23.590 3.549 28.464 1.00 90.12 329 VAL A O 1
ATOM 2651 N N . THR A 1 330 ? -25.670 3.908 27.692 1.00 89.88 330 THR A N 1
ATOM 2652 C CA . THR A 1 330 ? -26.335 3.221 28.805 1.00 89.88 330 THR A CA 1
ATOM 2653 C C . THR A 1 330 ? -26.297 1.711 28.556 1.00 89.88 330 THR A C 1
ATOM 2655 O O . THR A 1 330 ? -26.962 1.211 27.650 1.00 89.88 330 THR A O 1
ATOM 2658 N N . LEU A 1 331 ? -25.521 0.967 29.348 1.00 88.94 331 LEU A N 1
ATOM 2659 C CA . LEU A 1 331 ? -25.505 -0.497 29.291 1.00 88.94 331 LEU A CA 1
ATOM 2660 C C . LEU A 1 331 ? -26.578 -1.097 30.221 1.00 88.94 331 LEU A C 1
ATOM 2662 O O . LEU A 1 331 ? -26.676 -0.678 31.375 1.00 88.94 331 LEU A O 1
ATOM 2666 N N . PRO A 1 332 ? -27.333 -2.120 29.774 1.00 87.44 332 PRO A N 1
ATOM 2667 C CA . PRO A 1 332 ? -28.189 -2.931 30.639 1.00 87.44 332 PRO A CA 1
ATOM 2668 C C . PRO A 1 332 ? -27.449 -3.470 31.873 1.00 87.44 332 PRO A C 1
ATOM 2670 O O . PRO A 1 332 ? -26.252 -3.773 31.805 1.00 87.44 332 PRO A O 1
ATOM 2673 N N . HIS A 1 333 ? -28.164 -3.644 32.990 1.00 85.06 333 HIS A N 1
ATOM 2674 C CA . HIS A 1 333 ? -27.569 -4.059 34.267 1.00 85.06 333 HIS A CA 1
ATOM 2675 C C . HIS A 1 333 ? -26.785 -5.374 34.145 1.00 85.06 333 HIS A C 1
ATOM 2677 O O . HIS A 1 333 ? -25.632 -5.426 34.563 1.00 85.06 333 HIS A O 1
ATOM 2683 N N . HIS A 1 334 ? -27.364 -6.413 33.533 1.00 82.69 334 HIS A N 1
ATOM 2684 C CA . HIS A 1 334 ? -26.713 -7.723 33.389 1.00 82.69 334 HIS A CA 1
ATOM 2685 C C . HIS A 1 334 ? -25.366 -7.630 32.651 1.00 82.69 334 HIS A C 1
ATOM 2687 O O . HIS A 1 334 ? -24.371 -8.187 33.110 1.00 82.69 334 HIS A O 1
ATOM 2693 N N . LEU A 1 335 ? -25.299 -6.853 31.560 1.00 86.31 335 LEU A N 1
ATOM 2694 C CA . LEU A 1 335 ? -24.044 -6.619 30.837 1.00 86.31 335 LEU A CA 1
ATOM 2695 C C . LEU A 1 335 ? -23.045 -5.840 31.700 1.00 86.31 335 LEU A C 1
ATOM 2697 O O . LEU A 1 335 ? -21.882 -6.226 31.784 1.00 86.31 335 LEU A O 1
ATOM 2701 N N . SER A 1 336 ? -23.499 -4.790 32.387 1.00 87.75 336 SER A N 1
ATOM 2702 C CA . SER A 1 336 ? -22.655 -3.990 33.284 1.00 87.75 336 SER A CA 1
ATOM 2703 C C . SER A 1 336 ? -22.032 -4.835 34.402 1.00 87.75 336 SER A C 1
ATOM 2705 O O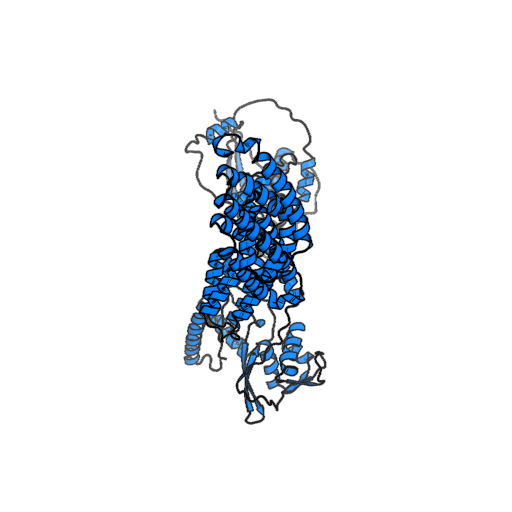 . SER A 1 336 ? -20.841 -4.703 34.679 1.00 87.75 336 SER A O 1
ATOM 2707 N N . SER A 1 337 ? -22.799 -5.753 34.999 1.00 87.50 337 SER A N 1
ATOM 2708 C CA . SER A 1 337 ? -22.311 -6.691 36.016 1.00 87.50 337 SER A CA 1
ATOM 2709 C C . SER A 1 337 ? -21.255 -7.656 35.467 1.00 87.50 337 SER A C 1
ATOM 2711 O O . SER A 1 337 ? -20.223 -7.850 36.111 1.00 87.50 337 SER A O 1
ATOM 2713 N N . SER A 1 338 ? -21.456 -8.215 34.268 1.00 87.19 338 SER A N 1
ATOM 2714 C CA . SER A 1 338 ? -20.461 -9.083 33.621 1.00 87.19 338 SER A CA 1
ATOM 2715 C C . SER A 1 338 ? -19.162 -8.343 33.269 1.00 87.19 338 SER A C 1
ATOM 2717 O O . SER A 1 338 ? -18.079 -8.902 33.447 1.00 87.19 338 SER A O 1
ATOM 2719 N N . LEU A 1 339 ? -19.233 -7.076 32.837 1.00 90.19 339 LEU A N 1
ATOM 2720 C CA . LEU A 1 339 ? -18.036 -6.258 32.586 1.00 90.19 339 LEU A CA 1
ATOM 2721 C C . LEU A 1 339 ? -17.268 -5.953 33.883 1.00 90.19 339 LEU A C 1
ATOM 2723 O O . LEU A 1 339 ? -16.054 -6.138 33.925 1.00 90.19 339 LEU A O 1
ATOM 2727 N N . GLN A 1 340 ? -17.963 -5.579 34.963 1.00 88.75 340 GLN A N 1
ATOM 2728 C CA . GLN A 1 340 ? -17.349 -5.350 36.281 1.00 88.75 340 GLN A CA 1
ATOM 2729 C C . GLN A 1 340 ? -16.704 -6.618 36.866 1.00 88.75 340 GLN A C 1
ATOM 2731 O O . GLN A 1 340 ? -15.691 -6.539 37.564 1.00 88.75 340 GLN A O 1
ATOM 2736 N N . LEU A 1 341 ? -17.268 -7.801 36.597 1.00 89.25 341 LEU A N 1
ATOM 2737 C CA . LEU A 1 341 ? -16.658 -9.076 36.985 1.00 89.25 341 LEU A CA 1
ATOM 2738 C C . LEU A 1 341 ? -15.341 -9.320 36.229 1.00 89.25 341 LEU A C 1
ATOM 2740 O O . LEU A 1 341 ? -14.362 -9.763 36.833 1.00 89.25 341 LEU A O 1
ATOM 2744 N N . TYR A 1 342 ? -15.289 -8.979 34.937 1.00 91.94 342 TYR A N 1
ATOM 2745 C CA . TYR A 1 342 ? -14.055 -9.050 34.151 1.00 91.94 342 TYR A CA 1
ATOM 2746 C C . TYR A 1 342 ? -12.999 -8.037 34.620 1.00 91.94 342 TYR A C 1
ATOM 2748 O O . TYR A 1 342 ? -11.825 -8.389 34.709 1.00 91.94 342 TYR A O 1
ATOM 2756 N N . GLU A 1 343 ? -13.397 -6.810 34.972 1.00 92.19 343 GLU A N 1
ATOM 2757 C CA . GLU A 1 343 ? -12.496 -5.801 35.554 1.00 92.19 343 GLU A CA 1
ATOM 2758 C C . GLU A 1 343 ? -11.840 -6.314 36.841 1.00 92.19 343 GLU A C 1
ATOM 2760 O O . GLU A 1 343 ? -10.615 -6.356 36.922 1.00 92.19 343 GLU A O 1
ATOM 2765 N N . LYS A 1 344 ? -12.630 -6.823 37.798 1.00 90.62 344 LYS A N 1
ATOM 2766 C CA . LYS A 1 344 ? -12.107 -7.420 39.043 1.00 90.62 344 LYS A CA 1
ATOM 2767 C C . LYS A 1 344 ? -11.127 -8.566 38.779 1.00 90.62 344 LYS A C 1
ATOM 2769 O O . LYS A 1 344 ? -10.077 -8.642 39.418 1.00 90.62 344 LYS A O 1
ATOM 2774 N N . PHE A 1 345 ? -11.451 -9.448 37.832 1.00 92.31 345 PHE A N 1
ATOM 2775 C CA . PHE A 1 345 ? -10.561 -10.531 37.414 1.00 92.31 345 PHE A CA 1
ATOM 2776 C C . PHE A 1 345 ? -9.243 -9.997 36.834 1.00 92.31 345 PHE A C 1
ATOM 2778 O O . PHE A 1 345 ? -8.169 -10.480 37.199 1.00 92.31 345 PHE A O 1
ATOM 2785 N N . TYR A 1 346 ? -9.307 -8.997 35.956 1.00 93.94 346 TYR A N 1
ATOM 2786 C CA . TYR A 1 346 ? -8.135 -8.436 35.293 1.00 93.94 346 TYR A CA 1
ATOM 2787 C C . TYR A 1 346 ? -7.231 -7.674 36.274 1.00 93.94 346 TYR A C 1
ATOM 2789 O O . TYR A 1 346 ? -6.026 -7.928 36.311 1.00 93.94 346 TYR A O 1
ATOM 2797 N N . ASP A 1 347 ? -7.807 -6.828 37.129 1.00 92.50 347 ASP A N 1
ATOM 2798 C CA . ASP A 1 347 ? -7.089 -6.056 38.150 1.00 92.50 347 ASP A CA 1
ATOM 2799 C C . ASP A 1 347 ? -6.388 -6.969 39.171 1.00 92.50 347 ASP A C 1
ATOM 2801 O O . ASP A 1 347 ? -5.268 -6.680 39.597 1.00 92.50 347 ASP A O 1
ATOM 2805 N N . SER A 1 348 ? -6.985 -8.125 39.500 1.00 91.19 348 SER A N 1
ATOM 2806 C CA . SER A 1 348 ? -6.364 -9.132 40.379 1.00 91.19 348 SER A CA 1
ATOM 2807 C C . SER A 1 348 ? -5.086 -9.758 39.798 1.00 91.19 348 SER A C 1
ATOM 2809 O O . SER A 1 348 ? -4.255 -10.277 40.544 1.00 91.19 348 SER A O 1
ATOM 2811 N N . ARG A 1 349 ? -4.915 -9.709 38.468 1.00 91.69 349 ARG A N 1
ATOM 2812 C CA . ARG A 1 349 ? -3.777 -10.286 37.731 1.00 91.69 349 ARG A CA 1
ATOM 2813 C C . ARG A 1 349 ? -2.787 -9.244 37.217 1.00 91.69 349 ARG A C 1
ATOM 2815 O O . ARG A 1 349 ? -1.633 -9.584 36.955 1.00 91.69 349 ARG A O 1
ATOM 2822 N N . HIS A 1 350 ? -3.218 -7.997 37.040 1.00 91.38 350 HIS A N 1
ATOM 2823 C CA . HIS A 1 350 ? -2.445 -6.959 36.363 1.00 91.38 350 HIS A CA 1
ATOM 2824 C C . HIS A 1 350 ? -2.439 -5.644 37.144 1.00 91.38 350 HIS A C 1
ATOM 2826 O O . HIS A 1 350 ? -3.212 -4.725 36.881 1.00 91.38 350 HIS A O 1
ATOM 2832 N N . THR A 1 351 ? -1.485 -5.523 38.064 1.00 90.88 351 THR A N 1
ATOM 2833 C CA . THR A 1 351 ? -1.266 -4.292 38.827 1.00 90.88 351 THR A CA 1
ATOM 2834 C C . THR A 1 351 ? -0.788 -3.140 37.932 1.00 90.88 351 THR A C 1
ATOM 2836 O O . THR A 1 351 ? -0.041 -3.328 36.969 1.00 90.88 351 THR A O 1
ATOM 2839 N N . GLY A 1 352 ? -1.237 -1.918 38.239 1.00 88.38 352 GLY A N 1
ATOM 2840 C CA . GLY A 1 352 ? -0.819 -0.698 37.535 1.00 88.38 352 GLY A CA 1
ATOM 2841 C C . GLY A 1 352 ? -1.381 -0.519 36.118 1.00 88.38 352 GLY A C 1
ATOM 2842 O O . GLY A 1 352 ? -0.926 0.368 35.398 1.00 88.38 352 GLY A O 1
ATOM 2843 N N . ARG A 1 353 ? -2.360 -1.332 35.700 1.00 92.56 353 ARG A N 1
ATOM 2844 C CA . ARG A 1 353 ? -3.099 -1.159 34.439 1.00 92.56 353 ARG A CA 1
ATOM 2845 C C . ARG A 1 353 ? -4.516 -0.655 34.714 1.00 92.56 353 ARG A C 1
ATOM 2847 O O . ARG A 1 353 ? -5.009 -0.762 35.829 1.00 92.56 353 ARG A O 1
ATOM 2854 N N . LYS A 1 354 ? -5.167 -0.107 33.688 1.00 89.38 354 LYS A N 1
ATOM 2855 C CA . LYS A 1 354 ? -6.583 0.275 33.715 1.00 89.38 354 LYS A CA 1
ATOM 2856 C C . LYS A 1 354 ? -7.234 -0.141 32.401 1.00 89.38 354 LYS A C 1
ATOM 2858 O O . LYS A 1 354 ? -6.663 0.108 31.340 1.00 89.38 354 LYS A O 1
ATOM 2863 N N . LEU A 1 355 ? -8.406 -0.767 32.470 1.00 92.75 355 LEU A N 1
ATOM 2864 C CA . LEU A 1 355 ? -9.208 -1.083 31.290 1.00 92.75 355 LEU A CA 1
ATOM 2865 C C . LEU A 1 355 ? -10.044 0.127 30.848 1.00 92.75 355 LEU A C 1
ATOM 2867 O O . LEU A 1 355 ? -10.459 0.960 31.656 1.00 92.75 355 LEU A O 1
ATOM 2871 N N . GLN A 1 356 ? -10.301 0.204 29.544 1.00 91.88 356 GLN A N 1
ATOM 2872 C CA . GLN A 1 356 ? -11.264 1.119 28.942 1.00 91.88 356 GLN A CA 1
ATOM 2873 C C . GLN A 1 356 ? -12.075 0.333 27.912 1.00 91.88 356 GLN A C 1
ATOM 2875 O O . GLN A 1 356 ? -11.537 -0.114 26.898 1.00 91.88 356 GLN A O 1
ATOM 2880 N N . TRP A 1 357 ? -13.366 0.149 28.179 1.00 91.81 357 TRP A N 1
ATOM 2881 C CA . TRP A 1 357 ? -14.269 -0.544 27.265 1.00 91.81 357 TRP A CA 1
ATOM 2882 C C . TRP A 1 357 ? -14.521 0.278 26.001 1.00 91.81 357 TRP A C 1
ATOM 2884 O O . TRP A 1 357 ? -14.553 1.505 26.039 1.00 91.81 357 TRP A O 1
ATOM 2894 N N . GLN A 1 358 ? -14.713 -0.417 24.880 1.00 91.19 358 GLN A N 1
ATOM 2895 C CA . GLN A 1 358 ? -14.919 0.183 23.561 1.00 91.19 358 GLN A CA 1
ATOM 2896 C C . GLN A 1 358 ? -16.243 -0.315 22.960 1.00 91.19 358 GLN A C 1
ATOM 2898 O O . GLN A 1 358 ? -16.246 -1.295 22.207 1.00 91.19 358 GLN A O 1
ATOM 2903 N N . PRO A 1 359 ? -17.388 0.325 23.285 1.00 89.00 359 PRO A N 1
ATOM 2904 C CA . PRO A 1 359 ? -18.715 -0.169 22.910 1.00 89.00 359 PRO A CA 1
ATOM 2905 C C . PRO A 1 359 ? -18.906 -0.393 21.403 1.00 89.00 359 PRO A C 1
ATOM 2907 O O . PRO A 1 359 ? -19.541 -1.363 20.996 1.00 89.00 359 PRO A O 1
ATOM 2910 N N . ARG A 1 360 ? -18.272 0.451 20.575 1.00 84.81 360 ARG A N 1
ATOM 2911 C CA . ARG A 1 360 ? -18.287 0.400 19.101 1.00 84.81 360 ARG A CA 1
ATOM 2912 C C . ARG A 1 360 ? -17.744 -0.908 18.509 1.00 84.81 360 ARG A C 1
ATOM 2914 O O . ARG A 1 360 ? -18.039 -1.221 17.361 1.00 84.81 360 ARG A O 1
ATOM 2921 N N . LEU A 1 361 ? -16.941 -1.658 19.265 1.00 86.69 361 LEU A N 1
ATOM 2922 C CA . LEU A 1 361 ? -16.353 -2.935 18.841 1.00 86.69 361 LEU A CA 1
ATOM 2923 C C . LEU A 1 361 ? -17.129 -4.153 19.373 1.00 86.69 361 LEU A C 1
ATOM 2925 O O . LEU A 1 361 ? -16.838 -5.285 18.984 1.00 86.69 361 LEU A O 1
ATOM 2929 N N . GLY A 1 362 ? -18.111 -3.937 20.254 1.00 88.38 362 GLY A N 1
ATOM 2930 C CA . GLY A 1 362 ? -18.882 -5.000 20.887 1.00 88.38 362 GLY A CA 1
ATOM 2931 C C . GLY A 1 362 ? -19.839 -5.707 19.923 1.00 88.38 362 GLY A C 1
ATOM 2932 O O . GLY A 1 362 ? -20.510 -5.080 19.101 1.00 88.38 362 GLY A O 1
ATOM 2933 N N . GLN A 1 363 ? -19.944 -7.028 20.063 1.00 89.12 363 GLN A N 1
ATOM 2934 C CA . GLN A 1 363 ? -20.944 -7.859 19.390 1.00 89.12 363 GLN A CA 1
ATOM 2935 C C . GLN A 1 363 ? -21.689 -8.710 20.411 1.00 89.12 363 GLN A C 1
ATOM 2937 O O . GLN A 1 363 ? -21.093 -9.198 21.369 1.00 89.12 363 GLN A O 1
ATOM 2942 N N . CYS A 1 364 ? -22.975 -8.939 20.163 1.00 90.25 364 CYS A N 1
ATOM 2943 C CA . CYS A 1 364 ? -23.828 -9.773 20.999 1.00 90.25 364 CYS A CA 1
ATOM 2944 C C . CYS A 1 364 ? -24.559 -10.816 20.144 1.00 90.25 364 CYS A C 1
ATOM 2946 O O . CYS A 1 364 ? -24.791 -10.622 18.945 1.00 90.25 364 CYS A O 1
ATOM 2948 N N . VAL A 1 365 ? -24.946 -11.924 20.774 1.00 91.81 365 VAL A N 1
ATOM 2949 C CA . VAL A 1 365 ? -25.904 -12.882 20.216 1.00 91.81 365 VAL A CA 1
ATOM 2950 C C . VAL A 1 365 ? -27.130 -12.862 21.115 1.00 91.81 365 VAL A C 1
ATOM 2952 O O . VAL A 1 365 ? -27.059 -13.279 22.267 1.00 91.81 365 VAL A O 1
ATOM 2955 N N . LEU A 1 366 ? -28.244 -12.342 20.604 1.00 92.31 366 LEU A N 1
ATOM 2956 C CA . LEU A 1 366 ? -29.506 -12.272 21.337 1.00 92.31 366 LEU A CA 1
ATOM 2957 C C . LEU A 1 366 ? -30.409 -13.441 20.946 1.00 92.31 366 LEU A C 1
ATOM 2959 O O . LEU A 1 366 ? -30.608 -13.703 19.759 1.00 92.31 366 LEU A O 1
ATOM 2963 N N . LYS A 1 367 ? -31.003 -14.110 21.936 1.00 91.75 367 LYS A N 1
ATOM 2964 C CA . LYS A 1 367 ? -32.095 -15.065 21.714 1.00 91.75 367 LYS A CA 1
ATOM 2965 C C . LYS A 1 367 ? -33.400 -14.276 21.632 1.00 91.75 367 LYS A C 1
ATOM 2967 O O . LYS A 1 367 ? -33.865 -13.750 22.637 1.00 91.75 367 LYS A O 1
ATOM 2972 N N . ALA A 1 368 ? -33.965 -14.169 20.436 1.00 90.44 368 ALA A N 1
ATOM 2973 C CA . ALA A 1 368 ? -35.206 -13.448 20.186 1.00 90.44 368 ALA A CA 1
ATOM 2974 C C . ALA A 1 368 ? -36.376 -14.432 20.065 1.00 90.44 368 ALA A C 1
ATOM 2976 O O . ALA A 1 368 ? -36.330 -15.370 19.264 1.00 90.44 368 ALA A O 1
ATOM 2977 N N . THR A 1 369 ? -37.432 -14.198 20.846 1.00 88.88 369 THR A N 1
ATOM 2978 C CA . THR A 1 369 ? -38.714 -14.903 20.720 1.00 88.88 369 THR A CA 1
ATOM 2979 C C . THR A 1 369 ? -39.706 -13.956 20.060 1.00 88.88 369 THR A C 1
ATOM 2981 O O . THR A 1 369 ? -40.018 -12.910 20.618 1.00 88.88 369 THR A O 1
ATOM 2984 N N . PHE A 1 370 ? -40.175 -14.310 18.864 1.00 84.56 370 PHE A N 1
ATOM 2985 C CA . PHE A 1 370 ? -41.189 -13.546 18.137 1.00 84.56 370 PHE A CA 1
ATOM 2986 C C . PHE A 1 370 ? -42.577 -14.134 18.452 1.00 84.56 370 PHE A C 1
ATOM 2988 O O . PHE A 1 370 ? -42.933 -14.309 19.616 1.00 84.56 370 PHE A O 1
ATOM 2995 N N . ARG A 1 371 ? -43.373 -14.499 17.441 1.00 82.75 371 ARG A N 1
ATOM 2996 C CA . ARG A 1 371 ? -44.601 -15.289 17.647 1.00 82.75 371 ARG A CA 1
ATOM 2997 C C . ARG A 1 371 ? -44.322 -16.644 18.327 1.00 82.75 371 ARG A C 1
ATOM 2999 O O . ARG A 1 371 ? -43.222 -17.187 18.201 1.00 82.75 371 ARG A O 1
ATOM 3006 N N . LYS A 1 372 ? -45.333 -17.234 18.987 1.00 70.88 372 LYS A N 1
ATOM 3007 C CA . LYS A 1 372 ? -45.240 -18.567 19.630 1.00 70.88 372 LYS A CA 1
ATOM 3008 C C . LYS A 1 372 ? -44.599 -19.597 18.683 1.00 70.88 372 LYS A C 1
ATOM 3010 O O . LYS A 1 372 ? -45.030 -19.746 17.543 1.00 70.88 372 LYS A O 1
ATOM 3015 N N . GLY A 1 373 ? -43.559 -20.284 19.161 1.00 71.56 373 GLY A N 1
ATOM 3016 C CA . GLY A 1 373 ? -42.786 -21.269 18.391 1.00 71.56 373 GLY A CA 1
ATOM 3017 C C . GLY A 1 373 ? -41.713 -20.698 17.448 1.00 71.56 373 GLY A C 1
ATOM 3018 O O . GLY A 1 373 ? -40.952 -21.470 16.876 1.00 71.56 373 GLY A O 1
ATOM 3019 N N . CYS A 1 374 ? -41.598 -19.374 17.290 1.00 80.94 374 CYS A N 1
ATOM 3020 C CA . CYS A 1 374 ? -40.573 -18.738 16.457 1.00 80.94 374 CYS A CA 1
ATOM 3021 C C . CYS A 1 374 ? -39.451 -18.138 17.320 1.00 80.94 374 CYS A C 1
ATOM 3023 O O . CYS A 1 374 ? -39.449 -16.943 17.625 1.00 80.94 374 CYS A O 1
ATOM 3025 N N . GLN A 1 375 ? -38.494 -18.983 17.711 1.00 87.12 375 GLN A N 1
ATOM 3026 C CA . GLN A 1 375 ? -37.239 -18.549 18.333 1.00 87.12 375 GLN A CA 1
ATOM 3027 C C . GLN A 1 375 ? -36.121 -18.443 17.293 1.00 87.12 375 GLN A C 1
ATOM 3029 O O . GLN A 1 375 ? -36.019 -19.275 16.387 1.00 87.12 375 GLN A O 1
ATOM 3034 N N . LYS A 1 376 ? -35.286 -17.409 17.422 1.00 90.00 376 LYS A N 1
ATOM 3035 C CA . LYS A 1 376 ? -34.154 -17.107 16.534 1.00 90.00 376 LYS A CA 1
ATOM 3036 C C . LYS A 1 376 ? -32.969 -16.587 17.345 1.00 90.00 376 LYS A C 1
ATOM 3038 O O . LYS A 1 376 ? -33.149 -15.990 18.403 1.00 90.00 376 LYS A O 1
ATOM 3043 N N . GLU A 1 377 ? -31.764 -16.738 16.809 1.00 92.44 377 GLU A N 1
ATOM 3044 C CA . GLU A 1 377 ? -30.556 -16.106 17.346 1.00 92.44 377 GLU A CA 1
ATOM 3045 C C . GLU A 1 377 ? -30.137 -14.938 16.447 1.00 92.44 377 GLU A C 1
ATOM 3047 O O . GLU A 1 377 ? -29.807 -15.131 15.275 1.00 92.44 377 GLU A O 1
ATOM 3052 N N . LEU A 1 378 ? -30.143 -13.721 16.989 1.00 91.81 378 LEU A N 1
ATOM 3053 C CA . LEU A 1 378 ? -29.733 -12.503 16.297 1.00 91.81 378 LEU A CA 1
ATOM 3054 C C . LEU A 1 378 ? -28.273 -12.191 16.642 1.00 91.81 378 LEU A C 1
ATOM 3056 O O . LEU A 1 378 ? -27.975 -11.803 17.770 1.00 91.81 378 LEU A O 1
ATOM 3060 N N . LYS A 1 379 ? -27.356 -12.323 15.676 1.00 90.31 379 LYS A N 1
ATOM 3061 C CA . LYS A 1 379 ? -25.993 -11.790 15.808 1.00 90.31 379 LYS A CA 1
ATOM 3062 C C . LYS A 1 379 ? -26.000 -10.316 15.409 1.00 90.31 379 LYS A C 1
ATOM 3064 O O . LYS A 1 379 ? -26.247 -10.001 14.241 1.00 90.31 379 LYS A O 1
ATOM 3069 N N . VAL A 1 380 ? -25.720 -9.457 16.384 1.00 90.94 380 VAL A N 1
ATOM 3070 C CA . VAL A 1 380 ? -25.887 -7.997 16.343 1.00 90.94 380 VAL A CA 1
ATOM 3071 C C . VAL A 1 380 ? -24.654 -7.284 16.911 1.00 90.94 380 VAL A C 1
ATOM 3073 O O . VAL A 1 380 ? -23.831 -7.907 17.588 1.00 90.94 380 VAL A O 1
ATOM 3076 N N . SER A 1 381 ? -24.504 -5.987 16.647 1.00 91.00 381 SER A N 1
ATOM 3077 C CA . SER A 1 381 ? -23.554 -5.141 17.383 1.00 91.00 381 SER A CA 1
ATOM 3078 C C . SER A 1 381 ? -24.097 -4.753 18.760 1.00 91.00 381 SER A C 1
ATOM 3080 O O . SER A 1 381 ? -25.287 -4.909 19.039 1.00 91.00 381 SER A O 1
ATOM 3082 N N . LEU A 1 382 ? -23.234 -4.250 19.643 1.00 90.69 382 LEU A N 1
ATOM 3083 C CA . LEU A 1 382 ? -23.644 -3.851 20.991 1.00 90.69 382 LEU A CA 1
ATOM 3084 C C . LEU A 1 382 ? -24.683 -2.717 20.969 1.00 90.69 382 LEU A C 1
ATOM 3086 O O . LEU A 1 382 ? -25.650 -2.778 21.720 1.00 90.69 382 LEU A O 1
ATOM 3090 N N . PHE A 1 383 ? -24.558 -1.734 20.071 1.00 92.00 383 PHE A N 1
ATOM 3091 C CA . PHE A 1 383 ? -25.555 -0.660 19.929 1.00 92.00 383 PHE A CA 1
ATOM 3092 C C . PHE A 1 383 ? -26.925 -1.194 19.497 1.00 92.00 383 PHE A C 1
ATOM 3094 O O . PHE A 1 383 ? -27.943 -0.849 20.095 1.00 92.00 383 PHE A O 1
ATOM 3101 N N . GLN A 1 384 ? -26.950 -2.109 18.521 1.00 92.50 384 GLN A N 1
ATOM 3102 C CA . GLN A 1 384 ? -28.166 -2.827 18.133 1.00 92.50 384 GLN A CA 1
ATOM 3103 C C . GLN A 1 384 ? -28.749 -3.627 19.309 1.00 92.50 384 GLN A C 1
ATOM 3105 O O . GLN A 1 384 ? -29.965 -3.667 19.475 1.00 92.50 384 GLN A O 1
ATOM 3110 N N . ALA A 1 385 ? -27.901 -4.250 20.135 1.00 92.69 385 ALA A N 1
ATOM 3111 C CA . ALA A 1 385 ? -28.344 -5.038 21.279 1.00 92.69 385 ALA A CA 1
ATOM 3112 C C . ALA A 1 385 ? -28.976 -4.178 22.383 1.00 92.69 385 ALA A C 1
ATOM 3114 O O . ALA A 1 385 ? -30.049 -4.526 22.867 1.00 92.69 385 ALA A O 1
ATOM 3115 N N . ILE A 1 386 ? -28.357 -3.047 22.741 1.00 93.06 386 ILE A N 1
ATOM 3116 C CA . ILE A 1 386 ? -28.894 -2.105 23.738 1.00 93.06 386 ILE A CA 1
ATOM 3117 C C . ILE A 1 386 ? -30.283 -1.615 23.301 1.00 93.06 386 ILE A C 1
ATOM 3119 O O . ILE A 1 386 ? -31.215 -1.665 24.095 1.00 93.06 386 ILE A O 1
ATOM 3123 N N . VAL A 1 387 ? -30.443 -1.221 22.029 1.00 94.06 387 VAL A N 1
ATOM 3124 C CA . VAL A 1 387 ? -31.744 -0.808 21.471 1.00 94.06 387 VAL A CA 1
ATOM 3125 C C . VAL A 1 387 ? -32.776 -1.936 21.546 1.00 94.06 387 VAL A C 1
ATOM 3127 O O . VAL A 1 387 ? -33.887 -1.714 22.014 1.00 94.06 387 VAL A O 1
ATOM 3130 N N . LEU A 1 388 ? -32.432 -3.148 21.095 1.00 93.44 388 LEU A N 1
ATOM 3131 C CA . LEU A 1 388 ? -33.373 -4.274 21.068 1.00 93.44 388 LEU A CA 1
ATOM 3132 C C . LEU A 1 388 ? -33.819 -4.716 22.469 1.00 93.44 388 LEU A C 1
ATOM 3134 O O . LEU A 1 388 ? -34.942 -5.191 22.616 1.00 93.44 388 LEU A O 1
ATOM 3138 N N . LEU A 1 389 ? -32.977 -4.549 23.492 1.00 92.38 389 LEU A N 1
ATOM 3139 C CA . LEU A 1 389 ? -33.309 -4.937 24.863 1.00 92.38 389 LEU A CA 1
ATOM 3140 C C . LEU A 1 389 ? -34.364 -4.026 25.520 1.00 92.38 389 LEU A C 1
ATOM 3142 O O . LEU A 1 389 ? -35.099 -4.521 26.371 1.00 92.38 389 LEU A O 1
ATOM 3146 N N . LEU A 1 390 ? -34.512 -2.766 25.083 1.00 92.44 390 LEU A N 1
ATOM 3147 C CA . LEU A 1 390 ? -35.584 -1.857 25.539 1.00 92.44 390 LEU A CA 1
ATOM 3148 C C . LEU A 1 390 ? -36.991 -2.359 25.167 1.00 92.44 390 LEU A C 1
ATOM 3150 O O . LEU A 1 390 ? -37.976 -2.054 25.838 1.00 92.44 390 LEU A O 1
ATOM 3154 N N . PHE A 1 391 ? -37.102 -3.160 24.103 1.00 92.75 391 PHE A N 1
ATOM 3155 C CA . PHE A 1 391 ? -38.385 -3.701 23.650 1.00 92.75 391 PHE A CA 1
ATOM 3156 C C . PHE A 1 391 ? -38.918 -4.854 24.520 1.00 92.75 391 PHE A C 1
ATOM 3158 O O . PHE A 1 391 ? -40.023 -5.337 24.276 1.00 92.75 391 PHE A O 1
ATOM 3165 N N . ASN A 1 392 ? -38.165 -5.285 25.540 1.00 91.06 392 ASN A N 1
ATOM 3166 C CA . ASN A 1 392 ? -38.672 -6.205 26.563 1.00 91.06 392 ASN A CA 1
ATOM 3167 C C . ASN A 1 392 ? -39.587 -5.497 27.577 1.00 91.06 392 ASN A C 1
ATOM 3169 O O . ASN A 1 392 ? -40.498 -6.133 28.099 1.00 91.06 392 ASN A O 1
ATOM 3173 N N . ASP A 1 393 ? -39.368 -4.200 27.827 1.00 88.56 393 ASP A N 1
ATOM 3174 C CA . ASP A 1 393 ? -40.168 -3.414 28.775 1.00 88.56 393 ASP A CA 1
ATOM 3175 C C . ASP A 1 393 ? -41.461 -2.896 28.126 1.00 88.56 393 ASP A C 1
ATOM 3177 O O . ASP A 1 393 ? -42.527 -2.917 28.742 1.00 88.56 393 ASP A O 1
ATOM 3181 N N . GLN A 1 394 ? -41.380 -2.437 26.868 1.00 88.50 394 GLN A N 1
ATOM 3182 C CA . GLN A 1 394 ? -42.526 -1.947 26.090 1.00 88.50 394 GLN A CA 1
ATOM 3183 C C . GLN A 1 394 ? -42.411 -2.321 24.599 1.00 88.50 394 GLN A C 1
ATOM 3185 O O . GLN A 1 394 ? -41.326 -2.229 24.025 1.00 88.50 394 GLN A O 1
ATOM 3190 N N . PRO A 1 395 ? -43.517 -2.689 23.919 1.00 84.88 395 PRO A N 1
ATOM 3191 C CA . PRO A 1 395 ? -43.490 -3.179 22.533 1.00 84.88 395 PRO A CA 1
ATOM 3192 C C . PRO A 1 395 ? -43.288 -2.082 21.471 1.00 84.88 395 PRO A C 1
ATOM 3194 O O . PRO A 1 395 ? -43.084 -2.398 20.293 1.00 84.88 395 PRO A O 1
ATOM 3197 N N . SER A 1 396 ? -43.379 -0.809 21.865 1.00 91.62 396 SER A N 1
ATOM 3198 C CA . SER A 1 396 ? -43.350 0.365 20.992 1.00 91.62 396 SER A CA 1
ATOM 3199 C C . SER A 1 396 ? -42.629 1.529 21.664 1.00 91.62 396 SER A C 1
ATOM 3201 O O . SER A 1 396 ? -42.949 1.842 22.807 1.00 91.62 396 SER A O 1
ATOM 3203 N N . TRP A 1 397 ? -41.735 2.202 20.942 1.00 95.19 397 TRP A N 1
ATOM 3204 C CA . TRP A 1 397 ? -40.967 3.352 21.435 1.00 95.19 397 TRP A CA 1
ATOM 3205 C C . TRP A 1 397 ? -40.833 4.430 20.347 1.00 95.19 397 TRP A C 1
ATOM 3207 O O . TRP A 1 397 ? -40.792 4.097 19.158 1.00 95.19 397 TRP A O 1
ATOM 3217 N N . THR A 1 398 ? -40.730 5.708 20.730 1.00 94.12 398 THR A N 1
ATOM 3218 C CA . THR A 1 398 ? -40.384 6.797 19.793 1.00 94.12 398 THR A CA 1
ATOM 3219 C C . THR A 1 398 ? -38.871 6.868 19.564 1.00 94.12 398 THR A C 1
ATOM 3221 O O . THR A 1 398 ? -38.084 6.404 20.395 1.00 94.12 398 THR A O 1
ATOM 3224 N N . ALA A 1 399 ? -38.430 7.460 18.452 1.00 92.81 399 ALA A N 1
ATOM 3225 C CA . ALA A 1 399 ? -37.010 7.707 18.203 1.00 92.81 399 ALA A CA 1
ATOM 3226 C C . ALA A 1 399 ? -36.353 8.531 19.324 1.00 92.81 399 ALA A C 1
ATOM 3228 O O . ALA A 1 399 ? -35.274 8.159 19.792 1.00 92.81 399 ALA A O 1
ATOM 3229 N N . ALA A 1 400 ? -37.016 9.603 19.774 1.00 93.12 400 ALA A N 1
ATOM 3230 C CA . ALA A 1 400 ? -36.533 10.460 20.854 1.00 93.12 400 ALA A CA 1
ATOM 3231 C C . ALA A 1 400 ? -36.294 9.678 22.158 1.00 93.12 400 ALA A C 1
ATOM 3233 O O . ALA A 1 400 ? -35.226 9.800 22.765 1.00 93.12 400 ALA A O 1
ATOM 3234 N N . ASP A 1 401 ? -37.244 8.826 22.556 1.00 93.62 401 ASP A N 1
ATOM 3235 C CA . ASP A 1 401 ? -37.150 8.051 23.799 1.00 93.62 401 ASP A CA 1
ATOM 3236 C C . ASP A 1 401 ? -36.027 7.004 23.738 1.00 93.62 401 ASP A C 1
ATOM 3238 O O . ASP A 1 401 ? -35.249 6.873 24.686 1.00 93.62 401 ASP A O 1
ATOM 3242 N N . ILE A 1 402 ? -35.873 6.295 22.608 1.00 93.50 402 ILE A N 1
ATOM 3243 C CA . ILE A 1 402 ? -34.771 5.331 22.419 1.00 93.50 402 ILE A CA 1
ATOM 3244 C C . ILE A 1 402 ? -33.423 6.062 22.470 1.00 93.50 402 ILE A C 1
ATOM 3246 O O . ILE A 1 402 ? -32.485 5.591 23.122 1.00 93.50 402 ILE A O 1
ATOM 3250 N N . MET A 1 403 ? -33.298 7.214 21.805 1.00 92.69 403 MET A N 1
ATOM 3251 C CA . MET A 1 403 ? -32.059 7.994 21.812 1.00 92.69 403 MET A CA 1
ATOM 3252 C C . MET A 1 403 ? -31.723 8.494 23.227 1.00 92.69 403 MET A C 1
ATOM 3254 O O . MET A 1 403 ? -30.573 8.384 23.654 1.00 92.69 403 MET A O 1
ATOM 3258 N N . MET A 1 404 ? -32.722 8.945 23.995 1.00 92.25 404 MET A N 1
ATOM 3259 C CA . MET A 1 404 ? -32.549 9.378 25.385 1.00 92.25 404 MET A CA 1
ATOM 3260 C C . MET A 1 404 ? -32.151 8.225 26.321 1.00 92.25 404 MET A C 1
ATOM 3262 O O . MET A 1 404 ? -31.228 8.377 27.125 1.00 92.25 404 MET A O 1
ATOM 3266 N N . ALA A 1 405 ? -32.800 7.063 26.200 1.00 91.69 405 ALA A N 1
ATOM 3267 C CA . ALA A 1 405 ? -32.516 5.885 27.019 1.00 91.69 405 ALA A CA 1
ATOM 3268 C C . ALA A 1 405 ? -31.113 5.314 26.742 1.00 91.69 405 ALA A C 1
ATOM 3270 O O . ALA A 1 405 ? -30.345 5.043 27.669 1.00 91.69 405 ALA A O 1
ATOM 3271 N N . THR A 1 406 ? -30.752 5.163 25.464 1.00 91.81 406 THR A N 1
ATOM 3272 C CA . THR A 1 406 ? -29.469 4.569 25.046 1.00 91.81 406 THR A CA 1
ATOM 3273 C C . THR A 1 406 ? -28.278 5.527 25.126 1.00 91.81 406 THR A C 1
ATOM 3275 O O . THR A 1 406 ? -27.146 5.064 25.293 1.00 91.81 406 THR A O 1
ATOM 3278 N N . LYS A 1 407 ? -28.526 6.843 25.037 1.00 92.25 407 LYS A N 1
ATOM 3279 C CA . LYS A 1 407 ? -27.528 7.928 24.952 1.00 92.25 407 LYS A CA 1
ATOM 3280 C C . LYS A 1 407 ? -26.589 7.844 23.741 1.00 92.25 407 LYS A C 1
ATOM 3282 O O . LYS A 1 407 ? -25.482 8.375 23.774 1.00 92.25 407 LYS A O 1
ATOM 3287 N N . LEU A 1 408 ? -27.028 7.193 22.663 1.00 90.06 408 LEU A N 1
ATOM 3288 C CA . LEU A 1 408 ? -26.269 7.125 21.413 1.00 90.06 408 LEU A CA 1
ATOM 3289 C C . LEU A 1 408 ? -26.169 8.505 20.743 1.00 90.06 408 LEU A C 1
ATOM 3291 O O . LEU A 1 408 ? -27.144 9.250 20.674 1.00 90.06 408 LEU A O 1
ATOM 3295 N N . GLU A 1 409 ? -24.997 8.819 20.188 1.00 89.69 409 GLU A N 1
ATOM 3296 C CA . GLU A 1 409 ? -24.805 9.992 19.328 1.00 89.69 409 GLU A CA 1
ATOM 3297 C C . GLU A 1 409 ? -25.707 9.892 18.086 1.00 89.69 409 GLU A C 1
ATOM 3299 O O . GLU A 1 409 ? -25.840 8.814 17.506 1.00 89.69 409 GLU A O 1
ATOM 3304 N N . HIS A 1 410 ? -26.286 11.007 17.629 1.00 88.38 410 HIS A N 1
ATOM 3305 C CA . HIS A 1 410 ? -27.269 11.031 16.538 1.00 88.38 410 HIS A CA 1
ATOM 3306 C C . HIS A 1 410 ? -26.806 10.276 15.271 1.00 88.38 410 HIS A C 1
ATOM 3308 O O . HIS A 1 410 ? -27.553 9.459 14.729 1.00 88.38 410 HIS A O 1
ATOM 3314 N N . LYS A 1 411 ? -25.548 10.461 14.834 1.00 85.81 411 LYS A N 1
ATOM 3315 C CA . LYS A 1 411 ? -24.977 9.786 13.649 1.00 85.81 411 LYS A CA 1
ATOM 3316 C C . LYS A 1 411 ? -24.946 8.256 13.797 1.00 85.81 411 LYS A C 1
ATOM 3318 O O . LYS A 1 411 ? -25.208 7.531 12.834 1.00 85.81 411 LYS A O 1
ATOM 3323 N N . GLU A 1 412 ? -24.664 7.759 15.001 1.00 86.38 412 GLU A N 1
ATOM 3324 C CA . GLU A 1 412 ? -24.617 6.328 15.328 1.00 86.38 412 GLU A CA 1
ATOM 3325 C C . GLU A 1 412 ? -26.015 5.746 15.602 1.00 86.38 412 GLU A C 1
ATOM 3327 O O . GLU A 1 412 ? -26.324 4.626 15.184 1.00 86.38 412 GLU A O 1
ATOM 3332 N N . PHE A 1 413 ? -26.888 6.528 16.241 1.00 90.62 413 PHE A N 1
ATOM 3333 C CA . PHE A 1 413 ? -28.288 6.193 16.482 1.00 90.62 413 PHE A CA 1
ATOM 3334 C C . PHE A 1 413 ? -29.034 5.950 15.166 1.00 90.62 413 PHE A C 1
ATOM 3336 O O . PHE A 1 413 ? -29.573 4.861 14.959 1.00 90.62 413 PHE A O 1
ATOM 3343 N N . VAL A 1 414 ? -28.984 6.906 14.228 1.00 89.38 414 VAL A N 1
ATOM 3344 C CA . VAL A 1 414 ? -29.625 6.774 12.908 1.00 89.38 414 VAL A CA 1
ATOM 3345 C C . VAL A 1 414 ? -29.108 5.528 12.180 1.00 89.38 414 VAL A C 1
ATOM 3347 O O . VAL A 1 414 ? -29.899 4.732 11.671 1.00 89.38 414 VAL A O 1
ATOM 3350 N N . ARG A 1 415 ? -27.789 5.285 12.192 1.00 86.31 415 ARG A N 1
ATOM 3351 C CA . ARG A 1 415 ? -27.175 4.086 11.592 1.00 86.31 415 ARG A CA 1
ATOM 3352 C C . ARG A 1 415 ? -27.710 2.787 12.202 1.00 86.31 415 ARG A C 1
ATOM 3354 O O . ARG A 1 415 ? -28.070 1.860 11.469 1.00 86.31 415 ARG A O 1
ATOM 3361 N N . THR A 1 416 ? -27.777 2.731 13.530 1.00 90.06 416 THR A N 1
ATOM 3362 C CA . THR A 1 416 ? -28.276 1.579 14.291 1.00 90.06 416 THR A CA 1
ATOM 3363 C C . THR A 1 416 ? -29.744 1.317 13.960 1.00 90.06 416 THR A C 1
ATOM 3365 O O . THR A 1 416 ? -30.098 0.208 13.553 1.00 90.06 416 THR A O 1
ATOM 3368 N N . MET A 1 417 ? -30.591 2.342 14.011 1.00 91.00 417 MET A N 1
ATOM 3369 C CA . MET A 1 417 ? -32.027 2.215 13.772 1.00 91.00 417 MET A CA 1
ATOM 3370 C C . MET A 1 417 ? -32.368 1.865 12.313 1.00 91.00 417 MET A C 1
ATOM 3372 O O . MET A 1 417 ? -33.204 0.985 12.081 1.00 91.00 417 MET A O 1
ATOM 3376 N N . VAL A 1 418 ? -31.678 2.440 11.316 1.00 88.62 418 VAL A N 1
ATOM 3377 C CA . VAL A 1 418 ? -31.824 2.046 9.895 1.00 88.62 418 VAL A CA 1
ATOM 3378 C C . VAL A 1 418 ? -31.467 0.566 9.701 1.00 88.62 418 VAL A C 1
ATOM 3380 O O . VAL A 1 418 ? -32.172 -0.146 8.979 1.00 88.62 418 VAL A O 1
ATOM 3383 N N . SER A 1 419 ? -30.421 0.071 10.377 1.00 88.44 419 SER A N 1
ATOM 3384 C CA . SER A 1 419 ? -30.000 -1.337 10.283 1.00 88.44 419 SER A CA 1
ATOM 3385 C C . SER A 1 419 ? -31.020 -2.334 10.853 1.00 88.44 419 SER A C 1
ATOM 3387 O O . SER A 1 419 ? -31.089 -3.464 10.374 1.00 88.44 419 SER A O 1
ATOM 3389 N N . LEU A 1 420 ? -31.833 -1.915 11.830 1.00 89.19 420 LEU A N 1
ATOM 3390 C CA . LEU A 1 420 ? -32.848 -2.752 12.483 1.00 89.19 420 LEU A CA 1
ATOM 3391 C C . LEU A 1 420 ? -34.222 -2.707 11.793 1.00 89.19 420 LEU A C 1
ATOM 3393 O O . LEU A 1 420 ? -34.983 -3.674 11.898 1.00 89.19 420 LEU A O 1
ATOM 3397 N N . SER A 1 421 ? -34.544 -1.606 11.102 1.00 85.94 421 SER A N 1
ATOM 3398 C CA . SER A 1 421 ? -35.902 -1.315 10.606 1.00 85.94 421 SER A CA 1
ATOM 3399 C C . SER A 1 421 ? -36.052 -1.219 9.082 1.00 85.94 421 SER A C 1
ATOM 3401 O O . SER A 1 421 ? -37.065 -1.651 8.534 1.00 85.94 421 SER A O 1
ATOM 3403 N N . VAL A 1 422 ? -35.054 -0.687 8.369 1.00 76.25 422 VAL A N 1
ATOM 3404 C CA . VAL A 1 422 ? -35.135 -0.435 6.913 1.00 76.25 422 VAL A CA 1
ATOM 3405 C C . VAL A 1 422 ? -34.400 -1.512 6.104 1.00 76.25 422 VAL A C 1
ATOM 3407 O O . VAL A 1 422 ? -34.716 -1.736 4.933 1.00 76.25 422 VAL A O 1
ATOM 3410 N N . ALA A 1 423 ? -33.446 -2.209 6.729 1.00 74.62 423 ALA A N 1
ATOM 3411 C CA . ALA A 1 423 ? -32.606 -3.233 6.111 1.00 74.62 423 ALA A CA 1
ATOM 3412 C C . ALA A 1 423 ? -33.378 -4.461 5.571 1.00 74.62 423 ALA A C 1
ATOM 3414 O O . ALA A 1 423 ? -34.583 -4.630 5.763 1.00 74.62 423 ALA A O 1
ATOM 3415 N N . LYS A 1 424 ? -32.650 -5.357 4.883 1.00 75.12 424 LYS A N 1
ATOM 3416 C CA . LYS A 1 424 ? -33.201 -6.572 4.246 1.00 75.12 424 LYS A CA 1
ATOM 3417 C C . LYS A 1 424 ? -33.899 -7.515 5.236 1.00 75.12 424 LYS A C 1
ATOM 3419 O O . LYS A 1 424 ? -34.858 -8.180 4.857 1.00 75.12 424 LYS A O 1
ATOM 3424 N N . VAL A 1 425 ? -33.433 -7.561 6.485 1.00 80.44 425 VAL A N 1
ATOM 3425 C CA . VAL A 1 425 ? -34.125 -8.223 7.597 1.00 80.44 425 VAL A CA 1
ATOM 3426 C C . VAL A 1 425 ? -34.600 -7.135 8.549 1.00 80.44 425 VAL A C 1
ATOM 3428 O O . VAL A 1 425 ? -33.779 -6.437 9.136 1.00 80.44 425 VAL A O 1
ATOM 3431 N N . ARG A 1 426 ? -35.920 -6.985 8.680 1.00 85.31 426 ARG A N 1
ATOM 3432 C CA . ARG A 1 426 ? -36.549 -5.986 9.550 1.00 85.31 426 ARG A CA 1
ATOM 3433 C C . ARG A 1 426 ? -36.944 -6.652 10.857 1.00 85.31 426 ARG A C 1
ATOM 3435 O O . ARG A 1 426 ? -37.851 -7.483 10.862 1.00 85.31 426 ARG A O 1
ATOM 3442 N N . VAL A 1 427 ? -36.237 -6.321 11.931 1.00 87.12 427 VAL A N 1
ATOM 3443 C CA . VAL A 1 427 ? -36.567 -6.768 13.295 1.00 87.12 427 VAL A CA 1
ATOM 3444 C C . VAL A 1 427 ? -37.498 -5.765 13.972 1.00 87.12 427 VAL A C 1
ATOM 3446 O O . VAL A 1 427 ? -38.355 -6.162 14.755 1.00 87.12 427 VAL A O 1
ATOM 3449 N N . LEU A 1 428 ? -37.389 -4.490 13.598 1.00 90.56 428 LEU A N 1
ATOM 3450 C CA . LEU A 1 428 ? -38.326 -3.438 13.973 1.00 90.56 428 LEU A CA 1
ATOM 3451 C C . LEU A 1 428 ? -39.140 -2.993 12.748 1.00 90.56 428 LEU A C 1
ATOM 3453 O O . LEU A 1 428 ? -38.633 -2.975 11.626 1.00 90.56 428 LEU A O 1
ATOM 3457 N N . LEU A 1 429 ? -40.398 -2.622 12.958 1.00 89.56 429 LEU A N 1
ATOM 3458 C CA . LEU A 1 429 ? -41.243 -1.928 11.991 1.00 89.56 429 LEU A CA 1
ATOM 3459 C C . LEU A 1 429 ? -41.285 -0.446 12.355 1.00 89.56 429 LEU A C 1
ATOM 3461 O O . LEU A 1 429 ? -41.424 -0.096 13.527 1.00 89.56 429 LEU A O 1
ATOM 3465 N N . LYS A 1 430 ? -41.163 0.410 11.342 1.00 91.88 430 LYS A N 1
ATOM 3466 C CA . LYS A 1 430 ? -41.134 1.863 11.484 1.00 91.88 430 LYS A CA 1
ATOM 3467 C C . LYS A 1 430 ? -42.427 2.484 10.957 1.00 91.88 430 LYS A C 1
ATOM 3469 O O . LYS A 1 430 ? -42.832 2.178 9.834 1.00 91.88 430 LYS A O 1
ATOM 3474 N N . THR A 1 431 ? -43.006 3.402 11.725 1.00 89.44 431 THR A N 1
ATOM 3475 C CA . THR A 1 431 ? -44.164 4.212 11.332 1.00 89.44 431 THR A CA 1
ATOM 3476 C C . THR A 1 431 ? -43.841 5.699 11.524 1.00 89.44 431 THR A C 1
ATOM 3478 O O . THR A 1 431 ? -43.594 6.085 12.664 1.00 89.44 431 THR A O 1
ATOM 3481 N N . PRO A 1 432 ? -43.863 6.539 10.467 1.00 85.88 432 PRO A N 1
ATOM 3482 C CA . PRO A 1 432 ? -44.056 6.218 9.046 1.00 85.88 432 PRO A CA 1
ATOM 3483 C C . PRO A 1 432 ? -42.861 5.490 8.394 1.00 85.88 432 PRO A C 1
ATOM 3485 O O . PRO A 1 432 ? -41.697 5.704 8.729 1.00 85.88 432 PRO A O 1
ATOM 3488 N N . MET A 1 433 ? -43.137 4.645 7.395 1.00 82.06 433 MET A N 1
ATOM 3489 C CA . MET A 1 433 ? -42.098 3.884 6.689 1.00 82.06 433 MET A CA 1
ATOM 3490 C C . MET A 1 433 ? -41.380 4.742 5.631 1.00 82.06 433 MET A C 1
ATOM 3492 O O . MET A 1 433 ? -41.858 4.902 4.510 1.00 82.06 433 MET A O 1
ATOM 3496 N N . ASN A 1 434 ? -40.193 5.243 5.963 1.00 83.19 434 ASN A N 1
ATOM 3497 C CA . ASN A 1 434 ? -39.285 5.948 5.049 1.00 83.19 434 ASN A CA 1
ATOM 3498 C C . ASN A 1 434 ? -37.807 5.638 5.418 1.00 83.19 434 ASN A C 1
ATOM 3500 O O . ASN A 1 434 ? -37.547 4.776 6.260 1.00 83.19 434 ASN A O 1
ATOM 3504 N N . LYS A 1 435 ? -36.829 6.282 4.759 1.00 77.50 435 LYS A N 1
ATOM 3505 C CA . LYS A 1 435 ? -35.384 6.053 5.004 1.00 77.50 435 LYS A CA 1
ATOM 3506 C C . LYS A 1 435 ? -34.748 6.988 6.045 1.00 77.50 435 LYS A C 1
ATOM 3508 O O . LYS A 1 435 ? -33.686 6.656 6.560 1.00 77.50 435 LYS A O 1
ATOM 3513 N N . GLU A 1 436 ? -35.348 8.145 6.297 1.00 84.50 436 GLU A N 1
ATOM 3514 C CA . GLU A 1 436 ? -34.812 9.212 7.156 1.00 84.50 436 GLU A CA 1
ATOM 3515 C C . GLU A 1 436 ? -35.359 9.052 8.565 1.00 84.50 436 GLU A C 1
ATOM 3517 O O . GLU A 1 436 ? -36.547 8.806 8.699 1.00 84.50 436 GLU A O 1
ATOM 3522 N N . ILE A 1 437 ? -34.551 9.180 9.615 1.00 85.81 437 ILE A N 1
ATOM 3523 C CA . ILE A 1 437 ? -35.049 9.017 10.988 1.00 85.81 437 ILE A CA 1
ATOM 3524 C C . ILE A 1 437 ? -35.234 10.387 11.632 1.00 85.81 437 ILE A C 1
ATOM 3526 O O . ILE A 1 437 ? -34.305 11.190 11.655 1.00 85.81 437 ILE A O 1
ATOM 3530 N N . LYS A 1 438 ? -36.448 10.619 12.122 1.00 88.75 438 LYS A N 1
ATOM 3531 C CA . LYS A 1 438 ? -36.927 11.799 12.831 1.00 88.75 438 LYS A CA 1
ATOM 3532 C C . LYS A 1 438 ? -37.331 11.413 14.248 1.00 88.75 438 LYS A C 1
ATOM 3534 O O . LYS A 1 438 ? -37.646 10.255 14.514 1.00 88.75 438 LYS A O 1
ATOM 3539 N N . ASP A 1 439 ? -37.353 12.397 15.133 1.00 87.88 439 ASP A N 1
ATOM 3540 C CA . ASP A 1 439 ? -37.572 12.204 16.568 1.00 87.88 439 ASP A CA 1
ATOM 3541 C C . ASP A 1 439 ? -38.990 11.692 16.904 1.00 87.88 439 ASP A C 1
ATOM 3543 O O . ASP A 1 439 ? -39.173 10.993 17.902 1.00 87.88 439 ASP A O 1
ATOM 3547 N N . ASP A 1 440 ? -39.969 11.983 16.039 1.00 90.50 440 ASP A N 1
ATOM 3548 C CA . ASP A 1 440 ? -41.375 11.568 16.122 1.00 90.50 440 ASP A CA 1
ATOM 3549 C C . ASP A 1 440 ? -41.670 10.181 15.516 1.00 90.50 440 ASP A C 1
ATOM 3551 O O . ASP A 1 440 ? -42.781 9.666 15.660 1.00 90.50 440 ASP A O 1
ATOM 3555 N N . ASP A 1 441 ? -40.694 9.541 14.862 1.00 92.19 441 ASP A N 1
ATOM 3556 C CA . ASP A 1 441 ? -40.879 8.209 14.282 1.00 92.19 441 ASP A CA 1
ATOM 3557 C C . ASP A 1 441 ? -41.086 7.139 15.370 1.00 92.19 441 ASP A C 1
ATOM 3559 O O . ASP A 1 441 ? -40.289 7.007 16.303 1.00 92.19 441 ASP A O 1
ATOM 3563 N N . VAL A 1 442 ? -42.109 6.295 15.202 1.00 93.00 442 VAL A N 1
ATOM 3564 C CA . VAL A 1 442 ? -42.417 5.197 16.131 1.00 93.00 442 VAL A CA 1
ATOM 3565 C C . VAL A 1 442 ? -41.865 3.874 15.607 1.00 93.00 442 VAL A C 1
ATOM 3567 O O . VAL A 1 442 ? -42.112 3.477 14.462 1.00 93.00 442 VAL A O 1
ATOM 3570 N N . PHE A 1 443 ? -41.162 3.149 16.476 1.00 94.06 443 PHE A N 1
ATOM 3571 C CA . PHE A 1 443 ? -40.625 1.818 16.217 1.00 94.06 443 PHE A CA 1
ATOM 3572 C C . PHE A 1 443 ? -41.370 0.765 17.037 1.00 94.06 443 PHE A C 1
ATOM 3574 O O . PHE A 1 443 ? -41.654 0.963 18.215 1.00 94.06 443 PHE A O 1
ATOM 3581 N N . THR A 1 444 ? -41.676 -0.370 16.410 1.00 91.94 444 THR A N 1
ATOM 3582 C CA . THR A 1 444 ? -42.417 -1.500 17.003 1.00 91.94 444 THR A CA 1
ATOM 3583 C C . THR A 1 444 ? -41.745 -2.826 16.654 1.00 91.94 444 THR A C 1
ATOM 3585 O O . THR A 1 444 ? -41.062 -2.920 15.634 1.00 91.94 444 THR A O 1
ATOM 3588 N N . VAL A 1 445 ? -41.909 -3.870 17.469 1.00 90.12 445 VAL A N 1
ATOM 3589 C CA . VAL A 1 445 ? -41.304 -5.188 17.189 1.00 90.12 445 VAL A CA 1
ATOM 3590 C C . VAL A 1 445 ? -41.998 -5.882 16.010 1.00 90.12 445 VAL A C 1
ATOM 3592 O O . VAL A 1 445 ? -43.216 -6.045 16.002 1.00 90.12 445 VAL A O 1
ATOM 3595 N N . ASN A 1 446 ? -41.226 -6.365 15.029 1.00 88.44 446 ASN A N 1
ATOM 3596 C CA . ASN A 1 446 ? -41.758 -7.176 13.932 1.00 88.44 446 ASN A CA 1
ATOM 3597 C C . ASN A 1 446 ? -41.995 -8.629 14.381 1.00 88.44 446 ASN A C 1
ATOM 3599 O O . ASN A 1 446 ? -41.069 -9.440 14.403 1.00 88.44 446 ASN A O 1
ATOM 3603 N N . THR A 1 447 ? -43.238 -8.984 14.697 1.00 83.75 447 THR A N 1
ATOM 3604 C CA . THR A 1 447 ? -43.624 -10.340 15.129 1.00 83.75 447 THR A CA 1
ATOM 3605 C C . THR A 1 447 ? -43.619 -11.385 14.002 1.00 83.75 447 THR A C 1
ATOM 3607 O O . THR A 1 447 ? -43.441 -12.574 14.282 1.00 83.75 447 THR A O 1
ATOM 3610 N N . ASP A 1 448 ? -43.750 -10.963 12.738 1.00 80.88 448 ASP A N 1
ATOM 3611 C CA . ASP A 1 448 ? -43.868 -11.826 11.552 1.00 80.88 448 ASP A CA 1
ATOM 3612 C C . ASP A 1 448 ? -42.598 -11.828 10.679 1.00 80.88 448 ASP A C 1
ATOM 3614 O O . ASP A 1 448 ? -42.615 -11.617 9.459 1.00 80.88 448 ASP A O 1
ATOM 3618 N N . ILE A 1 449 ? -41.450 -12.124 11.298 1.00 79.69 449 ILE A N 1
ATOM 3619 C CA . ILE A 1 449 ? -40.207 -12.381 10.559 1.00 79.69 449 ILE A CA 1
ATOM 3620 C C . ILE A 1 449 ? -40.354 -13.618 9.656 1.00 79.69 449 ILE A C 1
ATOM 3622 O O . ILE A 1 449 ? -40.531 -14.745 10.117 1.00 79.69 449 ILE A O 1
ATOM 3626 N N . LYS A 1 450 ? -40.191 -13.398 8.344 1.00 74.75 450 LYS A N 1
ATOM 3627 C CA . LYS A 1 450 ? -40.236 -14.425 7.282 1.00 74.75 450 LYS A CA 1
ATOM 3628 C C . LYS A 1 450 ? -38.884 -15.108 6.997 1.00 74.75 450 LYS A C 1
ATOM 3630 O O . LYS A 1 450 ? -38.783 -15.913 6.078 1.00 74.75 450 LYS A O 1
ATOM 3635 N N . GLU A 1 451 ? -37.828 -14.773 7.738 1.00 79.12 451 GLU A N 1
ATOM 3636 C CA . GLU A 1 451 ? -36.480 -15.326 7.535 1.00 79.12 451 GLU A CA 1
ATOM 3637 C C . GLU A 1 451 ? -36.409 -16.785 8.021 1.00 79.12 451 GLU A C 1
ATOM 3639 O O . GLU A 1 451 ? -36.675 -17.082 9.189 1.00 79.12 451 GLU A O 1
ATOM 3644 N N . MET A 1 452 ? -36.033 -17.714 7.135 1.00 76.44 452 MET A N 1
ATOM 3645 C CA . MET A 1 452 ? -36.016 -19.146 7.463 1.00 76.44 452 MET A CA 1
ATOM 3646 C C . MET A 1 452 ? -34.850 -19.526 8.383 1.00 76.44 452 MET A C 1
ATOM 3648 O O . MET A 1 452 ? -35.021 -20.354 9.277 1.00 76.44 452 MET A O 1
ATOM 3652 N N . ARG A 1 453 ? -33.685 -18.882 8.234 1.00 84.00 453 ARG A N 1
ATOM 3653 C CA . ARG A 1 453 ? -32.480 -19.178 9.032 1.00 84.00 453 ARG A CA 1
ATOM 3654 C C . ARG A 1 453 ? -32.731 -19.001 10.532 1.00 84.00 453 ARG A C 1
ATOM 3656 O O . ARG A 1 453 ? -33.405 -18.056 10.936 1.00 84.00 453 ARG A O 1
ATOM 3663 N N . PHE A 1 454 ? -32.197 -19.904 11.359 1.00 85.50 454 PHE A N 1
ATOM 3664 C CA . PHE A 1 454 ? -32.276 -19.803 12.825 1.00 85.50 454 PHE A CA 1
ATOM 3665 C C . PHE A 1 454 ? -31.330 -18.722 13.369 1.00 85.50 454 PHE A C 1
ATOM 3667 O O . PHE A 1 454 ? -31.760 -17.838 14.105 1.00 85.50 454 PHE A O 1
ATOM 3674 N N . ARG A 1 455 ? -30.062 -18.756 12.933 1.00 86.69 455 ARG A N 1
ATOM 3675 C CA . ARG A 1 455 ? -29.069 -17.699 13.171 1.00 86.69 455 ARG A CA 1
ATOM 3676 C C . ARG A 1 455 ? -29.171 -16.632 12.089 1.00 86.69 455 ARG A C 1
ATOM 3678 O O . ARG A 1 455 ? -28.904 -16.898 10.917 1.00 86.69 455 ARG A O 1
ATOM 3685 N N . ILE A 1 456 ? -29.533 -15.423 12.493 1.00 87.19 456 ILE A N 1
ATOM 3686 C CA . ILE A 1 456 ? -29.702 -14.252 11.636 1.00 87.19 456 ILE A CA 1
ATOM 3687 C C . ILE A 1 456 ? -28.595 -13.260 11.988 1.00 87.19 456 ILE A C 1
ATOM 3689 O O . ILE A 1 456 ? -28.496 -12.802 13.122 1.00 87.19 456 ILE A O 1
ATOM 3693 N N . ARG A 1 457 ? -27.752 -12.904 11.015 1.00 85.44 457 ARG A N 1
ATOM 3694 C CA . ARG A 1 457 ? -26.763 -11.833 11.179 1.00 85.44 457 ARG A CA 1
ATOM 3695 C C . ARG A 1 457 ? -27.378 -10.522 10.710 1.00 85.44 457 ARG A C 1
ATOM 3697 O O . ARG A 1 457 ? -27.591 -10.356 9.509 1.00 85.44 457 ARG A O 1
ATOM 3704 N N . ILE A 1 458 ? -27.623 -9.596 11.632 1.00 83.88 458 ILE A N 1
ATOM 3705 C CA . ILE A 1 458 ? -27.997 -8.230 11.267 1.00 83.88 458 ILE A CA 1
ATOM 3706 C C . ILE A 1 458 ? -26.701 -7.503 10.925 1.00 83.88 458 ILE A C 1
ATOM 3708 O O . ILE A 1 458 ? -25.846 -7.274 11.779 1.00 83.88 458 ILE A O 1
ATOM 3712 N N . SER A 1 459 ? -26.507 -7.203 9.646 1.00 72.56 459 SER A N 1
ATOM 3713 C CA . SER A 1 459 ? -25.357 -6.414 9.217 1.00 72.56 459 SER A CA 1
ATOM 3714 C C . SER A 1 459 ? -25.589 -4.954 9.581 1.00 72.56 459 SER A C 1
ATOM 3716 O O . SER A 1 459 ? -26.585 -4.364 9.167 1.00 72.56 459 SER A O 1
ATOM 3718 N N . GLU A 1 460 ? -24.651 -4.362 10.316 1.00 66.44 460 GLU A N 1
ATOM 3719 C CA . GLU A 1 460 ? -24.565 -2.909 10.456 1.00 66.44 460 GLU A CA 1
ATOM 3720 C C . GLU A 1 460 ? -24.546 -2.258 9.070 1.00 66.44 460 GLU A C 1
ATOM 3722 O O . GLU A 1 460 ? -23.902 -2.769 8.143 1.00 66.44 460 GLU A O 1
ATOM 3727 N N . VAL A 1 461 ? -25.226 -1.117 8.924 1.00 60.41 461 VAL A N 1
ATOM 3728 C CA . VAL A 1 461 ? -25.116 -0.320 7.701 1.00 60.41 461 VAL A CA 1
ATOM 3729 C C . VAL A 1 461 ? -23.694 0.220 7.634 1.00 60.41 461 VAL A C 1
ATOM 3731 O O . VAL A 1 461 ? -23.334 1.150 8.354 1.00 60.41 461 VAL A O 1
ATOM 3734 N N . GLN A 1 462 ? -22.874 -0.377 6.770 1.00 50.53 462 GLN A N 1
ATOM 3735 C CA . GLN A 1 462 ? -21.562 0.168 6.465 1.00 50.53 462 GLN A CA 1
ATOM 3736 C C . GLN A 1 462 ? -21.770 1.524 5.797 1.00 50.53 462 GLN A C 1
ATOM 3738 O O . GLN A 1 462 ? -22.284 1.602 4.679 1.00 50.53 462 GLN A O 1
ATOM 3743 N N . MET A 1 463 ? -21.361 2.593 6.479 1.00 45.34 463 MET A N 1
ATOM 3744 C CA . MET A 1 463 ? -21.084 3.839 5.782 1.00 45.34 463 MET A CA 1
ATOM 3745 C C . MET A 1 463 ? -20.011 3.532 4.735 1.00 45.34 463 MET A C 1
ATOM 3747 O O . MET A 1 463 ? -19.020 2.861 5.035 1.00 45.34 463 MET A O 1
ATOM 3751 N N . LYS A 1 464 ? -20.207 4.017 3.503 1.00 49.78 464 LYS A N 1
ATOM 3752 C CA . LYS A 1 464 ? -19.052 4.278 2.641 1.00 49.78 464 LYS A CA 1
ATOM 3753 C C . LYS A 1 464 ? -18.156 5.214 3.447 1.00 49.78 464 LYS A C 1
ATOM 3755 O O . LYS A 1 464 ? -18.682 6.187 3.985 1.00 49.78 464 LYS A O 1
ATOM 3760 N N . GLU A 1 465 ? -16.871 4.894 3.576 1.00 54.88 465 GLU A N 1
ATOM 3761 C CA . GLU A 1 465 ? -15.924 5.778 4.263 1.00 54.88 465 GLU A CA 1
ATOM 3762 C C . GLU A 1 465 ? -16.063 7.167 3.635 1.00 54.88 465 GLU A C 1
ATOM 3764 O O . GLU A 1 465 ? -15.919 7.311 2.417 1.00 54.88 465 GLU A O 1
ATOM 3769 N N . THR A 1 466 ? -16.482 8.152 4.432 1.00 55.88 466 THR A N 1
ATOM 3770 C CA . THR A 1 466 ? -16.743 9.494 3.914 1.00 55.88 466 THR A CA 1
ATOM 3771 C C . THR A 1 466 ? -15.418 10.134 3.516 1.00 55.88 466 THR A C 1
ATOM 3773 O O . THR A 1 466 ? -14.358 9.771 4.032 1.00 55.88 466 THR A O 1
ATOM 3776 N N . GLU A 1 467 ? -15.452 11.127 2.624 1.00 62.16 467 GLU A N 1
ATOM 3777 C CA . GLU A 1 467 ? -14.247 11.921 2.345 1.00 62.16 467 GLU A CA 1
ATOM 3778 C C . GLU A 1 467 ? -13.661 12.549 3.619 1.00 62.16 467 GLU A C 1
ATOM 3780 O O . GLU A 1 467 ? -12.469 12.821 3.673 1.00 62.16 467 GLU A O 1
ATOM 3785 N N . GLU A 1 468 ? -14.491 12.757 4.644 1.00 65.19 468 GLU A N 1
ATOM 3786 C CA . GLU A 1 468 ? -14.098 13.207 5.980 1.00 65.19 468 GLU A CA 1
ATOM 3787 C C . GLU A 1 468 ? -13.187 12.183 6.676 1.00 65.19 468 GLU A C 1
ATOM 3789 O O . GLU A 1 468 ? -12.134 12.566 7.174 1.00 65.19 468 GLU A O 1
ATOM 3794 N N . GLU A 1 469 ? -13.528 10.883 6.664 1.00 65.56 469 GLU A N 1
ATOM 3795 C CA . GLU A 1 469 ? -12.651 9.834 7.214 1.00 65.56 469 GLU A CA 1
ATOM 3796 C C . GLU A 1 469 ? -11.329 9.739 6.439 1.00 65.56 469 GLU A C 1
ATOM 3798 O O . GLU A 1 469 ? -10.281 9.516 7.042 1.00 65.56 469 GLU A O 1
ATOM 3803 N N . TYR A 1 470 ? -11.358 9.922 5.113 1.00 69.69 470 TYR A N 1
ATOM 3804 C CA . TYR A 1 470 ? -10.138 9.949 4.300 1.00 69.69 470 TYR A CA 1
ATOM 3805 C C . TYR A 1 470 ? -9.256 11.162 4.643 1.00 69.69 470 TYR A C 1
ATOM 3807 O O . TYR A 1 470 ? -8.061 11.000 4.887 1.00 69.69 470 TYR A O 1
ATOM 3815 N N . LYS A 1 471 ? -9.845 12.365 4.723 1.00 75.75 471 LYS A N 1
ATOM 3816 C CA . LYS A 1 471 ? -9.145 13.609 5.089 1.00 75.75 471 LYS A CA 1
ATOM 3817 C C . LYS A 1 471 ? -8.562 13.535 6.502 1.00 75.75 471 LYS A C 1
ATOM 3819 O O . LYS A 1 471 ? -7.417 13.927 6.688 1.00 75.75 471 LYS A O 1
ATOM 3824 N N . ALA A 1 472 ? -9.292 12.965 7.463 1.00 77.75 472 ALA A N 1
ATOM 3825 C CA . ALA A 1 472 ? -8.804 12.759 8.827 1.00 77.75 472 ALA A CA 1
ATOM 3826 C C . ALA A 1 472 ? -7.588 11.813 8.881 1.00 77.75 472 ALA A C 1
ATOM 3828 O O . ALA A 1 472 ? -6.614 12.111 9.566 1.00 77.75 472 ALA A O 1
ATOM 3829 N N . VAL A 1 473 ? -7.601 10.711 8.116 1.00 75.12 473 VAL A N 1
ATOM 3830 C CA . VAL A 1 473 ? -6.440 9.805 7.995 1.00 75.12 473 VAL A CA 1
ATOM 3831 C C . VAL A 1 473 ? -5.250 10.498 7.321 1.00 75.12 473 VAL A C 1
ATOM 3833 O O . VAL A 1 473 ? -4.109 10.324 7.745 1.00 75.12 473 VAL A O 1
ATOM 3836 N N . GLU A 1 474 ? -5.489 11.303 6.284 1.00 77.44 474 GLU A N 1
ATOM 3837 C CA . GLU A 1 474 ? -4.433 12.077 5.624 1.00 77.44 474 GLU A CA 1
ATOM 3838 C C . GLU A 1 474 ? -3.833 13.149 6.555 1.00 77.44 474 GLU A C 1
ATOM 3840 O O . GLU A 1 474 ? -2.621 13.370 6.540 1.00 77.44 474 GLU A O 1
ATOM 3845 N N . GLU A 1 475 ? -4.645 13.774 7.409 1.00 81.50 475 GLU A N 1
ATOM 3846 C CA . GLU A 1 475 ? -4.193 14.719 8.434 1.00 81.50 475 GLU A CA 1
ATOM 3847 C C . GLU A 1 475 ? -3.397 14.026 9.558 1.00 81.50 475 GLU A C 1
ATOM 3849 O O . GLU A 1 475 ? -2.296 14.487 9.868 1.00 81.50 475 GLU A O 1
ATOM 3854 N N . GLU A 1 476 ? -3.861 12.875 10.073 1.00 82.19 476 GLU A N 1
ATOM 3855 C CA . GLU A 1 476 ? -3.130 12.025 11.038 1.00 82.19 476 GLU A CA 1
ATOM 3856 C C . GLU A 1 476 ? -1.736 11.665 10.497 1.00 82.19 476 GLU A C 1
ATOM 3858 O O . GLU A 1 476 ? -0.724 11.928 11.150 1.00 82.19 476 GLU A O 1
ATOM 3863 N N . VAL A 1 477 ? -1.658 11.147 9.263 1.00 83.50 477 VAL A N 1
ATOM 3864 C CA . VAL A 1 477 ? -0.378 10.795 8.623 1.00 83.50 477 VAL A CA 1
ATOM 3865 C C . VAL A 1 477 ? 0.518 12.024 8.461 1.00 83.50 477 VAL A C 1
ATOM 3867 O O . VAL A 1 477 ? 1.714 11.962 8.749 1.00 83.50 477 VAL A O 1
ATOM 3870 N N . ASN A 1 478 ? -0.022 13.165 8.027 1.00 82.00 478 ASN A N 1
ATOM 3871 C CA . ASN A 1 478 ? 0.769 14.386 7.866 1.00 82.00 478 ASN A CA 1
ATOM 3872 C C . ASN A 1 478 ? 1.262 14.963 9.207 1.00 82.00 478 ASN A C 1
ATOM 3874 O O . ASN A 1 478 ? 2.332 15.579 9.241 1.00 82.00 478 ASN A O 1
ATOM 3878 N N . GLN A 1 479 ? 0.540 14.747 10.308 1.00 83.56 479 GLN A N 1
ATOM 3879 C CA . GLN A 1 479 ? 0.990 15.095 11.655 1.00 83.56 479 GLN A CA 1
ATOM 3880 C C . GLN A 1 479 ? 2.088 14.134 12.147 1.00 83.56 479 GLN A C 1
ATOM 3882 O O . GLN A 1 479 ? 3.143 14.591 12.595 1.00 83.56 479 GLN A O 1
ATOM 3887 N N . ASP A 1 480 ? 1.911 12.821 11.973 1.00 82.69 480 ASP A N 1
ATOM 3888 C CA . ASP A 1 480 ? 2.917 11.803 12.313 1.00 82.69 480 ASP A CA 1
ATOM 3889 C C . ASP A 1 480 ? 4.231 12.015 11.544 1.00 82.69 480 ASP A C 1
ATOM 3891 O O . ASP A 1 480 ? 5.321 11.932 12.120 1.00 82.69 480 ASP A O 1
ATOM 3895 N N . ARG A 1 481 ? 4.153 12.385 10.259 1.00 86.50 481 ARG A N 1
ATOM 3896 C CA . ARG A 1 481 ? 5.312 12.785 9.443 1.00 86.50 481 ARG A CA 1
ATOM 3897 C C . ARG A 1 481 ? 6.092 13.946 10.068 1.00 86.50 481 ARG A C 1
ATOM 3899 O O . ARG A 1 481 ? 7.322 13.916 10.059 1.00 86.50 481 ARG A O 1
ATOM 3906 N N . GLN A 1 482 ? 5.424 14.945 10.654 1.00 83.56 482 GLN A N 1
ATOM 3907 C CA . GLN A 1 482 ? 6.107 16.061 11.329 1.00 83.56 482 GLN A CA 1
ATOM 3908 C C . GLN A 1 482 ? 6.868 15.597 12.576 1.00 83.56 482 GLN A C 1
ATOM 3910 O O . GLN A 1 482 ? 8.025 15.977 12.754 1.00 83.56 482 GLN A O 1
ATOM 3915 N N . TYR A 1 483 ? 6.269 14.734 13.403 1.00 83.56 483 TYR A N 1
ATOM 3916 C CA . TYR A 1 483 ? 6.957 14.172 14.571 1.00 83.56 483 TYR A CA 1
ATOM 3917 C C . TYR A 1 483 ? 8.135 13.267 14.175 1.00 83.56 483 TYR A C 1
ATOM 3919 O O . TYR A 1 483 ? 9.175 13.281 14.838 1.00 83.56 483 TYR A O 1
ATOM 3927 N N . GLN A 1 484 ? 8.022 12.527 13.068 1.00 83.81 484 GLN A N 1
ATOM 3928 C CA . GLN A 1 484 ? 9.131 11.743 12.517 1.00 83.81 484 GLN A CA 1
ATOM 3929 C C . GLN A 1 484 ? 10.276 12.628 11.997 1.00 83.81 484 GLN A C 1
ATOM 3931 O O . GLN A 1 484 ? 11.441 12.300 12.238 1.00 83.81 484 GLN A O 1
ATOM 3936 N N . ILE A 1 485 ? 9.970 13.763 11.352 1.00 85.06 485 ILE A N 1
ATOM 3937 C CA . ILE A 1 485 ? 10.966 14.771 10.948 1.00 85.06 485 ILE A CA 1
ATOM 3938 C C . ILE A 1 485 ? 11.696 15.329 12.178 1.00 85.06 485 ILE A C 1
ATOM 3940 O O . ILE A 1 485 ? 12.926 15.329 12.193 1.00 85.06 485 ILE A O 1
ATOM 3944 N N . ASP A 1 486 ? 10.981 15.730 13.233 1.00 79.31 486 ASP A N 1
ATOM 3945 C CA . ASP A 1 486 ? 11.603 16.236 14.469 1.00 79.31 486 ASP A CA 1
ATOM 3946 C C . ASP A 1 486 ? 12.510 15.189 15.125 1.00 79.31 486 ASP A C 1
ATOM 3948 O O . ASP A 1 486 ? 13.656 15.468 15.483 1.00 79.31 486 ASP A O 1
ATOM 3952 N N . ALA A 1 487 ? 12.026 13.950 15.248 1.00 77.56 487 ALA A N 1
ATOM 3953 C CA . ALA A 1 487 ? 12.801 12.851 15.810 1.00 77.56 487 ALA A CA 1
ATOM 3954 C C . ALA A 1 487 ? 14.036 12.511 14.955 1.00 77.56 487 ALA A C 1
ATOM 3956 O O . ALA A 1 487 ? 15.063 12.092 15.493 1.00 77.56 487 ALA A O 1
ATOM 3957 N N . ALA A 1 488 ? 13.973 12.684 13.632 1.00 83.06 488 ALA A N 1
ATOM 3958 C CA . ALA A 1 488 ? 15.127 12.569 12.746 1.00 83.06 488 ALA A CA 1
ATOM 3959 C C . ALA A 1 488 ? 16.132 13.713 12.979 1.00 83.06 488 ALA A C 1
ATOM 3961 O O . ALA A 1 488 ? 17.295 13.435 13.275 1.00 83.06 488 ALA A O 1
ATOM 3962 N N . ILE A 1 489 ? 15.678 14.975 12.979 1.00 78.56 489 ILE A N 1
ATOM 3963 C CA . ILE A 1 489 ? 16.512 16.163 13.252 1.00 78.56 489 ILE A CA 1
ATOM 3964 C C . ILE A 1 489 ? 17.243 16.011 14.589 1.00 78.56 489 ILE A C 1
ATOM 3966 O O . ILE A 1 489 ? 18.467 16.133 14.640 1.00 78.56 489 ILE A O 1
ATOM 3970 N N . VAL A 1 490 ? 16.521 15.682 15.665 1.00 74.81 490 VAL A N 1
ATOM 3971 C CA . VAL A 1 490 ? 17.098 15.528 17.009 1.00 74.81 490 VAL A CA 1
ATOM 3972 C C . VAL A 1 490 ? 18.104 14.375 17.066 1.00 74.81 490 VAL A C 1
ATOM 3974 O O . VAL A 1 490 ? 19.157 14.532 17.682 1.00 74.81 490 VAL A O 1
ATOM 3977 N N . ARG A 1 491 ? 17.840 13.230 16.415 1.00 78.06 491 ARG A N 1
ATOM 3978 C CA . ARG A 1 491 ? 18.793 12.102 16.374 1.00 78.06 491 ARG A CA 1
ATOM 3979 C C . ARG A 1 491 ? 20.073 12.462 15.623 1.00 78.06 491 ARG A C 1
ATOM 3981 O O . ARG A 1 491 ? 21.157 12.230 16.152 1.00 78.06 491 ARG A O 1
ATOM 3988 N N . VAL A 1 492 ? 19.955 13.056 14.435 1.00 77.31 492 VAL A N 1
ATOM 3989 C CA . VAL A 1 492 ? 21.105 13.487 13.624 1.00 77.31 492 VAL A CA 1
ATOM 3990 C C . VAL A 1 492 ? 21.934 14.521 14.388 1.00 77.31 492 VAL A C 1
ATOM 3992 O O . VAL A 1 492 ? 23.138 14.338 14.573 1.00 77.31 492 VAL A O 1
ATOM 3995 N N . MET A 1 493 ? 21.290 15.564 14.919 1.00 67.56 493 MET A N 1
ATOM 3996 C CA . MET A 1 493 ? 21.973 16.633 15.649 1.00 67.56 493 MET A CA 1
ATOM 3997 C C . MET A 1 493 ? 22.616 16.157 16.955 1.00 67.56 493 MET A C 1
ATOM 3999 O O . MET A 1 493 ? 23.737 16.567 17.251 1.00 67.56 493 MET A O 1
ATOM 4003 N N . LYS A 1 494 ? 21.979 15.247 17.704 1.00 70.69 494 LYS A N 1
ATOM 4004 C CA . LYS A 1 494 ? 22.564 14.663 18.923 1.00 70.69 494 LYS A CA 1
ATOM 4005 C C . LYS A 1 494 ? 23.811 13.823 18.623 1.00 70.69 494 LYS A C 1
ATOM 4007 O O . LYS A 1 494 ? 24.765 13.873 19.396 1.00 70.69 494 LYS A O 1
ATOM 4012 N N . THR A 1 495 ? 23.823 13.084 17.512 1.00 72.81 495 THR A N 1
ATOM 4013 C CA . THR A 1 495 ? 24.979 12.273 17.095 1.00 72.81 495 THR A CA 1
ATOM 4014 C C . THR A 1 495 ? 26.113 13.134 16.538 1.00 72.81 495 THR A C 1
ATOM 4016 O O . THR A 1 495 ? 27.264 12.961 16.928 1.00 72.81 495 THR A O 1
ATOM 4019 N N . ARG A 1 496 ? 25.810 14.071 15.630 1.00 69.94 496 ARG A N 1
ATOM 4020 C CA . ARG A 1 496 ? 26.827 14.873 14.927 1.00 69.94 496 ARG A CA 1
ATOM 4021 C C . ARG A 1 496 ? 27.344 16.058 15.748 1.00 69.94 496 ARG A C 1
ATOM 4023 O O . ARG A 1 496 ? 28.458 16.507 15.500 1.00 69.94 496 ARG A O 1
ATOM 4030 N N . LYS A 1 497 ? 26.554 16.575 16.701 1.00 62.91 497 LYS A N 1
ATOM 4031 C CA . LYS A 1 497 ? 26.739 17.818 17.490 1.00 62.91 497 LYS A CA 1
ATOM 4032 C C . LYS A 1 497 ? 26.822 19.118 16.675 1.00 62.91 497 LYS A C 1
ATOM 4034 O O . LYS A 1 497 ? 26.280 20.128 17.108 1.00 62.91 497 LYS A O 1
ATOM 4039 N N . LYS A 1 498 ? 27.474 19.093 15.509 1.00 64.38 498 LYS A N 1
ATOM 4040 C CA . LYS A 1 498 ? 27.659 20.200 14.566 1.00 64.38 498 LYS A CA 1
ATOM 4041 C C . LYS A 1 498 ? 27.562 19.665 13.138 1.00 64.38 498 LYS A C 1
ATOM 4043 O O . LYS A 1 498 ? 28.290 18.747 12.774 1.00 64.38 498 LYS A O 1
ATOM 4048 N N . LEU A 1 499 ? 26.670 20.232 12.327 1.00 66.75 499 LEU A N 1
ATOM 4049 C CA . LEU A 1 499 ? 26.461 19.820 10.936 1.00 66.75 499 LEU A CA 1
ATOM 4050 C C . LEU A 1 499 ? 26.075 21.027 10.067 1.00 66.75 499 LEU A C 1
ATOM 4052 O O . LEU A 1 499 ? 25.379 21.933 10.527 1.00 66.75 499 LEU A O 1
ATOM 4056 N N . ASN A 1 500 ? 26.535 21.045 8.813 1.00 78.38 500 ASN A N 1
ATOM 4057 C CA . ASN A 1 500 ? 26.117 22.037 7.817 1.00 78.38 500 ASN A CA 1
ATOM 4058 C C . ASN A 1 500 ? 24.660 21.757 7.407 1.00 78.38 500 ASN A C 1
ATOM 4060 O O . ASN A 1 500 ? 24.306 20.613 7.137 1.00 78.38 500 ASN A O 1
ATOM 4064 N N . HIS A 1 501 ? 23.834 22.796 7.301 1.00 74.69 501 HIS A N 1
ATOM 4065 C CA . HIS A 1 501 ? 22.429 22.713 6.893 1.00 74.69 501 HIS A CA 1
ATOM 4066 C C . HIS A 1 501 ? 22.179 21.907 5.596 1.00 74.69 501 HIS A C 1
ATOM 4068 O O . HIS A 1 501 ? 21.196 21.174 5.522 1.00 74.69 501 HIS A O 1
ATOM 4074 N N . GLN A 1 502 ? 23.052 21.992 4.581 1.00 79.00 502 GLN A N 1
ATOM 4075 C CA . GLN A 1 502 ? 22.910 21.171 3.364 1.00 79.00 502 GLN A CA 1
ATOM 4076 C C . GLN A 1 502 ? 23.128 19.675 3.640 1.00 79.00 502 GLN A C 1
ATOM 4078 O O . GLN A 1 502 ? 22.360 18.852 3.148 1.00 79.00 502 GLN A O 1
ATOM 4083 N N . LEU A 1 503 ? 24.121 19.336 4.470 1.00 79.31 503 LEU A N 1
ATOM 4084 C CA . LEU A 1 503 ? 24.401 17.956 4.880 1.00 79.31 503 LEU A CA 1
ATOM 4085 C C . LEU A 1 503 ? 23.314 17.414 5.819 1.00 79.31 503 LEU A C 1
ATOM 4087 O O . LEU A 1 503 ? 22.929 16.257 5.703 1.00 79.31 503 LEU A O 1
ATOM 4091 N N . LEU A 1 504 ? 22.762 18.258 6.698 1.00 79.44 504 LEU A N 1
ATOM 4092 C CA . LEU A 1 504 ? 21.607 17.909 7.528 1.00 79.44 504 LEU A CA 1
ATOM 4093 C C . LEU A 1 504 ? 20.400 17.556 6.655 1.00 79.44 504 LEU A C 1
ATOM 4095 O O . LEU A 1 504 ? 19.772 16.529 6.877 1.00 79.44 504 LEU A O 1
ATOM 4099 N N . ILE A 1 505 ? 20.098 18.361 5.631 1.00 83.69 505 ILE A N 1
ATOM 4100 C CA . ILE A 1 505 ? 19.015 18.050 4.692 1.00 83.69 505 ILE A CA 1
ATOM 4101 C C . ILE A 1 505 ? 19.275 16.727 3.956 1.00 83.69 505 ILE A C 1
ATOM 4103 O O . ILE A 1 505 ? 18.347 15.929 3.848 1.00 83.69 505 ILE A O 1
ATOM 4107 N N . SER A 1 506 ? 20.501 16.443 3.497 1.00 85.69 506 SER A N 1
ATOM 4108 C CA . SER A 1 506 ? 20.789 15.164 2.828 1.00 85.69 506 SER A CA 1
ATOM 4109 C C . SER A 1 506 ? 20.713 13.959 3.776 1.00 85.69 506 SER A C 1
ATOM 4111 O O . SER A 1 506 ? 20.195 12.916 3.388 1.00 85.69 506 SER A O 1
ATOM 4113 N N . GLU A 1 507 ? 21.166 14.091 5.028 1.00 85.75 507 GLU A N 1
ATOM 4114 C CA . GLU A 1 507 ? 21.078 13.029 6.045 1.00 85.75 507 GLU A CA 1
ATOM 4115 C C . GLU A 1 507 ? 19.616 12.777 6.476 1.00 85.75 507 GLU A C 1
ATOM 4117 O O . GLU A 1 507 ? 19.216 11.629 6.667 1.00 85.75 507 GLU A O 1
ATOM 4122 N N . LEU A 1 508 ? 18.778 13.822 6.524 1.00 86.19 508 LEU A N 1
ATOM 4123 C CA . LEU A 1 508 ? 17.330 13.698 6.740 1.00 86.19 508 LEU A CA 1
ATOM 4124 C C . LEU A 1 508 ? 16.621 13.017 5.564 1.00 86.19 508 LEU A C 1
ATOM 4126 O O . LEU A 1 508 ? 15.805 12.129 5.799 1.00 86.19 508 LEU A O 1
ATOM 4130 N N . PHE A 1 509 ? 16.949 13.372 4.318 1.00 84.44 509 PHE A N 1
ATOM 4131 C CA . PHE A 1 509 ? 16.417 12.685 3.133 1.00 84.44 509 PHE A CA 1
ATOM 4132 C C . PHE A 1 509 ? 16.808 11.202 3.081 1.00 84.44 509 PHE A C 1
ATOM 4134 O O . PHE A 1 509 ? 16.013 10.387 2.630 1.00 84.44 509 PHE A O 1
ATOM 4141 N N . ALA A 1 510 ? 17.995 10.837 3.573 1.00 82.56 510 ALA A N 1
ATOM 4142 C CA . ALA A 1 510 ? 18.415 9.440 3.671 1.00 82.56 510 ALA A CA 1
ATOM 4143 C C . ALA A 1 510 ? 17.721 8.669 4.816 1.00 82.56 510 ALA A C 1
ATOM 4145 O O . ALA A 1 510 ? 17.582 7.448 4.741 1.00 82.56 510 ALA A O 1
ATOM 4146 N N . GLN A 1 511 ? 17.302 9.353 5.890 1.00 83.00 511 GLN A N 1
ATOM 4147 C CA . GLN A 1 511 ? 16.678 8.718 7.059 1.00 83.00 511 GLN A CA 1
ATOM 4148 C C . GLN A 1 511 ? 15.144 8.624 6.969 1.00 83.00 511 GLN A C 1
ATOM 4150 O O . GLN A 1 511 ? 14.556 7.686 7.515 1.00 83.00 511 GLN A O 1
ATOM 4155 N N . LEU A 1 512 ? 14.486 9.593 6.330 1.00 83.00 512 LEU A N 1
ATOM 4156 C CA . LEU A 1 512 ? 13.028 9.666 6.218 1.00 83.00 512 LEU A CA 1
ATOM 4157 C C . LEU A 1 512 ? 12.536 8.805 5.047 1.00 83.00 512 LEU A C 1
ATOM 4159 O O . LEU A 1 512 ? 13.033 8.902 3.932 1.00 83.00 512 LEU A O 1
ATOM 4163 N N . ARG A 1 513 ? 11.543 7.947 5.306 1.00 71.44 513 ARG A N 1
ATOM 4164 C CA . ARG A 1 513 ? 11.060 6.920 4.358 1.00 71.44 513 ARG A CA 1
ATOM 4165 C C . ARG A 1 513 ? 9.763 7.291 3.631 1.00 71.44 513 ARG A C 1
ATOM 4167 O O . ARG A 1 513 ? 9.088 6.418 3.098 1.00 71.44 513 ARG A O 1
ATOM 4174 N N . PHE A 1 514 ? 9.413 8.570 3.648 1.00 78.06 514 PHE A N 1
ATOM 4175 C CA . PHE A 1 514 ? 8.222 9.145 3.028 1.00 78.06 514 PHE A CA 1
ATOM 4176 C C . PHE A 1 514 ? 8.621 10.434 2.291 1.00 78.06 514 PHE A C 1
ATOM 4178 O O . PHE A 1 514 ? 9.638 11.041 2.643 1.00 78.06 514 PHE A O 1
ATOM 4185 N N . PRO A 1 515 ? 7.867 10.875 1.271 1.00 72.06 515 PRO A N 1
ATOM 4186 C CA . PRO A 1 515 ? 8.246 12.040 0.482 1.00 72.06 515 PRO A CA 1
ATOM 4187 C C . PRO A 1 515 ? 8.083 13.325 1.307 1.00 72.06 515 PRO A C 1
ATOM 4189 O O . PRO A 1 515 ? 6.995 13.636 1.790 1.00 72.06 515 PRO A O 1
ATOM 4192 N N . VAL A 1 516 ? 9.165 14.099 1.443 1.00 80.62 516 VAL A N 1
ATOM 4193 C CA . VAL A 1 516 ? 9.178 15.397 2.143 1.00 80.62 516 VAL A CA 1
ATOM 4194 C C . VAL A 1 516 ? 9.723 16.472 1.218 1.00 80.62 516 VAL A C 1
ATOM 4196 O O . VAL A 1 516 ? 10.709 16.254 0.517 1.00 80.62 516 VAL A O 1
ATOM 4199 N N . ARG A 1 517 ? 9.129 17.668 1.208 1.00 81.25 517 ARG A N 1
ATOM 4200 C CA . ARG A 1 517 ? 9.677 18.775 0.415 1.00 81.25 517 ARG A CA 1
ATOM 4201 C C . ARG A 1 517 ? 10.828 19.414 1.183 1.00 81.25 517 ARG A C 1
ATOM 4203 O O . ARG A 1 517 ? 10.739 19.644 2.389 1.00 81.25 517 ARG A O 1
ATOM 4210 N N . ALA A 1 518 ? 11.879 19.824 0.476 1.00 80.38 518 ALA A N 1
ATOM 4211 C CA . ALA A 1 518 ? 12.988 20.558 1.090 1.00 80.38 518 ALA A CA 1
ATOM 4212 C C . ALA A 1 518 ? 12.535 21.873 1.767 1.00 80.38 518 ALA A C 1
ATOM 4214 O O . ALA A 1 518 ? 13.190 22.342 2.695 1.00 80.38 518 ALA A O 1
ATOM 4215 N N . ALA A 1 519 ? 11.416 22.465 1.329 1.00 79.94 519 ALA A N 1
ATOM 4216 C CA . ALA A 1 519 ? 10.790 23.615 1.985 1.00 79.94 519 ALA A CA 1
ATOM 4217 C C . ALA A 1 519 ? 10.216 23.265 3.372 1.00 79.94 519 ALA A C 1
ATOM 4219 O O . ALA A 1 519 ? 10.414 24.025 4.319 1.00 79.94 519 ALA A O 1
ATOM 4220 N N . ASP A 1 520 ? 9.580 22.100 3.511 1.00 80.75 520 ASP A N 1
ATOM 4221 C CA . ASP A 1 520 ? 8.973 21.645 4.765 1.00 80.75 520 ASP A CA 1
ATOM 4222 C C . ASP A 1 520 ? 10.059 21.280 5.786 1.00 80.75 520 ASP A C 1
ATOM 4224 O O . ASP A 1 520 ? 9.984 21.699 6.942 1.00 80.75 520 ASP A O 1
ATOM 4228 N N . LEU A 1 521 ? 11.135 20.611 5.340 1.00 82.44 521 LEU A N 1
ATOM 4229 C CA . LEU A 1 521 ? 12.330 20.376 6.161 1.00 82.44 521 LEU A CA 1
ATOM 4230 C C . LEU A 1 521 ? 12.964 21.692 6.628 1.00 82.44 521 LEU A C 1
ATOM 4232 O O . LEU A 1 521 ? 13.211 21.850 7.820 1.00 82.44 521 LEU A O 1
ATOM 4236 N N . LYS A 1 522 ? 13.178 22.668 5.731 1.00 79.75 522 LYS A N 1
ATOM 4237 C CA . LYS A 1 522 ? 13.703 23.999 6.100 1.00 79.75 522 LYS A CA 1
ATOM 4238 C C . LYS A 1 522 ? 12.818 24.692 7.136 1.00 79.75 522 LYS A C 1
ATOM 4240 O O . LYS A 1 522 ? 13.335 25.206 8.127 1.00 79.75 522 LYS A O 1
ATOM 4245 N N . LYS A 1 523 ? 11.494 24.676 6.937 1.00 80.38 523 LYS A N 1
ATOM 4246 C CA . LYS A 1 523 ? 10.523 25.239 7.884 1.00 80.38 523 LYS A CA 1
ATOM 4247 C C . LYS A 1 523 ? 10.617 24.541 9.241 1.00 80.38 523 LYS A C 1
ATOM 4249 O O . LYS A 1 523 ? 10.649 25.226 10.259 1.00 80.38 523 LYS A O 1
ATOM 4254 N N . ARG A 1 524 ? 10.710 23.207 9.277 1.00 79.12 524 ARG A N 1
ATOM 4255 C CA . ARG A 1 524 ? 10.781 22.449 10.535 1.00 79.12 524 ARG A CA 1
ATOM 4256 C C . ARG A 1 524 ? 12.116 22.615 11.260 1.00 79.12 524 ARG A C 1
ATOM 4258 O O . ARG A 1 524 ? 12.102 22.842 12.463 1.00 79.12 524 ARG A O 1
ATOM 4265 N N . ILE A 1 525 ? 13.244 22.615 10.546 1.00 75.62 525 ILE A N 1
ATOM 4266 C CA . ILE A 1 525 ? 14.570 22.937 11.105 1.00 75.62 525 ILE A CA 1
ATOM 4267 C C . ILE A 1 525 ? 14.560 24.349 11.710 1.00 75.62 525 ILE A C 1
ATOM 4269 O O . ILE A 1 525 ? 15.024 24.530 12.834 1.00 75.62 525 ILE A O 1
ATOM 4273 N N . GLY A 1 526 ? 13.979 25.332 11.010 1.00 64.19 526 GLY A N 1
ATOM 4274 C CA . GLY A 1 526 ? 13.801 26.693 11.524 1.00 64.19 526 GLY A CA 1
ATOM 4275 C C . GLY A 1 526 ? 12.952 26.738 12.797 1.00 64.19 526 GLY A C 1
ATOM 4276 O O . GLY A 1 526 ? 13.388 27.305 13.795 1.00 64.19 526 GLY A O 1
ATOM 4277 N N . LEU A 1 527 ? 11.789 26.075 12.796 1.00 65.69 527 LEU A N 1
ATOM 4278 C CA . LEU A 1 527 ? 10.912 25.982 13.969 1.00 65.69 527 LEU A CA 1
ATOM 4279 C C . LEU A 1 527 ? 11.609 25.314 15.163 1.00 65.69 527 LEU A C 1
ATOM 4281 O O . LEU A 1 527 ? 11.543 25.844 16.271 1.00 65.69 527 LEU A O 1
ATOM 4285 N N . MET A 1 528 ? 12.325 24.203 14.952 1.00 60.91 528 MET A N 1
ATOM 4286 C CA . MET A 1 528 ? 13.096 23.547 16.012 1.00 60.91 528 MET A CA 1
ATOM 4287 C C . MET A 1 528 ? 14.203 24.458 16.555 1.00 60.91 528 MET A C 1
ATOM 4289 O O . MET A 1 528 ? 14.362 24.538 17.771 1.00 60.91 528 MET A O 1
ATOM 4293 N N . ALA A 1 529 ? 14.922 25.186 15.693 1.00 53.94 529 ALA A N 1
ATOM 4294 C CA . ALA A 1 529 ? 15.938 26.148 16.121 1.00 53.94 529 ALA A CA 1
ATOM 4295 C C . ALA A 1 529 ? 15.335 27.272 16.986 1.00 53.94 529 ALA A C 1
ATOM 4297 O O . ALA A 1 529 ? 15.875 27.575 18.049 1.00 53.94 529 ALA A O 1
ATOM 4298 N N . THR A 1 530 ? 14.176 27.824 16.598 1.00 42.97 530 THR A N 1
ATOM 4299 C CA . THR A 1 530 ? 13.474 28.851 17.393 1.00 42.97 530 THR A CA 1
ATOM 4300 C C . THR A 1 530 ? 12.883 28.314 18.698 1.00 42.97 530 THR A C 1
ATOM 4302 O O . THR A 1 530 ? 12.920 29.003 19.712 1.00 42.97 530 THR A O 1
ATOM 4305 N N . ALA A 1 531 ? 12.368 27.081 18.704 1.00 41.19 531 ALA A N 1
ATOM 4306 C CA . ALA A 1 531 ? 11.709 26.484 19.865 1.00 41.19 531 ALA A CA 1
ATOM 4307 C C . ALA A 1 531 ? 12.685 25.956 20.931 1.00 41.19 531 ALA A C 1
ATOM 4309 O O . ALA A 1 531 ? 12.248 25.604 22.024 1.00 41.19 531 ALA A O 1
ATOM 4310 N N . THR A 1 532 ? 13.986 25.859 20.622 1.00 40.91 532 THR A N 1
ATOM 4311 C CA . THR A 1 532 ? 14.978 25.223 21.511 1.00 40.91 532 THR A CA 1
ATOM 4312 C C . THR A 1 532 ? 16.137 26.116 21.963 1.00 40.91 532 THR A C 1
ATOM 4314 O O . THR A 1 532 ? 17.093 25.614 22.546 1.00 40.91 532 THR A O 1
ATOM 4317 N N . ALA A 1 533 ? 16.041 27.435 21.758 1.00 39.16 533 ALA A N 1
ATOM 4318 C CA . ALA A 1 533 ? 17.009 28.424 22.252 1.00 39.16 533 ALA A CA 1
ATOM 4319 C C . ALA A 1 533 ? 18.483 28.157 21.852 1.00 39.16 533 ALA A C 1
ATOM 4321 O O . ALA A 1 533 ? 19.410 28.444 22.612 1.00 39.16 533 ALA A O 1
ATOM 4322 N N . TRP A 1 534 ? 18.722 27.669 20.627 1.00 35.62 534 TRP A N 1
ATOM 4323 C CA . TRP A 1 534 ? 20.071 27.625 20.046 1.00 35.62 534 TRP A CA 1
ATOM 4324 C C . TRP A 1 534 ? 20.509 29.014 19.567 1.00 35.62 534 TRP A C 1
ATOM 4326 O O . TRP A 1 534 ? 20.346 29.342 18.398 1.00 35.62 534 TRP A O 1
ATOM 4336 N N . LEU A 1 535 ? 21.070 29.792 20.501 1.00 33.12 535 LEU A N 1
ATOM 4337 C CA . LEU A 1 535 ? 21.937 30.971 20.318 1.00 33.12 535 LEU A CA 1
ATOM 4338 C C . LEU A 1 535 ? 21.573 31.940 19.174 1.00 33.12 535 LEU A C 1
ATOM 4340 O O . LEU A 1 535 ? 21.906 31.736 18.006 1.00 33.12 535 LEU A O 1
ATOM 4344 N N . GLY A 1 536 ? 21.007 33.090 19.543 1.00 38.06 536 GLY A N 1
ATOM 4345 C CA . GLY A 1 536 ? 20.823 34.208 18.622 1.00 38.06 536 GLY A CA 1
ATOM 4346 C C . GLY A 1 536 ? 22.148 34.853 18.203 1.00 38.06 536 GLY A C 1
ATOM 4347 O O . GLY A 1 536 ? 22.744 35.598 18.973 1.00 38.06 536 GLY A O 1
ATOM 4348 N N . ASN A 1 537 ? 22.569 34.630 16.955 1.00 32.94 537 ASN A N 1
ATOM 4349 C CA . ASN A 1 537 ? 23.396 35.576 16.200 1.00 32.94 537 ASN A CA 1
ATOM 4350 C C . ASN A 1 537 ? 23.147 35.403 14.681 1.00 32.94 537 ASN A C 1
ATOM 4352 O O . ASN A 1 537 ? 23.430 34.326 14.144 1.00 32.94 537 ASN A O 1
ATOM 4356 N N . PRO A 1 538 ? 22.649 36.427 13.953 1.00 35.69 538 PRO A N 1
ATOM 4357 C CA . PRO A 1 538 ? 22.367 36.325 12.516 1.00 35.69 538 PRO A CA 1
ATOM 4358 C C . PRO A 1 538 ? 23.578 35.982 11.630 1.00 35.69 538 PRO A C 1
ATOM 4360 O O . PRO A 1 538 ? 23.388 35.485 10.517 1.00 35.69 538 PRO A O 1
ATOM 4363 N N . ALA A 1 539 ? 24.808 36.218 12.102 1.00 30.80 539 ALA A N 1
ATOM 4364 C CA . ALA A 1 539 ? 26.032 36.023 11.325 1.00 30.80 539 ALA A CA 1
ATOM 4365 C C . ALA A 1 539 ? 26.445 34.544 11.151 1.00 30.80 539 ALA A C 1
ATOM 4367 O O . ALA A 1 539 ? 27.132 34.207 10.185 1.00 30.80 539 ALA A O 1
ATOM 4368 N N . ILE A 1 540 ? 26.013 33.624 12.028 1.00 33.19 540 ILE A N 1
ATOM 4369 C CA . ILE A 1 540 ? 26.492 32.223 12.035 1.00 33.19 540 ILE A CA 1
ATOM 4370 C C . ILE A 1 540 ? 25.499 31.277 11.333 1.00 33.19 540 ILE A C 1
ATOM 4372 O O . ILE A 1 540 ? 25.088 30.241 11.849 1.00 33.19 540 ILE A O 1
ATOM 4376 N N . ARG A 1 541 ? 25.150 31.572 10.075 1.00 31.45 541 ARG A N 1
ATOM 4377 C CA . ARG A 1 541 ? 24.273 30.717 9.237 1.00 31.45 541 ARG A CA 1
ATOM 4378 C C . ARG A 1 541 ? 24.899 29.393 8.748 1.00 31.45 541 ARG A C 1
ATOM 4380 O O . ARG A 1 541 ? 24.397 28.798 7.795 1.00 31.45 541 ARG A O 1
ATOM 4387 N N . ARG A 1 542 ? 26.000 28.916 9.345 1.00 32.41 542 ARG A N 1
ATOM 4388 C CA . ARG A 1 542 ? 26.729 27.717 8.868 1.00 32.41 542 ARG A CA 1
ATOM 4389 C C . ARG A 1 542 ? 26.844 26.555 9.852 1.00 32.41 542 ARG A C 1
ATOM 4391 O O . ARG A 1 542 ? 27.133 25.454 9.390 1.00 32.41 542 ARG A O 1
ATOM 4398 N N . TYR A 1 543 ? 26.583 26.746 11.148 1.00 32.34 543 TYR A N 1
ATOM 4399 C CA . TYR A 1 543 ? 26.780 25.689 12.145 1.00 32.34 543 TYR A CA 1
ATOM 4400 C C . TYR A 1 543 ? 25.731 25.716 13.259 1.00 32.34 543 TYR A C 1
ATOM 4402 O O . TYR A 1 543 ? 25.588 26.711 13.958 1.00 32.34 543 TYR A O 1
ATOM 4410 N N . LEU A 1 544 ? 25.052 24.584 13.448 1.00 34.44 544 LEU A N 1
ATOM 4411 C CA . LEU A 1 544 ? 24.285 24.269 14.656 1.00 34.44 544 LEU A CA 1
ATOM 4412 C C . LEU A 1 544 ? 25.234 23.687 15.724 1.00 34.44 544 LEU A C 1
ATOM 4414 O O . LEU A 1 544 ? 26.259 23.103 15.369 1.00 34.44 544 LEU A O 1
ATOM 4418 N N . MET A 1 545 ? 24.900 23.824 17.009 1.00 29.98 545 MET A N 1
ATOM 4419 C CA . MET A 1 545 ? 25.689 23.316 18.145 1.00 29.98 545 MET A CA 1
ATOM 4420 C C . MET A 1 545 ? 24.761 22.629 19.168 1.00 29.98 545 MET A C 1
ATOM 4422 O O . MET A 1 545 ? 23.544 22.755 19.049 1.00 29.98 545 MET A O 1
ATOM 4426 N N . TYR A 1 546 ? 25.303 21.888 20.144 1.00 30.81 546 TYR A N 1
ATOM 4427 C CA . TYR A 1 546 ? 24.519 21.212 21.192 1.00 30.81 546 TYR A CA 1
ATOM 4428 C C . TYR A 1 546 ? 25.168 21.358 22.583 1.00 30.81 546 TYR A C 1
ATOM 4430 O O . TYR A 1 546 ? 26.390 21.294 22.710 1.00 30.81 546 TYR A O 1
ATOM 4438 N N . ILE A 1 547 ? 24.333 21.528 23.613 1.00 28.61 547 ILE A N 1
ATOM 4439 C CA . ILE A 1 547 ? 24.618 21.824 25.032 1.00 28.61 547 ILE A CA 1
ATOM 4440 C C . ILE A 1 547 ? 23.582 21.058 25.887 1.00 28.61 547 ILE A C 1
ATOM 4442 O O . ILE A 1 547 ? 22.454 20.845 25.443 1.00 28.61 547 ILE A O 1
ATOM 4446 N N . SER A 1 548 ? 23.939 20.641 27.106 1.00 27.92 548 SER A N 1
ATOM 4447 C CA . SER A 1 548 ? 23.062 19.905 28.035 1.00 27.92 548 SER A CA 1
ATOM 4448 C C . SER A 1 548 ? 23.133 20.443 29.471 1.00 27.92 548 SER A C 1
ATOM 4450 O O . SER A 1 548 ? 24.202 20.836 29.923 1.00 27.92 548 SER A O 1
ATOM 4452 N N . TYR A 1 549 ? 22.008 20.391 30.190 1.00 33.03 549 TYR A N 1
ATOM 4453 C CA . TYR A 1 549 ? 21.836 20.743 31.611 1.00 33.03 549 TYR A CA 1
ATOM 4454 C C . TYR A 1 549 ? 21.271 19.534 32.374 1.00 33.03 549 TYR A C 1
ATOM 4456 O O . TYR A 1 549 ? 20.516 18.791 31.757 1.00 33.03 549 TYR A O 1
ATOM 4464 N N . ASP A 1 550 ? 21.585 19.343 33.665 1.00 33.12 550 ASP A N 1
ATOM 4465 C CA . ASP A 1 550 ? 21.073 18.225 34.482 1.00 33.12 550 ASP A CA 1
ATOM 4466 C C . ASP A 1 550 ? 19.957 18.629 35.470 1.00 33.12 550 ASP A C 1
ATOM 4468 O O . ASP A 1 550 ? 20.183 19.386 36.412 1.00 33.12 550 ASP A O 1
ATOM 4472 N N . GLY A 1 551 ? 18.757 18.071 35.278 1.00 34.66 551 GLY A N 1
ATOM 4473 C CA . GLY A 1 551 ? 17.577 18.272 36.128 1.00 34.66 551 GLY A CA 1
ATOM 4474 C C . GLY A 1 551 ? 17.364 17.216 37.224 1.00 34.66 551 GLY A C 1
ATOM 4475 O O . GLY A 1 551 ? 16.332 17.242 37.895 1.00 34.66 551 GLY A O 1
ATOM 4476 N N . SER A 1 552 ? 18.296 16.275 37.421 1.00 32.28 552 SER A N 1
ATOM 4477 C CA . SER A 1 552 ? 18.090 15.096 38.282 1.00 32.28 552 SER A CA 1
ATOM 4478 C C . SER A 1 552 ? 17.925 15.401 39.780 1.00 32.28 552 SER A C 1
ATOM 4480 O O . SER A 1 552 ? 17.373 14.583 40.515 1.00 32.28 552 SER A O 1
ATOM 4482 N N . ARG A 1 553 ? 18.377 16.574 40.249 1.00 34.41 553 ARG A N 1
ATOM 4483 C CA . ARG A 1 553 ? 18.416 16.906 41.686 1.00 34.41 553 ARG A CA 1
ATOM 4484 C C . ARG A 1 553 ? 17.155 17.564 42.254 1.00 34.41 553 ARG A C 1
ATOM 4486 O O . ARG A 1 553 ? 16.999 17.531 43.470 1.00 34.41 553 ARG A O 1
ATOM 4493 N N . PHE A 1 554 ? 16.263 18.137 41.434 1.00 39.31 554 PHE A N 1
ATOM 4494 C CA . PHE A 1 554 ? 15.065 18.848 41.925 1.00 39.31 554 PHE A CA 1
ATOM 4495 C C . PHE A 1 554 ? 13.860 18.756 40.962 1.00 39.31 554 PHE A C 1
ATOM 4497 O O . PHE A 1 554 ? 13.602 19.701 40.213 1.00 39.31 554 PHE A O 1
ATOM 4504 N N . PRO A 1 555 ? 13.071 17.663 41.001 1.00 36.00 555 PRO A N 1
ATOM 4505 C CA . PRO A 1 555 ? 11.915 17.477 40.113 1.00 36.00 555 PRO A CA 1
ATOM 4506 C C . PRO A 1 555 ? 10.839 18.569 40.244 1.00 36.00 555 PRO A C 1
ATOM 4508 O O . PRO A 1 555 ? 10.209 18.949 39.260 1.00 36.00 555 PRO A O 1
ATOM 4511 N N . GLU A 1 556 ? 10.654 19.110 41.450 1.00 40.09 556 GLU A N 1
ATOM 4512 C CA . GLU A 1 556 ? 9.608 20.093 41.778 1.00 40.09 556 GLU A CA 1
ATOM 4513 C C . GLU A 1 556 ? 9.902 21.505 41.235 1.00 40.09 556 GLU A C 1
ATOM 4515 O O . GLU A 1 556 ? 8.988 22.311 41.082 1.00 40.09 556 GLU A O 1
ATOM 4520 N N . MET A 1 557 ? 11.158 21.806 40.877 1.00 38.00 557 MET A N 1
ATOM 4521 C CA . MET A 1 557 ? 11.525 23.091 40.258 1.00 38.00 557 MET A CA 1
ATOM 4522 C C . MET A 1 557 ? 11.343 23.106 38.730 1.00 38.00 557 MET A C 1
ATOM 4524 O O . MET A 1 557 ? 11.493 24.157 38.111 1.00 38.00 557 MET A O 1
ATOM 4528 N N . ALA A 1 558 ? 10.980 21.972 38.114 1.00 35.38 558 ALA A N 1
ATOM 4529 C CA . ALA A 1 558 ? 10.607 21.906 36.697 1.00 35.38 558 ALA A CA 1
ATOM 4530 C C . ALA A 1 558 ? 9.136 22.300 36.447 1.00 35.38 558 ALA A C 1
ATOM 4532 O O . ALA A 1 558 ? 8.779 22.730 35.349 1.00 35.38 558 ALA A O 1
ATOM 4533 N N . THR A 1 559 ? 8.271 22.185 37.459 1.00 38.84 559 THR A N 1
ATOM 4534 C CA . THR A 1 559 ? 6.874 22.635 37.407 1.00 38.84 559 THR A CA 1
ATOM 4535 C C . THR A 1 559 ? 6.785 24.128 37.721 1.00 38.84 559 THR A C 1
ATOM 4537 O O . THR A 1 559 ? 6.484 24.516 38.848 1.00 38.84 559 THR A O 1
ATOM 4540 N N . GLY A 1 560 ? 7.056 24.971 36.719 1.00 38.91 560 GLY A N 1
ATOM 4541 C CA . GLY A 1 560 ? 7.053 26.440 36.812 1.00 38.91 560 GLY A CA 1
ATOM 4542 C C . GLY A 1 560 ? 5.671 27.073 37.034 1.00 38.91 560 GLY A C 1
ATOM 4543 O O . GLY A 1 560 ? 5.213 27.858 36.212 1.00 38.91 560 GLY A O 1
ATOM 4544 N N . GLY A 1 561 ? 4.996 26.736 38.136 1.00 35.72 561 GLY A N 1
ATOM 4545 C CA . GLY A 1 561 ? 3.636 27.189 38.451 1.00 35.72 561 GLY A CA 1
ATOM 4546 C C . GLY A 1 561 ? 3.524 28.582 39.083 1.00 35.72 561 GLY A C 1
ATOM 4547 O O . GLY A 1 561 ? 2.410 29.070 39.243 1.00 35.72 561 GLY A O 1
ATOM 4548 N N . THR A 1 562 ? 4.638 29.216 39.474 1.00 39.50 562 THR A N 1
ATOM 4549 C CA . THR A 1 562 ? 4.634 30.474 40.258 1.00 39.50 562 THR A CA 1
ATOM 4550 C C . THR A 1 562 ? 5.671 31.524 39.830 1.00 39.50 562 THR A C 1
ATOM 4552 O O . THR A 1 562 ? 5.801 32.544 40.499 1.00 39.50 562 THR A O 1
ATOM 4555 N N . GLY A 1 563 ? 6.393 31.321 38.719 1.00 39.28 563 GLY A N 1
ATOM 4556 C CA . GLY A 1 563 ? 7.259 32.356 38.123 1.00 39.28 563 GLY A CA 1
ATOM 4557 C C . GLY A 1 563 ? 8.553 32.703 38.879 1.00 39.28 563 GLY A C 1
ATOM 4558 O O . GLY A 1 563 ? 9.060 33.805 38.709 1.00 39.28 563 GLY A O 1
ATOM 4559 N N . LEU A 1 564 ? 9.068 31.797 39.719 1.00 41.19 564 LEU A N 1
ATOM 4560 C CA . LEU A 1 564 ? 10.359 31.932 40.412 1.00 41.19 564 LEU A CA 1
ATOM 4561 C C . LEU A 1 564 ? 11.134 30.602 40.376 1.00 41.19 564 LEU A C 1
ATOM 4563 O O . LEU A 1 564 ? 11.229 29.885 41.373 1.00 41.19 564 LEU A O 1
ATOM 4567 N N . GLY A 1 565 ? 11.651 30.246 39.200 1.00 41.81 565 GLY A N 1
ATOM 4568 C CA . GLY A 1 565 ? 12.539 29.101 39.004 1.00 41.81 565 GLY A CA 1
ATOM 4569 C C . GLY A 1 565 ? 14.015 29.429 39.261 1.00 41.81 565 GLY A C 1
ATOM 4570 O O . GLY A 1 565 ? 14.412 30.583 39.423 1.00 41.81 565 GLY A O 1
ATOM 4571 N N . VAL A 1 566 ? 14.868 28.398 39.231 1.00 34.41 566 VAL A N 1
ATOM 4572 C CA . VAL A 1 566 ? 16.335 28.541 39.372 1.00 34.41 566 VAL A CA 1
ATOM 4573 C C . VAL A 1 566 ? 16.920 29.493 38.321 1.00 34.41 566 VAL A C 1
ATOM 4575 O O . VAL A 1 566 ? 17.860 30.225 38.617 1.00 34.41 566 VAL A O 1
ATOM 4578 N N . VAL A 1 567 ? 16.345 29.510 37.113 1.00 37.56 567 VAL A N 1
ATOM 4579 C CA . VAL A 1 567 ? 16.751 30.406 36.020 1.00 37.56 567 VAL A CA 1
ATOM 4580 C C . VAL A 1 567 ? 16.423 31.865 36.344 1.00 37.56 567 VAL A C 1
ATOM 4582 O O . VAL A 1 567 ? 17.270 32.720 36.119 1.00 37.56 567 VAL A O 1
ATOM 4585 N N . ASP A 1 568 ? 15.261 32.147 36.941 1.00 41.88 568 ASP A N 1
ATOM 4586 C CA . ASP A 1 568 ? 14.859 33.507 37.329 1.00 41.88 568 ASP A CA 1
ATOM 4587 C C . ASP A 1 568 ? 15.728 34.035 38.482 1.00 41.88 568 ASP A C 1
ATOM 4589 O O . ASP A 1 568 ? 16.178 35.178 38.450 1.00 41.88 568 ASP A O 1
ATOM 4593 N N . MET A 1 569 ? 16.063 33.180 39.460 1.00 36.97 569 MET A N 1
ATOM 4594 C CA . MET A 1 569 ? 17.012 33.534 40.526 1.00 36.97 569 MET A CA 1
ATOM 4595 C C . MET A 1 569 ? 18.432 33.769 39.996 1.00 36.97 569 MET A C 1
ATOM 4597 O O . MET A 1 569 ? 19.113 34.669 40.479 1.00 36.97 569 MET A O 1
ATOM 4601 N N . LEU A 1 570 ? 18.879 33.003 38.994 1.00 36.12 570 LEU A N 1
ATOM 4602 C CA . LEU A 1 570 ? 20.142 33.256 38.291 1.00 36.12 570 LEU A CA 1
ATOM 4603 C C . LEU A 1 570 ? 20.095 34.583 37.526 1.00 36.12 570 LEU A C 1
ATOM 4605 O O . LEU A 1 570 ? 21.037 35.364 37.615 1.00 36.12 570 LEU A O 1
ATOM 4609 N N . TYR A 1 571 ? 18.991 34.869 36.835 1.00 39.56 571 TYR A N 1
ATOM 4610 C CA . TYR A 1 571 ? 18.783 36.120 36.107 1.00 39.56 571 TYR A CA 1
ATOM 4611 C C . TYR A 1 571 ? 18.840 37.332 37.046 1.00 39.56 571 TYR A C 1
ATOM 4613 O O . TYR A 1 571 ? 19.530 38.311 36.767 1.00 39.56 571 TYR A O 1
ATOM 4621 N N . GLN A 1 572 ? 18.173 37.240 38.199 1.00 39.22 572 GLN A N 1
ATOM 4622 C CA . GLN A 1 572 ? 18.126 38.309 39.190 1.00 39.22 572 GLN A CA 1
ATOM 4623 C C . GLN A 1 572 ? 19.462 38.466 39.934 1.00 39.22 572 GLN A C 1
ATOM 4625 O O . GLN A 1 572 ? 19.949 39.584 40.062 1.00 39.22 572 GLN A O 1
ATOM 4630 N N . ALA A 1 573 ? 20.131 37.370 40.309 1.00 34.12 573 ALA A N 1
ATOM 4631 C CA . ALA A 1 573 ? 21.460 37.425 40.923 1.00 34.12 573 ALA A CA 1
ATOM 4632 C C . ALA A 1 573 ? 22.533 37.996 39.978 1.00 34.12 573 ALA A C 1
ATOM 4634 O O . ALA A 1 573 ? 23.403 38.744 40.422 1.00 34.12 573 ALA A O 1
ATOM 4635 N N . VAL A 1 574 ? 22.470 37.682 38.679 1.00 34.03 574 VAL A N 1
ATOM 4636 C CA . VAL A 1 574 ? 23.364 38.254 37.658 1.00 34.03 574 VAL A CA 1
ATOM 4637 C C . VAL A 1 574 ? 23.039 39.733 37.420 1.00 34.03 574 VAL A C 1
ATOM 4639 O O . VAL A 1 574 ? 23.956 40.549 37.371 1.00 34.03 574 VAL A O 1
ATOM 4642 N N . SER A 1 575 ? 21.756 40.104 37.359 1.00 36.59 575 SER A N 1
ATOM 4643 C CA . SER A 1 575 ? 21.312 41.502 37.242 1.00 36.59 575 SER A CA 1
ATOM 4644 C C . SER A 1 575 ? 21.784 42.365 38.421 1.00 36.59 575 SER A C 1
ATOM 4646 O O . SER A 1 575 ? 22.387 43.420 38.218 1.00 36.59 575 SER A O 1
ATOM 4648 N N . ASP A 1 576 ? 21.563 41.903 39.653 1.00 35.94 576 ASP A N 1
ATOM 4649 C CA . ASP A 1 576 ? 21.904 42.651 40.868 1.00 35.94 576 ASP A CA 1
ATOM 4650 C C . ASP A 1 576 ? 23.427 42.753 41.073 1.00 35.94 576 ASP A C 1
ATOM 4652 O O . ASP A 1 576 ? 23.917 43.773 41.562 1.00 35.94 576 ASP A O 1
ATOM 4656 N N . SER A 1 577 ? 24.187 41.736 40.642 1.00 32.88 577 SER A N 1
ATOM 4657 C CA . SER A 1 577 ? 25.658 41.716 40.734 1.00 32.88 577 SER A CA 1
ATOM 4658 C C . SER A 1 577 ? 26.361 42.564 39.668 1.00 32.88 577 SER A C 1
ATOM 4660 O O . SER A 1 577 ? 27.477 43.015 39.911 1.00 32.88 577 SER A O 1
ATOM 4662 N N . LEU A 1 578 ? 25.749 42.772 38.494 1.00 31.75 578 LEU A N 1
ATOM 4663 C CA . LEU A 1 578 ? 26.367 43.512 37.382 1.00 31.75 578 LEU A CA 1
ATOM 4664 C C . LEU A 1 578 ? 25.996 45.000 37.325 1.00 31.75 578 LEU A C 1
ATOM 4666 O O . LEU A 1 578 ? 26.761 45.779 36.760 1.00 31.75 578 LEU A O 1
ATOM 4670 N N . PHE A 1 579 ? 24.854 45.412 37.889 1.00 36.38 579 PHE A N 1
ATOM 4671 C CA . PHE A 1 579 ? 24.339 46.781 37.704 1.00 36.38 579 PHE A CA 1
ATOM 4672 C C . PHE A 1 579 ? 24.081 47.573 38.992 1.00 36.38 579 PHE A C 1
ATOM 4674 O O . PHE A 1 579 ? 23.847 48.782 38.916 1.00 36.38 579 PHE A O 1
ATOM 4681 N N . GLY A 1 580 ? 24.149 46.927 40.161 1.00 31.89 580 GLY A N 1
ATOM 4682 C CA . GLY A 1 580 ? 23.816 47.540 41.447 1.00 31.89 580 GLY A CA 1
ATOM 4683 C C . GLY A 1 580 ? 22.312 47.802 41.620 1.00 31.89 580 GLY A C 1
ATOM 4684 O O . GLY A 1 580 ? 21.559 47.983 40.663 1.00 31.89 580 GLY A O 1
ATOM 4685 N N . ALA A 1 581 ? 21.850 47.821 42.871 1.00 32.69 581 ALA A N 1
ATOM 4686 C CA . ALA A 1 581 ? 20.427 47.953 43.174 1.00 32.69 581 ALA A CA 1
ATOM 4687 C C . ALA A 1 581 ? 19.869 49.328 42.749 1.00 32.69 581 ALA A C 1
ATOM 4689 O O . ALA A 1 581 ? 20.292 50.365 43.265 1.00 32.69 581 ALA A O 1
ATOM 4690 N N . ARG A 1 582 ? 18.872 49.341 41.852 1.00 31.23 582 ARG A N 1
ATOM 4691 C CA . ARG A 1 582 ? 18.119 50.557 41.493 1.00 31.23 582 ARG A CA 1
ATOM 4692 C C . ARG A 1 582 ? 16.873 50.739 42.377 1.00 31.23 582 ARG A C 1
ATOM 4694 O O . ARG A 1 582 ? 16.200 49.755 42.681 1.00 31.23 582 ARG A O 1
ATOM 4701 N N . PRO A 1 583 ? 16.535 51.978 42.782 1.00 32.91 583 PRO A N 1
ATOM 4702 C CA . PRO A 1 583 ? 15.417 52.240 43.684 1.00 32.91 583 PRO A CA 1
ATOM 4703 C C . PRO A 1 583 ? 14.057 52.370 42.969 1.00 32.91 583 PRO A C 1
ATOM 4705 O O . PRO A 1 583 ? 13.965 52.902 41.869 1.00 32.91 583 PRO A O 1
ATOM 4708 N N . HIS A 1 584 ? 13.004 51.968 43.691 1.00 28.83 584 HIS A N 1
ATOM 4709 C CA . HIS A 1 584 ? 11.572 52.252 43.484 1.00 28.83 584 HIS A CA 1
ATOM 4710 C C . HIS A 1 584 ? 10.866 51.798 42.188 1.00 28.83 584 HIS A C 1
ATOM 4712 O O . HIS A 1 584 ? 10.830 52.507 41.189 1.00 28.83 584 HIS A O 1
ATOM 4718 N N . ALA A 1 585 ? 10.060 50.739 42.328 1.00 27.14 585 ALA A N 1
ATOM 4719 C CA . ALA A 1 585 ? 8.613 50.794 42.067 1.00 27.14 585 ALA A CA 1
ATOM 4720 C C . ALA A 1 585 ? 7.920 49.671 42.868 1.00 27.14 585 ALA A C 1
ATOM 4722 O O . ALA A 1 585 ? 8.265 48.504 42.704 1.00 27.14 585 ALA A O 1
ATOM 4723 N N . HIS A 1 586 ? 6.977 49.998 43.760 1.00 28.06 586 HIS A N 1
ATOM 4724 C CA . HIS A 1 586 ? 6.287 49.007 44.601 1.00 28.06 586 HIS A CA 1
ATOM 4725 C C . HIS A 1 586 ? 4.916 48.617 44.022 1.00 28.06 586 HIS A C 1
ATOM 4727 O O . HIS A 1 586 ? 4.040 49.479 43.946 1.00 28.06 586 HIS A O 1
ATOM 4733 N N . PRO A 1 587 ? 4.665 47.330 43.723 1.00 26.94 587 PRO A N 1
ATOM 4734 C CA . PRO A 1 587 ? 3.321 46.758 43.724 1.00 26.94 587 PRO A CA 1
ATOM 4735 C C . PRO A 1 587 ? 2.868 46.453 45.170 1.00 26.94 587 PRO A C 1
ATOM 4737 O O . PRO A 1 587 ? 3.715 46.205 46.034 1.00 26.94 587 PRO A O 1
ATOM 4740 N N . PRO A 1 588 ? 1.554 46.464 45.465 1.00 27.66 588 PRO A N 1
ATOM 4741 C CA . PRO A 1 588 ? 1.036 46.276 46.821 1.00 27.66 588 PRO A CA 1
ATOM 4742 C C . PRO A 1 588 ? 1.312 44.873 47.384 1.00 27.66 588 PRO A C 1
ATOM 4744 O O . PRO A 1 588 ? 1.224 43.861 46.690 1.00 27.66 588 PRO A O 1
ATOM 4747 N N . SER A 1 589 ? 1.645 44.829 48.672 1.00 29.97 589 SER A N 1
ATOM 4748 C CA . SER A 1 589 ? 2.150 43.657 49.385 1.00 29.97 589 SER A CA 1
ATOM 4749 C C . SER A 1 589 ? 1.055 42.743 49.948 1.00 29.97 589 SER A C 1
ATOM 4751 O O . SER A 1 589 ? 0.089 43.199 50.555 1.00 29.97 589 SER A O 1
ATOM 4753 N N . VAL A 1 590 ? 1.276 41.427 49.863 1.00 30.17 590 VAL A N 1
ATOM 4754 C CA . VAL A 1 590 ? 0.595 40.413 50.688 1.00 30.17 590 VAL A CA 1
ATOM 4755 C C . VAL A 1 590 ? 1.667 39.501 51.285 1.00 30.17 590 VAL A C 1
ATOM 4757 O O . VAL A 1 590 ? 2.522 38.995 50.562 1.00 30.17 590 VAL A O 1
ATOM 4760 N N . ALA A 1 591 ? 1.663 39.334 52.609 1.00 31.05 591 ALA A N 1
ATOM 4761 C CA . ALA A 1 591 ? 2.753 38.703 53.356 1.00 31.05 591 ALA A CA 1
ATOM 4762 C C . ALA A 1 591 ? 2.320 37.409 54.066 1.00 31.05 591 ALA A C 1
ATOM 4764 O O . ALA A 1 591 ? 1.242 37.344 54.653 1.00 31.05 591 ALA A O 1
ATOM 4765 N N . LEU A 1 592 ? 3.211 36.413 54.082 1.00 25.61 592 LEU A N 1
ATOM 4766 C CA . LEU A 1 592 ? 3.108 35.173 54.863 1.00 25.61 592 LEU A CA 1
ATOM 4767 C C . LEU A 1 592 ? 4.413 34.965 55.655 1.00 25.61 592 LEU A C 1
ATOM 4769 O O . LEU A 1 592 ? 5.497 35.247 55.144 1.00 25.61 592 LEU A O 1
ATOM 4773 N N . ARG A 1 593 ? 4.325 34.483 56.905 1.00 27.27 593 ARG A N 1
ATOM 4774 C CA . ARG A 1 593 ? 5.485 34.172 57.772 1.00 27.27 593 ARG A CA 1
ATOM 4775 C C . ARG A 1 593 ? 5.684 32.661 57.960 1.00 27.27 593 ARG A C 1
ATOM 4777 O O . ARG A 1 593 ? 4.778 31.869 57.737 1.00 27.27 593 ARG A O 1
ATOM 4784 N N . ILE A 1 594 ? 6.904 32.294 58.364 1.00 28.86 594 ILE A N 1
ATOM 4785 C CA . ILE A 1 594 ? 7.509 30.951 58.271 1.00 28.86 594 ILE A CA 1
ATOM 4786 C C . ILE A 1 594 ? 7.999 30.466 59.653 1.00 28.86 594 ILE A C 1
ATOM 4788 O O . ILE A 1 594 ? 8.463 31.279 60.454 1.00 28.86 594 ILE A O 1
ATOM 4792 N N . SER A 1 595 ? 7.991 29.145 59.886 1.00 24.34 595 SER A N 1
ATOM 4793 C CA . SER A 1 595 ? 8.684 28.451 60.996 1.00 24.34 595 SER A CA 1
ATOM 4794 C C . SER A 1 595 ? 9.979 27.759 60.493 1.00 24.34 595 SER A C 1
ATOM 4796 O O . SER A 1 595 ? 10.041 27.407 59.314 1.00 24.34 595 SER A O 1
ATOM 4798 N N . PRO A 1 596 ? 11.066 27.625 61.286 1.00 31.42 596 PRO A N 1
ATOM 4799 C CA . PRO A 1 596 ? 12.418 27.654 60.723 1.00 31.42 596 PRO A CA 1
ATOM 4800 C C . PRO A 1 596 ? 13.108 26.290 60.545 1.00 31.42 596 PRO A C 1
ATOM 4802 O O . PRO A 1 596 ? 13.319 25.548 61.498 1.00 31.42 596 PRO A O 1
ATOM 4805 N N . SER A 1 597 ? 13.674 26.058 59.360 1.00 26.72 597 SER A N 1
ATOM 4806 C CA . SER A 1 597 ? 14.898 25.255 59.215 1.00 26.72 597 SER A CA 1
ATOM 4807 C C . SER A 1 597 ? 15.744 25.804 58.064 1.00 26.72 597 SER A C 1
ATOM 4809 O O . SER A 1 597 ? 15.249 25.938 56.951 1.00 26.72 597 SER A O 1
ATOM 4811 N N . SER A 1 598 ? 16.999 26.188 58.332 1.00 30.00 598 SER A N 1
ATOM 4812 C CA . SER A 1 598 ? 17.945 26.703 57.321 1.00 30.00 598 SER A CA 1
ATOM 4813 C C . SER A 1 598 ? 19.150 25.785 57.188 1.00 30.00 598 SER A C 1
ATOM 4815 O O . SER A 1 598 ? 19.751 25.434 58.202 1.00 30.00 598 SER A O 1
ATOM 4817 N N . ARG A 1 599 ? 19.550 25.463 55.954 1.00 30.81 599 ARG A N 1
ATOM 4818 C CA . ARG A 1 599 ? 20.817 24.779 55.653 1.00 30.81 599 ARG A CA 1
ATOM 4819 C C . ARG A 1 599 ? 21.771 25.736 54.938 1.00 30.81 599 ARG A C 1
ATOM 4821 O O . ARG A 1 599 ? 21.340 26.570 54.141 1.00 30.81 599 ARG A O 1
ATOM 4828 N N . ARG A 1 600 ? 23.062 25.631 55.265 1.00 30.19 600 ARG A N 1
ATOM 4829 C CA . ARG A 1 600 ? 24.153 26.370 54.613 1.00 30.19 600 ARG A CA 1
ATOM 4830 C C . ARG A 1 600 ? 24.813 25.478 53.562 1.00 30.19 600 ARG A C 1
ATOM 4832 O O . ARG A 1 600 ? 25.021 24.297 53.827 1.00 30.19 600 ARG A O 1
ATOM 4839 N N . TYR A 1 601 ? 25.179 26.055 52.425 1.00 30.48 601 TYR A N 1
ATOM 4840 C CA . TYR A 1 601 ? 25.954 25.411 51.367 1.00 30.48 601 TYR A CA 1
ATOM 4841 C C . TYR A 1 601 ? 27.141 26.304 51.019 1.00 30.48 601 TYR A C 1
ATOM 4843 O O . TYR A 1 601 ? 26.952 27.496 50.782 1.00 30.48 601 TYR A O 1
ATOM 4851 N N . THR A 1 602 ? 28.347 25.740 50.982 1.00 29.47 602 THR A N 1
ATOM 4852 C CA . THR A 1 602 ? 29.578 26.464 50.639 1.00 29.47 602 THR A CA 1
ATOM 4853 C C . THR A 1 602 ? 30.153 25.886 49.356 1.00 29.47 602 THR A C 1
ATOM 4855 O O . THR A 1 602 ? 30.373 24.679 49.269 1.00 29.47 602 THR A O 1
ATOM 4858 N N . TYR A 1 603 ? 30.407 26.749 48.375 1.00 31.88 603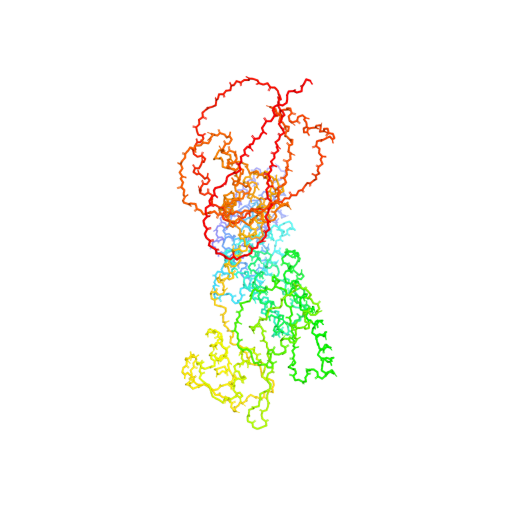 TYR A N 1
ATOM 4859 C CA . TYR A 1 603 ? 30.980 26.379 47.084 1.00 31.88 603 TYR A CA 1
ATOM 4860 C C . TYR A 1 603 ? 32.383 26.974 46.937 1.00 31.88 603 TYR A C 1
ATOM 4862 O O . TYR A 1 603 ? 32.618 28.123 47.321 1.00 31.88 603 TYR A O 1
ATOM 4870 N N . ARG A 1 604 ? 33.299 26.192 46.353 1.00 28.59 604 ARG A N 1
ATOM 4871 C CA . ARG A 1 604 ? 34.599 26.661 45.853 1.00 28.59 604 ARG A CA 1
ATOM 4872 C C . ARG A 1 604 ? 34.509 26.839 44.350 1.00 28.59 604 ARG A C 1
ATOM 4874 O O . ARG A 1 604 ? 34.104 25.911 43.655 1.00 28.59 604 ARG A O 1
ATOM 4881 N N . ILE A 1 605 ? 34.926 28.003 43.869 1.00 32.03 605 ILE A N 1
ATOM 4882 C CA . ILE A 1 605 ? 35.075 28.286 42.444 1.00 32.03 605 ILE A CA 1
ATOM 4883 C C . ILE A 1 605 ? 36.555 28.581 42.201 1.00 32.03 605 ILE A C 1
ATOM 4885 O O . ILE A 1 605 ? 37.138 29.426 42.881 1.00 32.03 605 ILE A O 1
ATOM 4889 N N . ALA A 1 606 ? 37.158 27.861 41.257 1.00 32.09 606 ALA A N 1
ATOM 4890 C CA . ALA A 1 606 ? 38.471 28.185 40.714 1.00 32.09 606 ALA A CA 1
ATOM 4891 C C . ALA A 1 606 ? 38.257 28.925 39.390 1.00 32.09 606 ALA A C 1
ATOM 4893 O O . ALA A 1 606 ? 37.548 28.423 38.518 1.00 32.09 606 ALA A O 1
ATOM 4894 N N . VAL A 1 607 ? 38.838 30.117 39.260 1.00 33.38 607 VAL A N 1
ATOM 4895 C CA . VAL A 1 607 ? 38.739 30.943 38.052 1.00 33.38 607 VAL A CA 1
ATOM 4896 C C . VAL A 1 607 ? 40.132 31.067 37.445 1.00 33.38 607 VAL A C 1
ATOM 4898 O O . VAL A 1 607 ? 40.980 31.787 37.968 1.00 33.38 607 VAL A O 1
ATOM 4901 N N . CYS A 1 608 ? 40.374 30.359 36.343 1.00 33.44 608 CYS A N 1
ATOM 4902 C CA . CYS A 1 608 ? 41.509 30.637 35.465 1.00 33.44 608 CYS A CA 1
ATOM 4903 C C . CYS A 1 608 ? 41.213 31.950 34.725 1.00 33.44 608 CYS A C 1
ATOM 4905 O O . CYS A 1 608 ? 40.124 32.091 34.172 1.00 33.44 608 CYS A O 1
ATOM 4907 N N . ARG A 1 609 ? 42.133 32.922 34.718 1.00 33.31 609 ARG A N 1
ATOM 4908 C CA . ARG A 1 609 ? 41.908 34.207 34.023 1.00 33.31 609 ARG A CA 1
ATOM 4909 C C . ARG A 1 609 ? 42.222 34.171 32.516 1.00 33.31 609 ARG A C 1
ATOM 4911 O O . ARG A 1 609 ? 42.074 35.192 31.856 1.00 33.31 609 ARG A O 1
ATOM 4918 N N . ASP A 1 610 ? 42.609 33.012 31.978 1.00 35.00 610 ASP A N 1
ATOM 4919 C CA . ASP A 1 610 ? 42.900 32.790 30.557 1.00 35.00 610 ASP A CA 1
ATOM 4920 C C . ASP A 1 610 ? 42.438 31.389 30.078 1.00 35.00 610 ASP A C 1
ATOM 4922 O O . ASP A 1 610 ? 42.301 30.455 30.879 1.00 35.00 610 ASP A O 1
ATOM 4926 N N . TRP A 1 611 ? 42.168 31.268 28.771 1.00 42.19 611 TRP A N 1
ATOM 4927 C CA . TRP A 1 611 ? 41.642 30.065 28.122 1.00 42.19 611 TRP A CA 1
ATOM 4928 C C . TRP A 1 611 ? 42.715 29.021 27.774 1.00 42.19 611 TRP A C 1
ATOM 4930 O O . TRP A 1 611 ? 42.441 27.830 27.915 1.00 42.19 611 TRP A O 1
ATOM 4940 N N . ASP A 1 612 ? 43.932 29.422 27.403 1.00 41.78 612 ASP A N 1
ATOM 4941 C CA . ASP A 1 612 ? 45.028 28.490 27.097 1.00 41.78 612 ASP A CA 1
ATOM 4942 C C . ASP A 1 612 ? 45.487 27.762 28.374 1.00 41.78 612 ASP A C 1
ATOM 4944 O O . ASP A 1 612 ? 45.745 26.553 28.368 1.00 41.78 612 ASP A O 1
ATOM 4948 N N . ILE A 1 613 ? 45.485 28.463 29.516 1.00 40.44 613 ILE A N 1
ATOM 4949 C CA . ILE A 1 613 ? 45.687 27.853 30.842 1.00 40.44 613 ILE A CA 1
ATOM 4950 C C . ILE A 1 613 ? 44.620 26.780 31.113 1.00 40.44 613 ILE A C 1
ATOM 4952 O O . ILE A 1 613 ? 44.951 25.668 31.533 1.00 40.44 613 ILE A O 1
ATOM 4956 N N . TRP A 1 614 ? 43.347 27.077 30.840 1.00 42.69 614 TRP A N 1
ATOM 4957 C CA . TRP A 1 614 ? 42.248 26.115 30.979 1.00 42.69 614 TRP A CA 1
ATOM 4958 C C . TRP A 1 614 ? 42.382 24.925 30.011 1.00 42.69 614 TRP A C 1
ATOM 4960 O O . TRP A 1 614 ? 42.129 23.779 30.393 1.00 42.69 614 TRP A O 1
ATOM 4970 N N . GLU A 1 615 ? 42.830 25.165 28.779 1.00 42.91 615 GLU A N 1
ATOM 4971 C CA . GLU A 1 615 ? 43.029 24.137 27.756 1.00 42.91 615 GLU A CA 1
ATOM 4972 C C . GLU A 1 615 ? 44.195 23.194 28.124 1.00 42.91 615 GLU A C 1
ATOM 4974 O O . GLU A 1 615 ? 44.034 21.976 28.034 1.00 42.91 615 GLU A O 1
ATOM 4979 N N . SER A 1 616 ? 45.290 23.707 28.704 1.00 42.38 616 SER A N 1
ATOM 4980 C CA . SER A 1 616 ? 46.402 22.884 29.225 1.00 42.38 616 SER A CA 1
ATOM 4981 C C . SER A 1 616 ? 45.976 21.912 30.344 1.00 42.38 616 SER A C 1
ATOM 4983 O O . SER A 1 616 ? 46.389 20.747 30.376 1.00 42.38 616 SER A O 1
ATOM 4985 N N . ILE A 1 617 ? 45.070 22.358 31.226 1.00 41.56 617 ILE A N 1
ATOM 4986 C CA . ILE A 1 617 ? 44.480 21.543 32.301 1.00 41.56 617 ILE A CA 1
ATOM 4987 C C . ILE A 1 617 ? 43.497 20.511 31.721 1.00 41.56 617 ILE A C 1
ATOM 4989 O O . ILE A 1 617 ? 43.359 19.414 32.266 1.00 41.56 617 ILE A O 1
ATOM 4993 N N . ARG A 1 618 ? 42.837 20.823 30.596 1.00 42.28 618 ARG A N 1
ATOM 4994 C CA . ARG A 1 618 ? 41.952 19.892 29.879 1.00 42.28 618 ARG A CA 1
ATOM 4995 C C . ARG A 1 618 ? 42.721 18.761 29.190 1.00 42.28 618 ARG A C 1
ATOM 4997 O O . ARG A 1 618 ? 42.202 17.650 29.120 1.00 42.28 618 ARG A O 1
ATOM 5004 N N . GLU A 1 619 ? 43.923 19.027 28.683 1.00 38.31 619 GLU A N 1
ATOM 5005 C CA . GLU A 1 619 ? 44.750 18.025 27.995 1.00 38.31 619 GLU A CA 1
ATOM 5006 C C . GLU A 1 619 ? 45.491 17.079 28.953 1.00 38.31 619 GLU A C 1
ATOM 5008 O O . GLU A 1 619 ? 45.697 15.912 28.618 1.00 38.31 619 GLU A O 1
ATOM 5013 N N . SER A 1 620 ? 45.832 17.529 30.167 1.00 39.31 620 SER A N 1
ATOM 5014 C CA . SER A 1 620 ? 46.489 16.691 31.186 1.00 39.31 620 SER A CA 1
ATOM 5015 C C . SER A 1 620 ? 45.911 16.890 32.603 1.00 39.31 620 SER A C 1
ATOM 5017 O O . SER A 1 620 ? 46.583 17.391 33.507 1.00 39.31 620 SER A O 1
ATOM 5019 N N . PRO A 1 621 ? 44.648 16.491 32.846 1.00 42.09 621 PRO A N 1
ATOM 5020 C CA . PRO A 1 621 ? 43.965 16.786 34.101 1.00 42.09 621 PRO A CA 1
ATOM 5021 C C . PRO A 1 621 ? 44.571 16.037 35.294 1.00 42.09 621 PRO A C 1
ATOM 5023 O O . PRO A 1 621 ? 44.684 14.807 35.300 1.00 42.09 621 PRO A O 1
ATOM 5026 N N . SER A 1 622 ? 44.897 16.774 36.361 1.00 38.41 622 SER A N 1
ATOM 5027 C CA . SER A 1 622 ? 45.323 16.161 37.623 1.00 38.41 622 SER A CA 1
ATOM 5028 C C . SER A 1 622 ? 44.181 15.350 38.256 1.00 38.41 622 SER A C 1
ATOM 5030 O O . SER A 1 622 ? 43.001 15.689 38.127 1.00 38.41 622 SER A O 1
ATOM 5032 N N . ARG A 1 623 ? 44.522 14.302 39.019 1.00 30.98 623 ARG A N 1
ATOM 5033 C CA . ARG A 1 623 ? 43.539 13.416 39.679 1.00 30.98 623 ARG A CA 1
ATOM 5034 C C . ARG A 1 623 ? 42.610 14.111 40.688 1.00 30.98 623 ARG A C 1
ATOM 5036 O O . ARG A 1 623 ? 41.645 13.490 41.117 1.00 30.98 623 ARG A O 1
ATOM 5043 N N . ALA A 1 624 ? 42.865 15.367 41.055 1.00 35.66 624 ALA A N 1
ATOM 5044 C CA . ALA A 1 624 ? 41.978 16.151 41.913 1.00 35.66 624 ALA A CA 1
ATOM 5045 C C . ALA A 1 624 ? 40.772 16.765 41.166 1.00 35.66 624 ALA A C 1
ATOM 5047 O O . ALA A 1 624 ? 39.851 17.256 41.813 1.00 35.66 624 ALA A O 1
ATOM 5048 N N . CYS A 1 625 ? 40.771 16.771 39.826 1.00 36.72 625 CYS A N 1
ATOM 5049 C CA . CYS A 1 625 ? 39.852 17.598 39.036 1.00 36.72 625 CYS A CA 1
ATOM 5050 C C . CYS A 1 625 ? 38.555 16.906 38.569 1.00 36.72 625 CYS A C 1
ATOM 5052 O O . CYS A 1 625 ? 37.656 17.612 38.122 1.00 36.72 625 CYS A O 1
ATOM 5054 N N . PHE A 1 626 ? 38.428 15.571 38.642 1.00 34.44 626 PHE A N 1
ATOM 5055 C CA . PHE A 1 626 ? 37.285 14.853 38.047 1.00 34.44 626 PHE A CA 1
ATOM 5056 C C . PHE A 1 626 ? 36.775 13.643 38.854 1.00 34.44 626 PHE A C 1
ATOM 5058 O O . PHE A 1 626 ? 37.377 12.569 38.845 1.00 34.44 626 PHE A O 1
ATOM 5065 N N . SER A 1 627 ? 35.590 13.802 39.449 1.00 24.64 627 SER A N 1
ATOM 5066 C CA . SER A 1 627 ? 34.667 12.749 39.907 1.00 24.64 627 SER A CA 1
ATOM 5067 C C . SER A 1 627 ? 33.246 13.366 39.963 1.00 24.64 627 SER A C 1
ATOM 5069 O O . SER A 1 627 ? 33.081 14.435 40.539 1.00 24.64 627 SER A O 1
ATOM 5071 N N . GLU A 1 628 ? 32.165 12.862 39.348 1.00 24.91 628 GLU A N 1
ATOM 5072 C CA . GLU A 1 628 ? 31.902 11.658 38.531 1.00 24.91 628 GLU A CA 1
ATOM 5073 C C . GLU A 1 628 ? 30.955 12.001 37.330 1.00 24.91 628 GLU A C 1
ATOM 5075 O O . GLU A 1 628 ? 30.879 13.158 36.923 1.00 24.91 628 GLU A O 1
ATOM 5080 N N . LYS A 1 629 ? 30.295 11.010 36.700 1.00 25.36 629 LYS A N 1
ATOM 5081 C CA . LYS A 1 629 ? 29.850 10.994 35.277 1.00 25.36 629 LYS A CA 1
ATOM 5082 C C . LYS A 1 629 ? 28.421 11.489 34.915 1.00 25.36 629 LYS A C 1
ATOM 5084 O O . LYS A 1 629 ? 27.494 11.286 35.686 1.00 25.36 629 LYS A O 1
ATOM 5089 N N . ASP A 1 630 ? 28.299 11.955 33.656 1.00 27.00 630 ASP A N 1
ATOM 5090 C CA . ASP A 1 630 ? 27.234 11.814 32.613 1.00 27.00 630 ASP A CA 1
ATOM 5091 C C . ASP A 1 630 ? 25.708 12.032 32.878 1.00 27.00 630 ASP A C 1
ATOM 5093 O O . ASP A 1 630 ? 25.174 11.612 33.893 1.00 27.00 630 ASP A O 1
ATOM 5097 N N . TYR A 1 631 ? 25.004 12.601 31.861 1.00 27.33 631 TYR A N 1
ATOM 5098 C CA . TYR A 1 631 ? 23.616 12.353 31.331 1.00 27.33 631 TYR A CA 1
ATOM 5099 C C . TYR A 1 631 ? 22.847 13.626 30.825 1.00 27.33 631 TYR A C 1
ATOM 5101 O O . TYR A 1 631 ? 23.345 14.741 30.946 1.00 27.33 631 TYR A O 1
ATOM 5109 N N . ALA A 1 632 ? 21.704 13.481 30.108 1.00 22.38 632 ALA A N 1
ATOM 5110 C CA . ALA A 1 632 ? 21.168 14.477 29.130 1.00 22.38 632 ALA A CA 1
ATOM 5111 C C . ALA A 1 632 ? 19.625 14.724 29.129 1.00 22.38 632 ALA A C 1
ATOM 5113 O O . ALA A 1 632 ? 18.867 13.833 29.504 1.00 22.38 632 ALA A O 1
ATOM 5114 N N . TRP A 1 633 ? 19.154 15.894 28.633 1.00 30.50 633 TRP A N 1
ATOM 5115 C CA . TRP A 1 633 ? 17.799 16.454 28.911 1.00 30.50 633 TRP A CA 1
ATOM 5116 C C . TRP A 1 633 ? 17.038 17.135 27.726 1.00 30.50 633 TRP A C 1
ATOM 5118 O O . TRP A 1 633 ? 17.594 17.312 26.643 1.00 30.50 633 TRP A O 1
ATOM 5128 N N . ARG A 1 634 ? 15.743 17.480 27.931 1.00 25.17 634 ARG A N 1
ATOM 5129 C CA . ARG A 1 634 ? 14.766 18.130 26.999 1.00 25.17 634 ARG A CA 1
ATOM 5130 C C . ARG A 1 634 ? 14.300 19.517 27.512 1.00 25.17 634 ARG A C 1
ATOM 5132 O O . ARG A 1 634 ? 14.498 19.815 28.683 1.00 25.17 634 ARG A O 1
ATOM 5139 N N . LEU A 1 635 ? 13.612 20.309 26.672 1.00 28.97 635 LEU A N 1
ATOM 5140 C CA . LEU A 1 635 ? 13.013 21.618 27.023 1.00 28.97 635 LEU A CA 1
ATOM 5141 C C . LEU A 1 635 ? 11.484 21.577 27.288 1.00 28.97 635 LEU A C 1
ATOM 5143 O O . LEU A 1 635 ? 10.822 20.674 26.766 1.00 28.97 635 LEU A O 1
ATOM 5147 N N . PRO A 1 636 ? 10.912 22.533 28.062 1.00 26.69 636 PRO A N 1
ATOM 5148 C CA . PRO A 1 636 ? 9.512 22.515 28.510 1.00 26.69 636 PRO A CA 1
ATOM 5149 C C . PRO A 1 636 ? 8.554 23.387 27.660 1.00 26.69 636 PRO A C 1
ATOM 5151 O O . PRO A 1 636 ? 9.005 24.254 26.909 1.00 26.69 636 PRO A O 1
ATOM 5154 N N . PRO A 1 637 ? 7.222 23.214 27.796 1.00 24.52 637 PRO A N 1
ATOM 5155 C CA . PRO A 1 637 ? 6.222 24.051 27.122 1.00 24.52 637 PRO A CA 1
ATOM 5156 C C . PRO A 1 637 ? 6.147 25.471 27.712 1.00 24.52 637 PRO A C 1
ATOM 5158 O O . PRO A 1 637 ? 6.240 25.638 28.924 1.00 24.52 637 PRO A O 1
ATOM 5161 N N . GLY A 1 638 ? 5.901 26.480 26.866 1.00 31.16 638 GLY A N 1
ATOM 5162 C CA . GLY A 1 638 ? 5.652 27.874 27.284 1.00 31.16 638 GLY A CA 1
ATOM 5163 C C . GLY A 1 638 ? 6.742 28.891 26.917 1.00 31.16 638 GLY A C 1
ATOM 5164 O O . GLY A 1 638 ? 6.556 30.086 27.134 1.00 31.16 638 GLY A O 1
ATOM 5165 N N . PHE A 1 639 ? 7.857 28.454 26.326 1.00 33.41 639 PHE A N 1
ATOM 5166 C CA . PHE A 1 639 ? 8.911 29.348 25.836 1.00 33.41 639 PHE A CA 1
ATOM 5167 C C . PHE A 1 639 ? 8.429 30.178 24.627 1.00 33.41 639 PHE A C 1
ATOM 5169 O O . PHE A 1 639 ? 8.062 29.611 23.599 1.00 33.41 639 PHE A O 1
ATOM 5176 N N . SER A 1 640 ? 8.443 31.514 24.737 1.00 34.06 640 SER A N 1
ATOM 5177 C CA . SER A 1 640 ? 8.122 32.450 23.642 1.00 34.06 640 SER A CA 1
ATOM 5178 C C . SER A 1 640 ? 9.419 33.020 23.039 1.00 34.06 640 SER A C 1
ATOM 5180 O O . SER A 1 640 ? 10.110 33.780 23.723 1.00 34.06 640 SER A O 1
ATOM 5182 N N . PRO A 1 641 ? 9.764 32.694 21.775 1.00 34.88 641 PRO A N 1
ATOM 5183 C CA . PRO A 1 641 ? 11.004 33.166 21.146 1.00 34.88 641 PRO A CA 1
ATOM 5184 C C . PRO A 1 641 ? 11.035 34.678 20.871 1.00 34.88 641 PRO A C 1
ATOM 5186 O O . PRO A 1 641 ? 12.107 35.261 20.732 1.00 34.88 641 PRO A O 1
ATOM 5189 N N . GLU A 1 642 ? 9.869 35.319 20.790 1.00 34.09 642 GLU A N 1
ATOM 5190 C CA . GLU A 1 642 ? 9.715 36.719 20.373 1.00 34.09 642 GLU A CA 1
ATOM 5191 C C . GLU A 1 642 ? 10.335 37.679 21.395 1.00 34.09 642 GLU A C 1
ATOM 5193 O O . GLU A 1 642 ? 11.155 38.522 21.034 1.00 34.09 642 GLU A O 1
ATOM 5198 N N . LYS A 1 643 ? 10.059 37.472 22.691 1.00 35.12 643 LYS A N 1
ATOM 5199 C CA . LYS A 1 643 ? 10.615 38.295 23.782 1.00 35.12 643 LYS A CA 1
ATOM 5200 C C . LYS A 1 643 ? 12.140 38.215 23.887 1.00 35.12 643 LYS A C 1
ATOM 5202 O O . LYS A 1 643 ? 12.773 39.181 24.302 1.00 35.12 643 LYS A O 1
ATOM 5207 N N . ALA A 1 644 ? 12.739 37.086 23.503 1.00 33.25 644 ALA A N 1
ATOM 5208 C CA . ALA A 1 644 ? 14.193 36.939 23.477 1.00 33.25 644 ALA A CA 1
ATOM 5209 C C . ALA A 1 644 ? 14.837 37.768 22.348 1.00 33.25 644 ALA A C 1
ATOM 5211 O O . ALA A 1 644 ? 15.952 38.261 22.506 1.00 33.25 644 ALA A O 1
ATOM 5212 N N . SER A 1 645 ? 14.127 37.970 21.231 1.00 32.94 645 SER A N 1
ATOM 5213 C CA . SER A 1 645 ? 14.644 38.708 20.073 1.00 32.94 645 SER A CA 1
ATOM 5214 C C . SER A 1 645 ? 14.763 40.218 20.298 1.00 32.94 645 SER A C 1
ATOM 5216 O O . SER A 1 645 ? 15.553 40.861 19.603 1.00 32.94 645 SER A O 1
ATOM 5218 N N . ASP A 1 646 ? 13.993 40.799 21.220 1.00 36.06 646 ASP A N 1
ATOM 5219 C CA . ASP A 1 646 ? 14.043 42.242 21.491 1.00 36.06 646 ASP A CA 1
ATOM 5220 C C . ASP A 1 646 ? 15.199 42.635 22.421 1.00 36.06 646 ASP A C 1
ATOM 5222 O O . ASP A 1 646 ? 15.756 43.721 22.273 1.00 36.06 646 ASP A O 1
ATOM 5226 N N . VAL A 1 647 ? 15.635 41.733 23.308 1.00 32.34 647 VAL A N 1
ATOM 5227 C CA . VAL A 1 647 ? 16.772 41.966 24.220 1.00 32.34 647 VAL A CA 1
ATOM 5228 C C . VAL A 1 647 ? 18.108 42.003 23.467 1.00 32.34 647 VAL A C 1
ATOM 5230 O O . VAL A 1 647 ? 18.987 42.798 23.796 1.00 32.34 647 VAL A O 1
ATOM 5233 N N . CYS A 1 648 ? 18.266 41.194 22.414 1.00 32.06 648 CYS A N 1
ATOM 5234 C CA . CYS A 1 648 ? 19.511 41.131 21.639 1.00 32.06 648 CYS A CA 1
ATOM 5235 C C . CYS A 1 648 ? 19.868 42.436 20.901 1.00 32.06 648 CYS A C 1
ATOM 5237 O O . CYS A 1 648 ? 21.027 42.616 20.542 1.00 32.06 648 CYS A O 1
ATOM 5239 N N . LYS A 1 649 ? 18.913 43.356 20.700 1.00 33.66 649 LYS A N 1
ATOM 5240 C CA . LYS A 1 649 ? 19.122 44.641 19.999 1.00 33.66 649 LYS A CA 1
ATOM 5241 C C . LYS A 1 649 ? 19.918 45.677 20.812 1.00 33.66 649 LYS A C 1
ATOM 5243 O O . LYS A 1 649 ? 20.205 46.750 20.302 1.00 33.66 649 LYS A O 1
ATOM 5248 N N . ILE A 1 650 ? 20.236 45.388 22.076 1.00 32.47 650 ILE A N 1
ATOM 5249 C CA . ILE A 1 650 ? 20.829 46.350 23.025 1.00 32.47 650 ILE A CA 1
ATOM 5250 C C . ILE A 1 650 ? 22.378 46.312 23.013 1.00 32.47 650 ILE A C 1
ATOM 5252 O O . ILE A 1 650 ? 23.020 47.190 23.579 1.00 32.47 650 ILE A O 1
ATOM 5256 N N . PHE A 1 651 ? 22.997 45.329 22.348 1.00 33.97 651 PHE A N 1
ATOM 5257 C CA . PHE A 1 651 ? 24.439 45.034 22.448 1.00 33.97 651 PHE A CA 1
ATOM 5258 C C . PHE A 1 651 ? 25.311 45.539 21.274 1.00 33.97 651 PHE A C 1
ATOM 5260 O O . PHE A 1 651 ? 26.369 44.971 21.009 1.00 33.97 651 PHE A O 1
ATOM 5267 N N . GLU A 1 652 ? 24.909 46.595 20.563 1.00 31.25 652 GLU A N 1
ATOM 5268 C CA . GLU A 1 652 ? 25.735 47.203 19.504 1.00 31.25 652 GLU A CA 1
ATOM 5269 C C . GLU A 1 652 ? 26.669 48.296 20.079 1.00 31.25 652 GLU A C 1
ATOM 5271 O O . GLU A 1 652 ? 26.245 49.425 20.319 1.00 31.25 652 GLU A O 1
ATOM 5276 N N . GLY A 1 653 ? 27.949 47.961 20.310 1.00 35.50 653 GLY A N 1
ATOM 5277 C CA . GLY A 1 653 ? 28.995 48.896 20.766 1.00 35.50 653 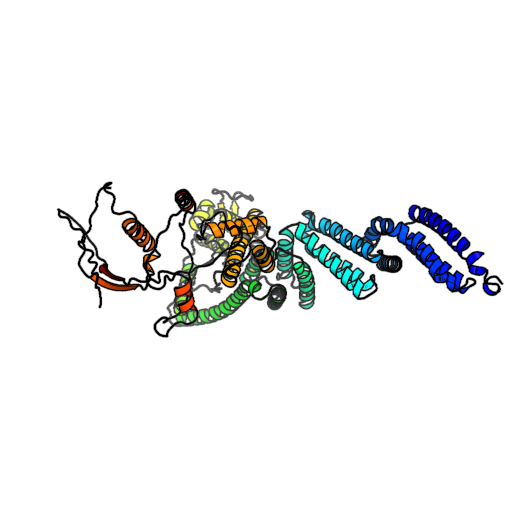GLY A CA 1
ATOM 5278 C C . GLY A 1 653 ? 30.396 48.258 20.862 1.00 35.50 653 GLY A C 1
ATOM 5279 O O . GLY A 1 653 ? 30.509 47.052 21.071 1.00 35.50 653 GLY A O 1
ATOM 5280 N N . GLU A 1 654 ? 31.464 49.049 20.683 1.00 30.36 654 GLU A N 1
ATOM 5281 C CA . GLU A 1 654 ? 32.857 48.557 20.583 1.00 30.36 654 GLU A CA 1
ATOM 5282 C C . GLU A 1 654 ? 33.608 48.417 21.937 1.00 30.36 654 GLU A C 1
ATOM 5284 O O . GLU A 1 654 ? 33.296 49.133 22.892 1.00 30.36 654 GLU A O 1
ATOM 5289 N N . PRO A 1 655 ? 34.606 47.506 22.042 1.00 32.19 655 PRO A N 1
ATOM 5290 C CA . PRO A 1 655 ? 35.277 47.153 23.301 1.00 32.19 655 PRO A CA 1
ATOM 5291 C C . PRO A 1 655 ? 36.605 47.896 23.573 1.00 32.19 655 PRO A C 1
ATOM 5293 O O . PRO A 1 655 ? 37.308 48.310 22.655 1.00 32.19 655 PRO A O 1
ATOM 5296 N N . ILE A 1 656 ? 37.006 47.969 24.853 1.00 25.27 656 ILE A N 1
ATOM 5297 C CA . ILE A 1 656 ? 38.312 48.480 25.329 1.00 25.27 656 ILE A CA 1
ATOM 5298 C C . ILE A 1 656 ? 38.868 47.539 26.423 1.00 25.27 656 ILE A C 1
ATOM 5300 O O . ILE A 1 656 ? 38.095 46.974 27.195 1.00 25.27 656 ILE A O 1
ATOM 5304 N N . SER A 1 657 ? 40.196 47.381 26.516 1.00 26.95 657 SER A N 1
ATOM 5305 C CA . SER A 1 657 ? 40.898 46.496 27.474 1.00 26.95 657 SER A CA 1
ATOM 5306 C C . SER A 1 657 ? 42.092 47.168 28.171 1.00 26.95 657 SER A C 1
ATOM 5308 O O . SER A 1 657 ? 42.806 47.905 27.496 1.00 26.95 657 SER A O 1
ATOM 5310 N N . VAL A 1 658 ? 42.400 46.807 29.433 1.00 22.88 658 VAL A N 1
ATOM 5311 C CA . VAL A 1 658 ? 43.757 46.860 30.049 1.00 22.88 658 VAL A CA 1
ATOM 5312 C C . VAL A 1 658 ? 43.911 45.743 31.117 1.00 22.88 658 VAL A C 1
ATOM 5314 O O . VAL A 1 658 ? 42.938 45.369 31.766 1.00 22.88 658 VAL A O 1
ATOM 5317 N N . SER A 1 659 ? 45.136 45.219 31.268 1.00 24.78 659 SER A N 1
ATOM 5318 C CA . SER A 1 659 ? 45.660 44.199 32.214 1.00 24.78 659 SER A CA 1
ATOM 5319 C C . SER A 1 659 ? 45.812 44.678 33.680 1.00 24.78 659 SER A C 1
ATOM 5321 O O . SER A 1 659 ? 45.726 45.875 33.932 1.00 24.78 659 SER A O 1
ATOM 5323 N N . ASN A 1 660 ? 46.130 43.873 34.706 1.00 27.58 660 ASN A N 1
ATOM 5324 C CA . ASN A 1 660 ? 46.469 42.434 34.842 1.00 27.58 660 ASN A CA 1
ATOM 5325 C C . ASN A 1 660 ? 45.721 41.882 36.102 1.00 27.58 660 ASN A C 1
ATOM 5327 O O . ASN A 1 660 ? 44.841 42.565 36.617 1.00 27.58 660 ASN A O 1
ATOM 5331 N N . ASP A 1 661 ? 45.930 40.706 36.708 1.00 32.06 661 ASP A N 1
ATOM 5332 C CA . ASP A 1 661 ? 47.019 39.709 36.674 1.00 32.06 661 ASP A CA 1
ATOM 5333 C C . ASP A 1 661 ? 46.452 38.266 36.599 1.00 32.06 661 ASP A C 1
ATOM 5335 O O . ASP A 1 661 ? 45.413 38.084 35.976 1.00 32.06 661 ASP A O 1
ATOM 5339 N N . ILE A 1 662 ? 47.005 37.238 37.267 1.00 34.41 662 ILE A N 1
ATOM 5340 C CA . ILE A 1 662 ? 46.781 35.818 36.899 1.00 34.41 662 ILE A CA 1
ATOM 5341 C C . ILE A 1 662 ? 45.684 35.013 37.674 1.00 34.41 662 ILE A C 1
ATOM 5343 O O . ILE A 1 662 ? 44.987 34.238 37.021 1.00 34.41 662 ILE A O 1
ATOM 5347 N N . TYR A 1 663 ? 45.429 35.180 38.989 1.00 29.58 663 TYR A N 1
ATOM 5348 C CA . TYR A 1 663 ? 44.409 34.377 39.740 1.00 29.58 663 TYR A CA 1
ATOM 5349 C C . TYR A 1 663 ? 43.629 35.122 40.860 1.00 29.58 663 TYR A C 1
ATOM 5351 O O . TYR A 1 663 ? 44.140 36.092 41.411 1.00 29.58 663 TYR A O 1
ATOM 5359 N N . ASP A 1 664 ? 42.434 34.611 41.236 1.00 32.44 664 ASP A N 1
ATOM 5360 C CA . ASP A 1 664 ? 41.681 34.873 42.494 1.00 32.44 664 ASP A CA 1
ATOM 5361 C C . ASP A 1 664 ? 40.839 33.643 42.923 1.00 32.44 664 ASP A C 1
ATOM 5363 O O . ASP A 1 664 ? 40.268 32.951 42.077 1.00 32.44 664 ASP A O 1
ATOM 5367 N N . TYR A 1 665 ? 40.686 33.409 44.235 1.00 31.56 665 TYR A N 1
ATOM 5368 C CA . TYR A 1 665 ? 39.839 32.343 44.800 1.00 31.56 665 TYR A CA 1
ATOM 5369 C C . TYR A 1 665 ? 38.733 32.906 45.698 1.00 31.56 665 TYR A C 1
ATOM 5371 O O . TYR A 1 665 ? 39.009 33.627 46.657 1.00 31.56 665 TYR A O 1
ATOM 5379 N N . TYR A 1 666 ? 37.485 32.493 45.458 1.00 31.16 666 TYR A N 1
ATOM 5380 C CA . TYR A 1 666 ? 36.327 32.906 46.256 1.00 31.16 666 TYR A CA 1
ATOM 5381 C C . TYR A 1 666 ? 35.575 31.695 46.824 1.00 31.16 666 TYR A C 1
ATOM 5383 O O . TYR A 1 666 ? 35.202 30.771 46.098 1.00 31.16 666 TYR A O 1
ATOM 5391 N N . ASN A 1 667 ? 35.320 31.721 48.136 1.00 27.27 667 ASN A N 1
ATOM 5392 C CA . ASN A 1 667 ? 34.376 30.818 48.796 1.00 27.27 667 ASN A CA 1
ATOM 5393 C C . ASN A 1 667 ? 33.051 31.561 48.982 1.00 27.27 667 ASN A C 1
ATOM 5395 O O . ASN A 1 667 ? 33.003 32.552 49.710 1.00 27.27 667 ASN A O 1
ATOM 5399 N N . VAL A 1 668 ? 31.971 31.068 48.375 1.00 29.19 668 VAL A N 1
ATOM 5400 C CA . VAL A 1 668 ? 30.628 31.645 48.543 1.00 29.19 668 VAL A CA 1
ATOM 5401 C C . VAL A 1 668 ? 29.797 30.699 49.402 1.00 29.19 668 VAL A C 1
ATOM 5403 O O . VAL A 1 668 ? 29.652 29.521 49.071 1.00 29.19 668 VAL A O 1
ATOM 5406 N N . THR A 1 669 ? 29.257 31.205 50.514 1.00 27.56 669 THR A N 1
ATOM 5407 C CA . THR A 1 669 ? 28.367 30.443 51.404 1.00 27.56 669 THR A CA 1
ATOM 5408 C C . THR A 1 669 ? 26.953 31.003 51.332 1.00 27.56 669 THR A C 1
ATOM 5410 O O . THR A 1 669 ? 26.715 32.144 51.712 1.00 27.56 669 THR A O 1
ATOM 5413 N N . ILE A 1 670 ? 26.009 30.186 50.868 1.00 30.09 670 ILE A N 1
ATOM 5414 C CA . ILE A 1 670 ? 24.595 30.545 50.714 1.00 30.09 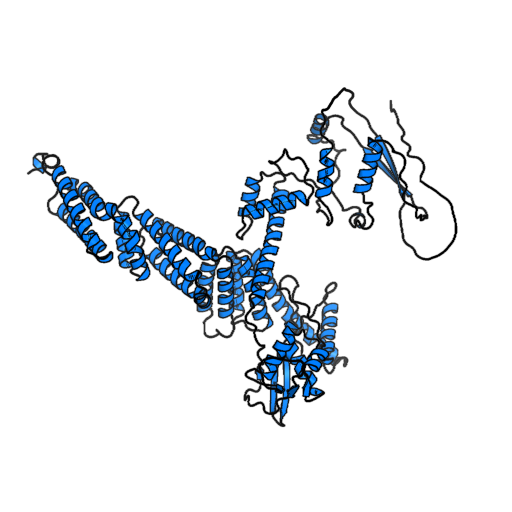670 ILE A CA 1
ATOM 5415 C C . ILE A 1 670 ? 23.779 29.802 51.774 1.00 30.09 670 ILE A C 1
ATOM 5417 O O . ILE A 1 670 ? 23.989 28.612 52.018 1.00 30.09 670 ILE A O 1
ATOM 5421 N N . VAL A 1 671 ? 22.834 30.496 52.411 1.00 27.70 671 VAL A N 1
ATOM 5422 C CA . VAL A 1 671 ? 21.957 29.936 53.449 1.00 27.70 671 VAL A CA 1
ATOM 5423 C C . VAL A 1 671 ? 20.507 30.028 52.987 1.00 27.70 671 VAL A C 1
ATOM 5425 O O . VAL A 1 671 ? 20.012 31.124 52.756 1.00 27.70 671 VAL A O 1
ATOM 5428 N N . SER A 1 672 ? 19.816 28.891 52.874 1.00 29.66 672 SER A N 1
ATOM 5429 C CA . SER A 1 672 ? 18.414 28.830 52.425 1.00 29.66 672 SER A CA 1
ATOM 5430 C C . SER A 1 672 ? 17.544 28.020 53.392 1.00 29.66 672 SER A C 1
ATOM 5432 O O . SER A 1 672 ? 18.064 27.174 54.128 1.00 29.66 672 SER A O 1
ATOM 5434 N N . ARG A 1 673 ? 16.230 28.299 53.434 1.00 29.62 673 ARG A N 1
ATOM 5435 C CA . ARG A 1 673 ? 15.259 27.658 54.342 1.00 29.62 673 ARG A CA 1
ATOM 5436 C C . ARG A 1 673 ? 14.301 26.700 53.632 1.00 29.62 673 ARG A C 1
ATOM 5438 O O . ARG A 1 673 ? 13.850 26.972 52.526 1.00 29.62 673 ARG A O 1
ATOM 5445 N N . SER A 1 674 ? 13.998 25.586 54.295 1.00 29.62 674 SER A N 1
ATOM 5446 C CA . SER A 1 674 ? 13.133 24.502 53.806 1.00 29.62 674 SER A CA 1
ATOM 5447 C C . SER A 1 674 ? 11.642 24.789 54.049 1.00 29.62 674 SER A C 1
ATOM 5449 O O . SER A 1 674 ? 11.301 25.432 55.041 1.00 29.62 674 SER A O 1
ATOM 5451 N N . PHE A 1 675 ? 10.756 24.260 53.197 1.00 28.27 675 PHE A N 1
ATOM 5452 C CA . PHE A 1 675 ? 9.294 24.386 53.318 1.00 28.27 675 PHE A CA 1
ATOM 5453 C C . PHE A 1 675 ? 8.597 23.021 53.445 1.00 28.27 675 PHE A C 1
ATOM 5455 O O . PHE A 1 675 ? 8.899 22.100 52.691 1.00 28.27 675 PHE A O 1
ATOM 5462 N N . VAL A 1 676 ? 7.626 22.920 54.363 1.00 25.25 676 VAL A N 1
ATOM 5463 C CA . VAL A 1 676 ? 6.660 21.810 54.515 1.00 25.25 676 VAL A CA 1
ATOM 5464 C C . VAL A 1 676 ? 5.280 22.406 54.885 1.00 25.25 676 VAL A C 1
ATOM 5466 O O . VAL A 1 676 ? 5.212 23.508 55.427 1.00 25.25 676 VAL A O 1
ATOM 5469 N N . ARG A 1 677 ? 4.191 21.707 54.524 1.00 26.98 677 ARG A N 1
ATOM 5470 C CA . ARG A 1 677 ? 2.754 22.089 54.619 1.00 26.98 677 ARG A CA 1
ATOM 5471 C C . ARG A 1 677 ? 2.248 22.460 56.033 1.00 26.98 677 ARG A C 1
ATOM 5473 O O . ARG A 1 677 ? 2.686 21.817 56.976 1.00 26.98 677 ARG A O 1
ATOM 5480 N N . GLU A 1 678 ? 1.212 23.322 56.137 1.00 24.98 678 GLU A N 1
ATOM 5481 C CA . GLU A 1 678 ? -0.158 22.962 56.623 1.00 24.98 678 GLU A CA 1
ATOM 5482 C C . GLU A 1 678 ? -1.216 24.112 56.591 1.00 24.98 678 GLU A C 1
ATOM 5484 O O . GLU A 1 678 ? -0.968 25.154 55.991 1.00 24.98 678 GLU A O 1
ATOM 5489 N N . GLN A 1 679 ? -2.447 23.862 57.089 1.00 24.34 679 GLN A N 1
ATOM 5490 C CA . GLN A 1 679 ? -3.723 24.555 56.766 1.00 24.34 679 GLN A CA 1
ATOM 5491 C C . GLN A 1 679 ? -4.265 25.591 57.803 1.00 24.34 679 GLN A C 1
ATOM 5493 O O . GLN A 1 679 ? -3.887 25.572 58.968 1.00 24.34 679 GLN A O 1
ATOM 5498 N N . LYS A 1 680 ? -5.334 26.313 57.387 1.00 23.39 680 LYS A N 1
ATOM 5499 C CA . LYS A 1 680 ? -6.431 26.977 58.163 1.00 23.39 680 LYS A CA 1
ATOM 5500 C C . LYS A 1 680 ? -6.256 28.436 58.659 1.00 23.39 680 LYS A C 1
ATOM 5502 O O . LYS A 1 680 ? -5.230 29.069 58.456 1.00 23.39 680 LYS A O 1
ATOM 5507 N N . CYS A 1 681 ? -7.381 29.013 59.114 1.00 22.42 681 CYS A N 1
ATOM 5508 C CA . CYS A 1 681 ? -7.806 30.407 58.888 1.00 22.42 681 CYS A CA 1
ATOM 5509 C C . CYS A 1 681 ? -7.578 31.437 60.026 1.00 22.42 681 CYS A C 1
ATOM 5511 O O . CYS A 1 681 ? -7.591 31.085 61.198 1.00 22.42 681 CYS A O 1
ATOM 5513 N N . ALA A 1 682 ? -7.649 32.717 59.613 1.00 23.58 682 ALA A N 1
ATOM 5514 C CA . ALA A 1 682 ? -8.270 33.883 60.284 1.00 23.58 682 ALA A CA 1
ATOM 5515 C C . ALA A 1 682 ? -7.483 34.801 61.269 1.00 23.58 682 ALA A C 1
ATOM 5517 O O . ALA A 1 682 ? -7.155 34.431 62.386 1.00 23.58 682 ALA A O 1
ATOM 5518 N N . LEU A 1 683 ? -7.428 36.081 60.849 1.00 22.16 683 LEU A N 1
ATOM 5519 C CA . LEU A 1 683 ? -7.525 37.359 61.595 1.00 22.16 683 LEU A CA 1
ATOM 5520 C C . LEU A 1 683 ? -6.345 37.971 62.412 1.00 22.16 683 LEU A C 1
ATOM 5522 O O . LEU A 1 683 ? -5.821 37.409 63.361 1.00 22.16 683 LEU A O 1
ATOM 5526 N N . PHE A 1 684 ? -6.107 39.252 62.065 1.00 22.89 684 PHE A N 1
ATOM 5527 C CA . PHE A 1 684 ? -5.491 40.397 62.776 1.00 22.89 684 PHE A CA 1
ATOM 5528 C C . PHE A 1 684 ? -3.954 40.566 62.988 1.00 22.89 684 PHE A C 1
ATOM 5530 O O . PHE A 1 684 ? -3.322 39.993 63.865 1.00 22.89 684 PHE A O 1
ATOM 5537 N N . THR A 1 685 ? -3.447 41.588 62.268 1.00 23.53 685 THR A N 1
ATOM 5538 C CA . THR A 1 685 ? -2.444 42.634 62.626 1.00 23.53 685 THR A CA 1
ATOM 5539 C C . THR A 1 685 ? -0.933 42.359 62.802 1.00 23.53 685 THR A C 1
ATOM 5541 O O . THR A 1 685 ? -0.467 41.936 63.851 1.00 23.53 685 THR A O 1
ATOM 5544 N N . ASN A 1 686 ? -0.190 42.929 61.836 1.00 24.80 686 ASN A N 1
ATOM 5545 C CA . ASN A 1 686 ? 1.069 43.700 61.936 1.00 24.80 686 ASN A CA 1
ATOM 5546 C C . ASN A 1 686 ? 2.460 43.030 62.117 1.00 24.80 686 ASN A C 1
ATOM 5548 O O . ASN A 1 686 ? 2.670 42.102 62.888 1.00 24.80 686 ASN A O 1
ATOM 5552 N N . PHE A 1 687 ? 3.430 43.688 61.446 1.00 25.45 687 PHE A N 1
ATOM 5553 C CA . PHE A 1 687 ? 4.906 43.710 61.589 1.00 25.45 687 PHE A CA 1
ATOM 5554 C C . PHE A 1 687 ? 5.812 42.972 60.563 1.00 25.45 687 PHE A C 1
ATOM 5556 O O . PHE A 1 687 ? 5.660 41.794 60.238 1.00 25.45 687 PHE A O 1
ATOM 5563 N N . ASN A 1 688 ? 6.830 43.716 60.096 1.00 27.86 688 ASN A N 1
ATOM 5564 C CA . ASN A 1 688 ? 7.798 43.434 59.011 1.00 27.86 688 ASN A CA 1
ATOM 5565 C C . ASN A 1 688 ? 8.875 42.373 59.331 1.00 27.86 688 ASN A C 1
ATOM 5567 O O . ASN A 1 688 ? 9.157 42.156 60.506 1.00 27.86 688 ASN A O 1
ATOM 5571 N N . ILE A 1 689 ? 9.547 41.818 58.298 1.00 29.16 689 ILE A N 1
ATOM 5572 C CA . ILE A 1 689 ? 10.966 41.354 58.297 1.00 29.16 689 ILE A CA 1
ATOM 5573 C C . ILE A 1 689 ? 11.459 41.020 56.861 1.00 29.16 689 ILE A C 1
ATOM 5575 O O . ILE A 1 689 ? 10.724 40.416 56.086 1.00 29.16 689 ILE A O 1
ATOM 5579 N N . TRP A 1 690 ? 12.720 41.364 56.554 1.00 28.39 690 TRP A N 1
ATOM 5580 C CA . TRP A 1 690 ? 13.563 40.852 55.447 1.00 28.39 690 TRP A CA 1
ATOM 5581 C C . TRP A 1 690 ? 14.780 40.105 56.046 1.00 28.39 690 TRP A C 1
ATOM 5583 O O . TRP A 1 690 ? 15.142 40.402 57.192 1.00 28.39 690 TRP A O 1
ATOM 5593 N N . PRO A 1 691 ? 15.475 39.207 55.316 1.00 28.64 691 PRO A N 1
ATOM 5594 C CA . PRO A 1 691 ? 16.803 38.732 55.711 1.00 28.64 691 PRO A CA 1
ATOM 5595 C C . PRO A 1 691 ? 17.837 39.868 55.642 1.00 28.64 691 PRO A C 1
ATOM 5597 O O . PRO A 1 691 ? 17.835 40.655 54.698 1.00 28.64 691 PRO A O 1
ATOM 5600 N N . LYS A 1 692 ? 18.734 39.939 56.630 1.00 29.58 692 LYS A N 1
ATOM 5601 C CA . LYS A 1 692 ? 19.898 40.842 56.646 1.00 29.58 692 LYS A CA 1
ATOM 5602 C C . LYS A 1 692 ? 21.188 40.037 56.422 1.00 29.58 692 LYS A C 1
ATOM 5604 O O . LYS A 1 692 ? 21.215 38.857 56.755 1.00 29.58 692 LYS A O 1
ATOM 5609 N N . THR A 1 693 ? 22.204 40.739 55.908 1.00 26.30 693 THR A N 1
ATOM 5610 C CA . THR A 1 693 ? 23.617 40.352 55.691 1.00 26.30 693 THR A CA 1
ATOM 5611 C C . THR A 1 693 ? 23.948 39.208 54.716 1.00 26.30 693 THR A C 1
ATOM 5613 O O . THR A 1 693 ? 23.563 38.055 54.879 1.00 26.30 693 THR A O 1
ATOM 5616 N N . LEU A 1 694 ? 24.792 39.560 53.739 1.00 26.83 694 LEU A N 1
ATOM 5617 C CA . LEU A 1 694 ? 25.671 38.675 52.977 1.00 26.83 694 LEU A CA 1
ATOM 5618 C C . LEU A 1 694 ? 27.107 39.040 53.388 1.00 26.83 694 LEU A C 1
ATOM 5620 O O . LEU A 1 694 ? 27.500 40.195 53.248 1.00 26.83 694 LEU A O 1
ATOM 5624 N N . GLU A 1 695 ? 27.861 38.094 53.947 1.00 26.64 695 GLU A N 1
ATOM 5625 C CA . GLU A 1 695 ? 29.214 38.337 54.470 1.00 26.64 695 GLU A CA 1
ATOM 5626 C C . GLU A 1 695 ? 30.267 37.771 53.510 1.00 26.64 695 GLU A C 1
ATOM 5628 O O . GLU A 1 695 ? 30.312 36.567 53.250 1.00 26.64 695 GLU A O 1
ATOM 5633 N N . ILE A 1 696 ? 31.118 38.652 52.975 1.00 28.53 696 ILE A N 1
ATOM 5634 C CA . ILE A 1 696 ? 32.241 38.300 52.099 1.00 28.53 696 ILE A CA 1
ATOM 5635 C C . ILE A 1 696 ? 33.531 38.484 52.897 1.00 28.53 696 ILE A C 1
ATOM 5637 O O . ILE A 1 696 ? 33.940 39.610 53.173 1.00 28.53 696 ILE A O 1
ATOM 5641 N N . HIS A 1 697 ? 34.199 37.384 53.241 1.00 27.92 697 HIS A N 1
ATOM 5642 C CA . HIS A 1 697 ? 35.514 37.433 53.877 1.00 27.92 697 HIS A CA 1
ATOM 5643 C C . HIS A 1 697 ? 36.625 37.270 52.840 1.00 27.92 697 HIS A C 1
ATOM 5645 O O . HIS A 1 697 ? 36.826 36.186 52.291 1.00 27.92 697 HIS A O 1
ATOM 5651 N N . ARG A 1 698 ? 37.390 38.343 52.614 1.00 27.47 698 ARG A N 1
ATOM 5652 C CA . ARG A 1 698 ? 38.667 38.283 51.897 1.00 27.47 698 ARG A CA 1
ATOM 5653 C C . ARG A 1 698 ? 39.747 37.792 52.860 1.00 27.47 698 ARG A C 1
ATOM 5655 O O . ARG A 1 698 ? 40.215 38.561 53.694 1.00 27.47 698 ARG A O 1
ATOM 5662 N N . TYR A 1 699 ? 40.156 36.536 52.724 1.00 26.67 699 TYR A N 1
ATOM 5663 C CA . TYR A 1 699 ? 41.373 36.040 53.364 1.00 26.67 699 TYR A CA 1
ATOM 5664 C C . TYR A 1 699 ? 42.536 36.143 52.383 1.00 26.67 699 TYR A C 1
ATOM 5666 O O . TYR A 1 699 ? 42.519 35.518 51.326 1.00 26.67 699 TYR A O 1
ATOM 5674 N N . ILE A 1 700 ? 43.541 36.936 52.749 1.00 26.33 700 ILE A N 1
ATOM 5675 C CA . ILE A 1 700 ? 44.871 36.865 52.147 1.00 26.33 700 ILE A CA 1
ATOM 5676 C C . ILE A 1 700 ? 45.617 35.798 52.949 1.00 26.33 700 ILE A C 1
ATOM 5678 O O . ILE A 1 700 ? 45.893 36.003 54.130 1.00 26.33 700 ILE A O 1
ATOM 5682 N N . SER A 1 701 ? 45.883 34.644 52.342 1.00 25.17 701 SER A N 1
ATOM 5683 C CA . SER A 1 701 ? 46.865 33.695 52.868 1.00 25.17 701 SER A CA 1
ATOM 5684 C C . SER A 1 701 ? 48.250 34.112 52.383 1.00 25.17 701 SER A C 1
ATOM 5686 O O . SER A 1 701 ? 48.433 34.265 51.174 1.00 25.17 701 SER A O 1
ATOM 5688 N N . ASN A 1 702 ? 49.186 34.283 53.320 1.00 28.72 702 ASN A N 1
ATOM 5689 C CA . ASN A 1 702 ? 50.622 34.280 53.018 1.00 28.72 702 ASN A CA 1
ATOM 5690 C C . ASN A 1 702 ? 51.062 32.909 52.483 1.00 28.72 702 ASN A C 1
ATOM 5692 O O . ASN A 1 702 ? 50.422 31.908 52.884 1.00 28.72 702 ASN A O 1
#

Sequence (702 aa):
MLRTLDLYKQAFEDEFLSSTSVHYTRESLAMIRSLETVDFLLHVERRMKEENERVDLYLDESTRTPLLMRAEKCLISDHMQEVVDNGLSLLLNDNRVSDVSRLYSLLSRVDGGVSLLRTGFSSYIKKVGKAMIMDPQRDPTMVEDLMVFKDKLDVFVETCFGSTDDKMKFAQAEKDAFDFFINTRGNKPAELIAKFMDARLRSANKEASDEQLDQLMNKVITLFRFIQGKDVFEVFYKKDLAKRLLLGRSASVDAEKIMLSKLRQECGAGFTQKLEGMFRDMELSKDLGVAFRNYIQHESSLGRYDDCVECSVNVLTMGQWPAYDNIQVTLPHHLSSSLQLYEKFYDSRHTGRKLQWQPRLGQCVLKATFRKGCQKELKVSLFQAIVLLLFNDQPSWTAADIMMATKLEHKEFVRTMVSLSVAKVRVLLKTPMNKEIKDDDVFTVNTDIKEMRFRIRISEVQMKETEEEYKAVEEEVNQDRQYQIDAAIVRVMKTRKKLNHQLLISELFAQLRFPVRAADLKKRIGLMATATAWLGNPAIRRYLMYISYDGSRFPEMATGGTGLGVVDMLYQAVSDSLFGARPHAHPPSVALRISPSSRRYTYRIAVCRDWDIWESIRESPSRACFSEKDYAWRLPPGFSPEKASDVCKIFEGEPISVSNDIYDYYNVTIVSRSFVREQKCALFTNFNIWPKTLEIHRYISN

Organism: Trichostrongylus colubriformis (NCBI:txid6319)

Secondary structure (DSSP, 8-state):
-GGGGT-HIIIIIHHHHHHHHHHHHHHHHHHHHHS-HHHHHHHHHHHHHHHHHHHHHHS-GGGHHHHHHHHHIIIIITTHHHIIIIIHHHHHHTT-HHHHHHHHHHHTTSTTHHHHHHHHHHHHHHHHHHHHHH-GGGTTTHHHHHHHHHHHHHHHHHHT--SHHHHHHHHHHHHHHHHHHHGGGTTHHHHHHHHHHHHHHBGGGTTS-HHHHHHHHHHHHHHHHT-S-HHHHHHHHHHHHHHHHHTT-BS-HHHHHHHHHHHHHHH-HHHHHHHHHHHHHHHHHHHHHHHHHHHHHHHHHTTS-SS----------TTTSPP---------HHHHHHHHHHHHHHHHH-TT------GGG-EEEEEEE-STT-EEEEEEEHHHHHHHHHTTT-SEEEHHHHHHHH---HHHHHHHHHHHHTSSS-SEEEES-SSS--TT-EEEE-S------SEEE-----PPPPHHHHHHHHHHHHHHHHHHHHHHHHHHHHHHSS--HHHHHHHHHHH--S---HHHHHHHHHHHHHHTT----TT-TT---------TT-GGGSS-SSS--HHHHHHHHHHHHHH-PPP--PPPP--------EEEEEEEEEEESSHHHHHHHHHS--TTS---------PPTT--HHHHHHHGGG-----------SEEEEEEEEEEE-----------------------------

InterPro domains:
  IPR001373 Cullin, N-terminal [PF00888] (2-288)
  IPR016158 Cullin homology domain [PS50069] (188-421)
  IPR016158 Cullin homology domain [SM00182] (218-370)
  IPR016159 Cullin repeat-like-containing domain superfamily [SSF74788] (1-184)
  IPR019559 Cullin, neddylation domain [PF10557] (480-525)
  IPR019559 Cullin, neddylation domain [SM00884] (477-553)
  IPR036317 Cullin homology domain superfamily [SSF75632] (185-459)
  IPR036388 Winged helix-like DNA-binding domain superfamily [G3DSA:1.10.10.10] (465-531)
  IPR036390 Winged helix DNA-binding domain superfamily [SSF46785] (465-528)
  IPR045093 Cullin [PTHR11932] (7-525)
  IPR059120 Cullin-like, alpha+beta domain [PF26557] (315-448)